Protein AF-A0A3C2E2L6-F1 (afdb_monomer_lite)

pLDDT: mean 90.12, std 12.23, range [39.19, 98.94]

Sequence (512 aa):
GGGIYLSGGDPVANITGATVTTRGEAPAIWIAPPLGETPGNIVISPVSVSADLLEGQDQDAVFDFGFVNDGVVSAFGLFEGIDSQAVRIEGQRNGSDLFTTTVEGGLLNTGTIRASSYRAIATAIVLGDGAIVALVQNDFQINANSEGPGGTARIIMIEAGAVMPTLRNSGVMLAQATGGGSAISITDRSDTLRLIENTGAISALLRGTDGSVLNGNADQPAEQAVAVAIDLSAATETVTFRQMLGEGQVDNGQVGVRGDIMLGSADDVIDISAGFIRGDLYFGTGADQLLISGSGAVSSSLHDADNDLSIVADGGSLEVLNTSTANIREARFQDGSRLIFRVDTAPENEPLIRASGTVTFETGSRVTASLANLIGEGASYVVLQANSLVIDEALTSLENTDAPYLYASTLTRDTADPNTLVLTLRRKTADELGMHANQAVAYNTAFQTWSDRASL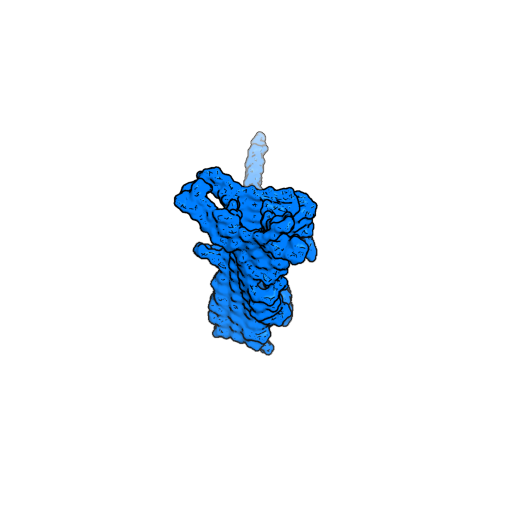GAAFAALTTAAEFYSAYNQLMPEYSASAIQFAMASNDSALGAVSGRLDAARRSPRN

Secondary structure (DSSP, 8-state):
--SEEEPPPBTTTTBPPPEEEEESSS-SEEE-PPPSSS---EEEPPPEE-GGGSTT-SS-EE-S-SEEESSEEEEEEEEET--EEEEEE--EEETTEEEPEEETT-EEESSEEEEEEESSEEEEEEE-TTEEESEEEESSEEEEEEESTT-EEEEEEE-TT-B--EEEESSEEEEEEESSSEEEEEEESSS---EEEESSEEEEEEE-TTS-B--SSS--S-TT--EEEEE-TT--S--EEEE-PPTT----S-SEEESEEE--SS--EEEESSSEEES-EE--SSS-EEEEETT-EEEE-EE-SSS--EEEEEB-EEEE--SSPEEESEEEE-TT-EEEEEE-SSPPSS-SEEEEEEEEE-TT-EEEEEESS--TTEEEEEEEEEEEEEESS-HHHHB-TTS-TTEEEEEEE-SS-TTEEEEEEEEPPTTTTT--HHHHHHHHHHHHHHHTSHHHHHHHHT--SHHHHHHHHHHHS--HHHHHHHHHHHHHHHHHHHHHHHHHHHHHSPP-

Foldseek 3Di:
DQAAEFAAADVVVRRHTGEQEDEFQDESAEAEWDDDPDTAAAEQAWDWAAQVVPPPRPGIDTDQKRAEANGEFEWEQPDAATETERYEAEWDDDDPDTHAYEIGQFHEYNHEFEFEHELAETERYEYYARYEGQEYAYQEYFEFEYEAANYETEHYHYYANHAYQEYEYLYDQEFEYEHYAEGEYEAHPHLHHAEYAFQAEQWFFYAYNVRDTDPPDDDDPDPDYFRASAHAQNHPEEHEYEFDHDPPDDAPQRGEYYGEHAHYAEAYEYAYAAHEYYYAYEHEHYQYEYHAHHAYEYAYAYHYPVQNYEYEYYLYEYEHPDPAERRHAEYEFEANYEYEYEDEEAEDPHENYEHAAEYEAYPRAAYEYAYLFDHPQWHKYFHYAYPYYYYHDDQVRNYDLQAQQQWDWDWDQDPVDNRIIMIIIGGDQCVSLVHDPVLNVCVVVVQVVQRVPSVSRSCSRRHRDSVSNCVVSVVPDPPPVVVVVVVVVVVVVVVVVVVVVVVVVVVPDDDD

Radius of gyration: 30.54 Å; chains: 1; bounding box: 76×57×126 Å

Structure (mmCIF, N/CA/C/O backbone):
data_AF-A0A3C2E2L6-F1
#
_entry.id   AF-A0A3C2E2L6-F1
#
loop_
_atom_site.group_PDB
_atom_site.id
_atom_site.type_symbol
_atom_site.label_atom_id
_atom_site.label_alt_id
_atom_site.label_comp_id
_atom_site.label_asym_id
_atom_site.label_entity_id
_atom_site.label_seq_id
_atom_site.pdbx_PDB_ins_code
_atom_site.Cartn_x
_atom_site.Cartn_y
_atom_site.Cartn_z
_atom_site.occupancy
_atom_site.B_iso_or_equiv
_atom_site.auth_seq_id
_atom_site.auth_comp_id
_atom_site.auth_asym_id
_atom_site.auth_atom_id
_atom_site.pdbx_PDB_model_num
ATOM 1 N N . GLY A 1 1 ? 22.713 -16.599 -24.573 1.00 58.12 1 GLY A N 1
ATOM 2 C CA . GLY A 1 1 ? 21.471 -16.158 -25.257 1.00 58.12 1 GLY A CA 1
ATOM 3 C C . GLY A 1 1 ? 21.607 -14.732 -25.772 1.00 58.12 1 GLY A C 1
ATOM 4 O O . GLY A 1 1 ? 22.654 -14.136 -25.566 1.00 58.12 1 GLY A O 1
ATOM 5 N N . GLY A 1 2 ? 20.578 -14.195 -26.439 1.00 82.06 2 GLY A N 1
ATOM 6 C CA . GLY A 1 2 ? 20.512 -12.785 -26.874 1.00 82.06 2 GLY A CA 1
ATOM 7 C C . GLY A 1 2 ? 20.032 -11.804 -25.791 1.00 82.06 2 GLY A C 1
ATOM 8 O O . GLY A 1 2 ? 19.738 -10.656 -26.110 1.00 82.06 2 GLY A O 1
ATOM 9 N N . GLY A 1 3 ? 19.910 -12.272 -24.544 1.00 92.50 3 GLY A N 1
ATOM 10 C CA . GLY A 1 3 ? 19.443 -11.496 -23.397 1.00 92.50 3 GLY A CA 1
ATOM 11 C C . GLY A 1 3 ? 20.487 -10.560 -22.797 1.00 92.50 3 GLY A C 1
ATOM 12 O O . GLY A 1 3 ? 21.678 -10.635 -23.102 1.00 92.50 3 GLY A O 1
ATOM 13 N N . ILE A 1 4 ? 20.025 -9.694 -21.901 1.00 95.25 4 ILE A N 1
ATOM 14 C CA . ILE A 1 4 ? 20.845 -8.747 -21.146 1.00 95.25 4 ILE A CA 1
ATOM 15 C C . ILE A 1 4 ? 21.010 -9.277 -19.724 1.00 95.25 4 ILE A C 1
ATOM 17 O O . ILE A 1 4 ? 20.030 -9.413 -18.997 1.00 95.25 4 ILE A O 1
ATOM 21 N N . TYR A 1 5 ? 22.254 -9.540 -19.325 1.00 94.62 5 TYR A N 1
ATOM 22 C CA . TYR A 1 5 ? 22.602 -9.977 -17.975 1.00 94.62 5 TYR A CA 1
ATOM 23 C C . TYR A 1 5 ? 23.595 -9.011 -17.337 1.00 94.62 5 TYR A C 1
ATOM 25 O O . TYR A 1 5 ? 24.692 -8.806 -17.862 1.00 94.62 5 TYR A O 1
ATOM 33 N N . LEU A 1 6 ? 23.219 -8.432 -16.200 1.00 94.38 6 LEU A N 1
ATOM 34 C CA . LEU A 1 6 ? 24.117 -7.657 -15.351 1.00 94.38 6 LEU A CA 1
ATOM 35 C C . LEU A 1 6 ? 24.484 -8.526 -14.153 1.00 94.38 6 LEU A C 1
ATOM 37 O O . LEU A 1 6 ? 23.671 -8.691 -13.251 1.00 94.38 6 LEU A O 1
ATOM 41 N N . SER A 1 7 ? 25.690 -9.093 -14.157 1.00 90.19 7 SER A N 1
ATOM 42 C CA . SER A 1 7 ? 26.117 -10.044 -13.130 1.00 90.19 7 SER A CA 1
ATOM 43 C C . SER A 1 7 ? 26.232 -9.404 -11.746 1.00 90.19 7 SER A C 1
ATOM 45 O O . SER A 1 7 ? 26.759 -8.297 -11.602 1.00 90.19 7 SER A O 1
ATOM 47 N N . GLY A 1 8 ? 25.810 -10.129 -10.713 1.00 85.69 8 GLY A N 1
ATOM 48 C CA . GLY A 1 8 ? 26.068 -9.765 -9.324 1.00 85.69 8 GLY A CA 1
ATOM 49 C C . GLY A 1 8 ? 27.551 -9.867 -8.963 1.00 85.69 8 GLY A C 1
ATOM 50 O O . GLY A 1 8 ? 28.355 -10.446 -9.696 1.00 85.69 8 GLY A O 1
ATOM 51 N N . GLY A 1 9 ? 27.928 -9.255 -7.842 1.00 79.06 9 GLY A N 1
ATOM 52 C CA . GLY A 1 9 ? 29.250 -9.452 -7.247 1.00 79.06 9 GLY A CA 1
ATOM 53 C C . GLY A 1 9 ? 29.232 -10.599 -6.242 1.00 79.06 9 GLY A C 1
ATOM 54 O O . GLY A 1 9 ? 28.219 -10.818 -5.584 1.00 79.06 9 GLY A O 1
ATOM 55 N N . ASP A 1 10 ? 30.366 -11.271 -6.072 1.00 71.00 10 ASP A N 1
ATOM 56 C CA . ASP A 1 10 ? 30.582 -12.244 -5.001 1.00 71.00 10 ASP A CA 1
ATOM 57 C C . ASP A 1 10 ? 31.829 -11.829 -4.200 1.00 71.00 10 ASP A C 1
ATOM 59 O O . ASP A 1 10 ? 32.956 -11.979 -4.681 1.00 71.00 10 ASP A O 1
ATOM 63 N N . PRO A 1 11 ? 31.667 -11.286 -2.980 1.00 61.84 11 PRO A N 1
ATOM 64 C CA . PRO A 1 11 ? 32.797 -10.875 -2.155 1.00 61.84 11 PRO A CA 1
ATOM 65 C C . PRO A 1 11 ? 33.620 -12.061 -1.628 1.00 61.84 11 PRO A C 1
ATOM 67 O O . PRO A 1 11 ? 34.780 -11.866 -1.275 1.00 61.84 11 PRO A O 1
ATOM 70 N N . VAL A 1 12 ? 33.058 -13.275 -1.575 1.00 67.81 12 VAL A N 1
ATOM 71 C CA . VAL A 1 12 ? 33.778 -14.496 -1.179 1.00 67.81 12 VAL A CA 1
ATOM 72 C C . VAL A 1 12 ? 34.677 -14.971 -2.321 1.00 67.81 12 VAL A C 1
ATOM 74 O O . VAL A 1 12 ? 35.820 -15.357 -2.074 1.00 67.81 12 VAL A O 1
ATOM 77 N N . ALA A 1 13 ? 34.204 -14.859 -3.563 1.00 65.25 13 ALA A N 1
ATOM 78 C CA . ALA A 1 13 ? 34.976 -15.164 -4.770 1.00 65.25 13 ALA A CA 1
ATOM 79 C C . ALA A 1 13 ? 35.790 -13.966 -5.321 1.00 65.25 13 ALA A C 1
ATOM 81 O O . ALA A 1 13 ? 36.491 -14.093 -6.318 1.00 65.25 13 ALA A O 1
ATOM 82 N N . ASN A 1 14 ? 35.749 -12.792 -4.673 1.00 69.06 14 ASN A N 1
ATOM 83 C CA . ASN A 1 14 ? 36.329 -11.529 -5.174 1.00 69.06 14 ASN A CA 1
ATOM 84 C C . ASN A 1 14 ? 35.833 -11.114 -6.577 1.00 69.06 14 ASN A C 1
ATOM 86 O O . ASN A 1 14 ? 36.538 -10.421 -7.318 1.00 69.06 14 ASN A O 1
ATOM 90 N N . ILE A 1 15 ? 34.609 -11.490 -6.942 1.00 72.88 15 ILE A N 1
ATOM 91 C CA . ILE A 1 15 ? 33.987 -11.110 -8.210 1.00 72.88 15 ILE A CA 1
ATOM 92 C C . ILE A 1 15 ? 33.328 -9.741 -8.035 1.00 72.88 15 ILE A C 1
ATOM 94 O O . ILE A 1 15 ? 32.454 -9.550 -7.189 1.00 72.88 15 ILE A O 1
ATOM 98 N N . THR A 1 16 ? 33.745 -8.764 -8.842 1.00 78.81 16 THR A N 1
ATOM 99 C CA . THR A 1 16 ? 33.102 -7.441 -8.870 1.00 78.81 16 THR A CA 1
ATOM 100 C C . THR A 1 16 ? 31.840 -7.506 -9.724 1.00 78.81 16 THR A C 1
ATOM 102 O O . THR A 1 16 ? 31.907 -7.895 -10.887 1.00 78.81 16 THR A O 1
ATOM 105 N N . GLY A 1 17 ? 30.701 -7.104 -9.159 1.00 84.88 17 GLY A N 1
ATOM 106 C CA . GLY A 1 17 ? 29.429 -7.070 -9.880 1.00 84.88 17 GLY A CA 1
ATOM 107 C C . GLY A 1 17 ? 29.386 -5.996 -10.968 1.00 84.88 17 GLY A C 1
ATOM 108 O O . GLY A 1 17 ? 30.045 -4.955 -10.875 1.00 84.88 17 GLY A O 1
ATOM 109 N N . ALA A 1 18 ? 28.574 -6.232 -11.993 1.00 92.69 18 ALA A N 1
ATOM 110 C CA . ALA A 1 18 ? 28.300 -5.267 -13.041 1.00 92.69 18 ALA A CA 1
ATOM 111 C C . ALA A 1 18 ? 27.671 -4.003 -12.438 1.00 92.69 18 ALA A C 1
ATOM 113 O O . ALA A 1 18 ? 26.727 -4.064 -11.650 1.00 92.69 18 ALA A O 1
ATOM 114 N N . THR A 1 19 ? 28.202 -2.842 -12.817 1.00 95.62 19 THR A N 1
ATOM 115 C CA . THR A 1 19 ? 27.654 -1.544 -12.420 1.00 95.62 19 THR A CA 1
ATOM 116 C C . THR A 1 19 ? 27.436 -0.686 -13.655 1.00 95.62 19 THR A C 1
ATOM 118 O O . THR A 1 19 ? 28.378 -0.417 -14.399 1.00 95.62 19 THR A O 1
ATOM 121 N N . VAL A 1 20 ? 26.207 -0.211 -13.846 1.00 97.50 20 VAL A N 1
ATOM 122 C CA . VAL A 1 20 ? 25.854 0.780 -14.866 1.00 97.50 20 VAL A CA 1
ATOM 123 C C . VAL A 1 20 ? 25.461 2.064 -14.152 1.00 97.50 20 VAL A C 1
ATOM 125 O O . VAL A 1 20 ? 24.630 2.054 -13.245 1.00 97.50 20 VAL A O 1
ATOM 128 N N . THR A 1 21 ? 26.096 3.183 -14.495 1.00 97.19 21 THR A N 1
ATOM 129 C CA . THR A 1 21 ? 25.836 4.467 -13.836 1.00 97.19 21 THR A CA 1
ATOM 130 C C . THR A 1 21 ? 25.798 5.613 -14.832 1.00 97.19 21 THR A C 1
ATOM 132 O O . THR A 1 21 ? 26.745 5.804 -15.590 1.00 97.19 21 THR A O 1
ATOM 135 N N . THR A 1 22 ? 24.743 6.423 -14.754 1.00 97.44 22 THR A N 1
ATOM 136 C CA . THR A 1 22 ? 24.633 7.711 -15.449 1.00 97.44 22 THR A CA 1
ATOM 137 C C . THR A 1 22 ? 24.551 8.867 -14.453 1.00 97.44 22 THR A C 1
ATOM 139 O O . THR A 1 22 ? 24.092 8.711 -13.316 1.00 97.44 22 THR A O 1
ATOM 142 N N . ARG A 1 23 ? 25.014 10.042 -14.881 1.00 96.25 23 ARG A N 1
ATOM 143 C CA . ARG A 1 23 ? 24.885 11.315 -14.164 1.00 96.25 23 ARG A CA 1
ATOM 144 C C . ARG A 1 23 ? 24.369 12.359 -15.151 1.00 96.25 23 ARG A C 1
ATOM 146 O O . ARG A 1 23 ? 25.143 12.839 -15.976 1.00 96.25 23 ARG A O 1
ATOM 153 N N . GLY A 1 24 ? 23.082 12.675 -15.080 1.00 92.88 24 GLY A N 1
ATOM 154 C CA . GLY A 1 24 ? 22.377 13.526 -16.040 1.00 92.88 24 GLY A CA 1
ATOM 155 C C . GLY A 1 24 ? 20.993 12.978 -16.392 1.00 92.88 24 GLY A C 1
ATOM 156 O O . GLY A 1 24 ? 20.527 12.031 -15.763 1.00 92.88 24 GLY A O 1
ATOM 157 N N . GLU A 1 25 ? 20.377 13.573 -17.414 1.00 92.88 25 GLU A N 1
ATOM 158 C CA . GLU A 1 25 ? 18.998 13.276 -17.846 1.00 92.88 25 GLU A CA 1
ATOM 159 C C . GLU A 1 25 ? 18.871 11.974 -18.647 1.00 92.88 25 GLU A C 1
ATOM 161 O O . GLU A 1 25 ? 17.802 11.369 -18.697 1.00 92.88 25 GLU A O 1
ATOM 166 N N . ALA A 1 26 ? 19.958 11.527 -19.285 1.00 94.88 26 ALA A N 1
ATOM 167 C CA . ALA A 1 26 ? 19.946 10.311 -20.090 1.00 94.88 26 ALA A CA 1
ATOM 168 C C . ALA A 1 26 ? 19.757 9.066 -19.204 1.00 94.88 26 ALA A C 1
ATOM 170 O O . ALA A 1 26 ? 20.416 8.984 -18.159 1.00 94.88 26 ALA A O 1
ATOM 171 N N . PRO A 1 27 ? 18.952 8.071 -19.631 1.00 97.50 27 PRO A N 1
ATOM 172 C CA . PRO A 1 27 ? 18.794 6.836 -18.879 1.00 97.50 27 PRO A CA 1
ATOM 173 C C . PRO A 1 27 ? 20.120 6.089 -18.687 1.00 97.50 27 PRO A C 1
ATOM 175 O O . PRO A 1 27 ? 20.981 6.119 -19.568 1.00 97.50 27 PRO A O 1
ATOM 178 N N . ALA A 1 28 ? 20.294 5.383 -17.563 1.00 98.00 28 ALA A N 1
ATOM 179 C CA . ALA A 1 28 ? 21.496 4.564 -17.355 1.00 98.00 28 ALA A CA 1
ATOM 180 C C . ALA A 1 28 ? 21.538 3.392 -18.345 1.00 98.00 28 ALA A C 1
ATOM 182 O O . ALA A 1 28 ? 22.589 3.072 -18.897 1.00 98.00 28 ALA A O 1
ATOM 183 N N . ILE A 1 29 ? 20.376 2.785 -18.584 1.00 98.25 29 ILE A N 1
ATOM 184 C CA . ILE A 1 29 ? 20.137 1.805 -19.636 1.00 98.25 29 ILE A CA 1
ATOM 185 C C . ILE A 1 29 ? 18.944 2.286 -20.451 1.00 98.25 29 ILE A C 1
ATOM 187 O O . ILE A 1 29 ? 17.863 2.505 -19.904 1.00 98.25 29 ILE A O 1
ATOM 191 N N . TRP A 1 30 ? 19.141 2.420 -21.758 1.00 97.62 30 TRP A N 1
ATOM 192 C CA . TRP A 1 30 ? 18.087 2.746 -22.708 1.00 97.62 30 TRP A CA 1
ATOM 193 C C . TRP A 1 30 ? 18.023 1.674 -23.793 1.00 97.62 30 TRP A C 1
ATOM 195 O O . TRP A 1 30 ? 19.028 1.398 -24.450 1.00 97.62 30 TRP A O 1
ATOM 205 N N . ILE A 1 31 ? 16.856 1.053 -23.952 1.00 97.31 31 ILE A N 1
ATOM 206 C CA . ILE A 1 31 ? 16.608 0.002 -24.939 1.00 97.31 31 ILE A CA 1
ATOM 207 C C . ILE A 1 31 ? 15.472 0.457 -25.845 1.00 97.31 31 ILE A C 1
ATOM 209 O O . ILE A 1 31 ? 14.338 0.626 -25.396 1.00 97.31 31 ILE A O 1
ATOM 213 N N . ALA A 1 32 ? 15.799 0.643 -27.118 1.00 96.19 32 ALA A N 1
ATOM 214 C CA . ALA A 1 32 ? 14.888 1.150 -28.126 1.00 96.19 32 ALA A CA 1
ATOM 215 C C . ALA A 1 32 ? 15.333 0.691 -29.526 1.00 96.19 32 ALA A C 1
ATOM 217 O O . ALA A 1 32 ? 16.542 0.535 -29.747 1.00 96.19 32 ALA A O 1
ATOM 218 N N . PRO A 1 33 ? 14.410 0.481 -30.486 1.00 94.94 33 PRO A N 1
ATOM 219 C CA . PRO A 1 33 ? 14.770 0.162 -31.861 1.00 94.94 33 PRO A CA 1
ATOM 220 C C . PRO A 1 33 ? 15.668 1.237 -32.478 1.00 94.94 33 PRO A C 1
ATOM 222 O O . PRO A 1 33 ? 15.491 2.423 -32.198 1.00 94.94 33 PRO A O 1
ATOM 225 N N . PRO A 1 34 ? 16.626 0.871 -33.343 1.00 86.75 34 PRO A N 1
ATOM 226 C CA . PRO A 1 34 ? 17.462 1.863 -33.998 1.00 86.75 34 PRO A CA 1
ATOM 227 C C . PRO A 1 34 ? 16.624 2.725 -34.950 1.00 86.75 34 PRO A C 1
ATOM 229 O O . PRO A 1 34 ? 15.871 2.208 -35.777 1.00 86.75 34 PRO A O 1
ATOM 232 N N . LEU A 1 35 ? 16.806 4.044 -34.887 1.00 81.31 35 LEU A N 1
ATOM 233 C CA . LEU A 1 35 ? 16.303 4.960 -35.910 1.00 81.31 35 LEU A CA 1
ATOM 234 C C . LEU A 1 35 ? 17.228 4.893 -37.138 1.00 81.31 35 LEU A C 1
ATOM 236 O O . LEU A 1 35 ? 18.443 5.042 -37.012 1.00 81.31 35 LEU A O 1
ATOM 240 N N . GLY A 1 36 ? 16.677 4.658 -38.332 1.00 74.56 36 GLY A N 1
ATOM 241 C CA . GLY A 1 36 ? 17.468 4.535 -39.561 1.00 74.56 36 GLY A CA 1
ATOM 242 C C . GLY A 1 36 ? 16.643 4.168 -40.796 1.00 74.56 36 GLY A C 1
ATOM 243 O O . GLY A 1 36 ? 15.417 4.126 -40.738 1.00 74.56 36 GLY A O 1
ATOM 244 N N . GLU A 1 37 ? 17.315 3.897 -41.922 1.00 72.75 37 GLU A N 1
ATOM 245 C CA . GLU A 1 37 ? 16.654 3.594 -43.208 1.00 72.75 37 GLU A CA 1
ATOM 246 C C . GLU A 1 37 ? 15.859 2.275 -43.195 1.00 72.75 37 GLU A C 1
ATOM 248 O O . GLU A 1 37 ? 14.915 2.119 -43.966 1.00 72.75 37 GLU A O 1
ATOM 253 N N . THR A 1 38 ? 16.194 1.344 -42.295 1.00 80.75 38 THR A N 1
ATOM 254 C CA . THR A 1 38 ? 15.472 0.077 -42.091 1.00 80.75 38 THR A CA 1
ATOM 255 C C . THR A 1 38 ? 15.316 -0.221 -40.594 1.00 80.75 38 THR A C 1
ATOM 257 O O . THR A 1 38 ? 16.037 -1.075 -40.066 1.00 80.75 38 THR A O 1
ATOM 260 N N . PRO A 1 39 ? 14.430 0.491 -39.872 1.00 84.38 39 PRO A N 1
ATOM 261 C CA . PRO A 1 39 ? 14.142 0.158 -38.485 1.00 84.38 39 PRO A CA 1
ATOM 262 C C . PRO A 1 39 ? 13.455 -1.208 -38.423 1.00 84.38 39 PRO A C 1
ATOM 264 O O . PRO A 1 39 ? 12.769 -1.626 -39.358 1.00 84.38 39 PRO A O 1
ATOM 267 N N . GLY A 1 40 ? 13.642 -1.908 -37.313 1.00 90.62 40 GLY A N 1
ATOM 268 C CA . GLY A 1 40 ? 13.009 -3.193 -37.054 1.00 90.62 40 GLY A CA 1
ATOM 269 C C . GLY A 1 40 ? 12.723 -3.344 -35.571 1.00 90.62 40 GLY A C 1
ATOM 270 O O . GLY A 1 40 ? 13.383 -2.712 -34.749 1.00 90.62 40 GLY A O 1
ATOM 271 N N . ASN A 1 41 ? 11.741 -4.177 -35.235 1.00 94.69 41 ASN A N 1
ATOM 272 C CA . ASN A 1 41 ? 11.446 -4.499 -33.842 1.00 94.69 41 ASN A CA 1
ATOM 273 C C . ASN A 1 41 ? 12.674 -5.122 -33.169 1.00 94.69 41 ASN A C 1
ATOM 275 O O . ASN A 1 41 ? 13.422 -5.877 -33.797 1.00 94.69 41 ASN A O 1
ATOM 279 N N . ILE A 1 42 ? 12.841 -4.848 -31.880 1.00 95.44 42 ILE A N 1
ATOM 280 C CA . ILE A 1 42 ? 13.815 -5.533 -31.034 1.00 95.44 42 ILE A CA 1
ATOM 281 C C . ILE A 1 42 ? 13.097 -6.646 -30.276 1.00 95.44 42 ILE A C 1
ATOM 283 O O . ILE A 1 42 ? 12.043 -6.425 -29.682 1.00 95.44 42 ILE A O 1
ATOM 287 N N . VAL A 1 43 ? 13.702 -7.833 -30.264 1.00 96.75 43 VAL A N 1
ATOM 288 C CA . VAL A 1 43 ? 13.323 -8.936 -29.377 1.00 96.75 43 VAL A CA 1
ATOM 289 C C . VAL A 1 43 ? 14.553 -9.318 -28.565 1.00 96.75 43 VAL A C 1
ATOM 291 O O . VAL A 1 43 ? 15.575 -9.711 -29.126 1.00 96.75 43 VAL A O 1
ATOM 294 N N . ILE A 1 44 ? 14.459 -9.165 -27.247 1.00 97.25 44 ILE A N 1
ATOM 295 C CA . ILE A 1 44 ? 15.484 -9.576 -26.293 1.00 97.25 44 ILE A CA 1
ATOM 296 C C . ILE A 1 44 ? 15.080 -10.945 -25.763 1.00 97.25 44 ILE A C 1
ATOM 298 O O . ILE A 1 44 ? 14.151 -11.058 -24.963 1.00 97.25 44 ILE A O 1
ATOM 302 N N . SER A 1 45 ? 15.775 -11.974 -26.242 1.00 96.94 45 SER A N 1
ATOM 303 C CA . SER A 1 45 ? 15.528 -13.360 -25.843 1.00 96.94 45 SER A CA 1
ATOM 304 C C . SER A 1 45 ? 16.069 -13.680 -24.453 1.00 96.94 45 SER A C 1
ATOM 306 O O . SER A 1 45 ? 16.954 -12.967 -23.980 1.00 96.94 45 SER A O 1
ATOM 308 N N . PRO A 1 46 ? 15.611 -14.771 -23.814 1.00 96.38 46 PRO A N 1
ATOM 309 C CA . PRO A 1 46 ? 16.033 -15.124 -22.468 1.00 96.38 46 PRO A CA 1
ATOM 310 C C . PRO A 1 46 ? 17.556 -15.217 -22.281 1.00 96.38 46 PRO A C 1
ATOM 312 O O . PRO A 1 46 ? 18.323 -15.589 -23.187 1.00 96.38 46 PRO A O 1
ATOM 315 N N . VAL A 1 47 ? 18.003 -14.844 -21.083 1.00 94.75 47 VAL A N 1
ATOM 316 C CA . VAL A 1 47 ? 19.407 -14.868 -20.684 1.00 94.75 47 VAL A CA 1
ATOM 317 C C . VAL A 1 47 ? 19.886 -16.312 -20.552 1.00 94.75 47 VAL A C 1
ATOM 319 O O . VAL A 1 47 ? 19.272 -17.159 -19.912 1.00 94.75 47 VAL A O 1
ATOM 322 N N . SER A 1 48 ? 21.050 -16.574 -21.137 1.00 91.62 48 SER A N 1
ATOM 323 C CA . SER A 1 48 ? 21.805 -17.805 -20.921 1.00 91.62 48 SER A CA 1
ATOM 324 C C . SER A 1 48 ? 23.277 -17.425 -20.853 1.00 91.62 48 SER A C 1
ATOM 326 O O . SER A 1 48 ? 23.794 -16.801 -21.791 1.00 91.62 48 SER A O 1
ATOM 328 N N . VAL A 1 49 ? 23.899 -17.753 -19.723 1.00 85.62 49 VAL A N 1
ATOM 329 C CA . VAL A 1 49 ? 25.293 -17.460 -19.386 1.00 85.62 49 VAL A CA 1
ATOM 330 C C . VAL A 1 49 ? 26.048 -18.780 -19.332 1.00 85.62 49 VAL A C 1
ATOM 332 O O . VAL A 1 49 ? 25.643 -19.686 -18.608 1.00 85.62 49 VAL A O 1
ATOM 335 N N . SER A 1 50 ? 27.132 -18.881 -20.104 1.00 84.19 50 SER A N 1
ATOM 336 C CA . SER A 1 50 ? 27.966 -20.087 -20.132 1.00 84.19 50 SER A CA 1
ATOM 337 C C . SER A 1 50 ? 28.551 -20.378 -18.750 1.00 84.19 50 SER A C 1
ATOM 339 O O . SER A 1 50 ? 29.040 -19.453 -18.096 1.00 84.19 50 SER A O 1
ATOM 341 N N . ALA A 1 51 ? 28.567 -21.651 -18.355 1.00 81.62 51 ALA A N 1
ATOM 342 C CA . ALA A 1 51 ? 29.260 -22.139 -17.163 1.00 81.62 51 ALA A CA 1
ATOM 343 C C . ALA A 1 51 ? 30.721 -21.660 -17.112 1.00 81.62 51 ALA A C 1
ATOM 345 O O . ALA A 1 51 ? 31.217 -21.276 -16.060 1.00 81.62 51 ALA A O 1
ATOM 346 N N . ASP A 1 52 ? 31.383 -21.567 -18.272 1.00 80.06 52 ASP A N 1
ATOM 347 C CA . ASP A 1 52 ? 32.773 -21.102 -18.392 1.00 80.06 52 ASP A CA 1
ATOM 348 C C . ASP A 1 52 ? 32.982 -19.654 -17.903 1.00 80.06 52 ASP A C 1
ATOM 350 O O . ASP A 1 52 ? 34.112 -19.241 -17.639 1.00 80.06 52 ASP A O 1
ATOM 354 N N . LEU A 1 53 ? 31.909 -18.859 -17.828 1.00 74.75 53 LEU A N 1
ATOM 355 C CA . LEU A 1 53 ? 31.927 -17.469 -17.361 1.00 74.75 53 LEU A CA 1
ATOM 356 C C . LEU A 1 53 ? 31.517 -17.331 -15.888 1.00 74.75 53 LEU A C 1
ATOM 358 O O . LEU A 1 53 ? 31.537 -16.219 -15.359 1.00 74.75 53 LEU A O 1
ATOM 362 N N . LEU A 1 54 ? 31.131 -18.429 -15.235 1.00 72.00 54 LEU A N 1
ATOM 363 C CA . LEU A 1 54 ? 30.624 -18.457 -13.869 1.00 72.00 54 LEU A CA 1
ATOM 364 C C . LEU A 1 54 ? 31.551 -19.306 -12.998 1.00 72.00 54 LEU A C 1
ATOM 366 O O . LEU A 1 54 ? 31.689 -20.513 -13.185 1.00 72.00 54 LEU A O 1
ATOM 370 N N . GLU A 1 55 ? 32.200 -18.681 -12.018 1.00 69.81 55 GLU A N 1
ATOM 371 C CA . GLU A 1 55 ? 33.117 -19.402 -11.138 1.00 69.81 55 GLU A CA 1
ATOM 372 C C . GLU A 1 55 ? 32.365 -20.453 -10.303 1.00 69.81 55 GLU A C 1
ATOM 374 O O . GLU A 1 55 ? 31.376 -20.156 -9.632 1.00 69.81 55 GLU A O 1
ATOM 379 N N . GLY A 1 56 ? 32.832 -21.703 -10.355 1.00 70.38 56 GLY A N 1
ATOM 380 C CA . GLY A 1 56 ? 32.270 -22.807 -9.574 1.00 70.38 56 GLY A CA 1
ATOM 381 C C . GLY A 1 56 ? 30.954 -23.388 -10.102 1.00 70.38 56 GLY A C 1
ATOM 382 O O . GLY A 1 56 ? 30.324 -24.160 -9.381 1.00 70.38 56 GLY A O 1
ATOM 383 N N . GLN A 1 57 ? 30.536 -23.044 -11.325 1.00 76.12 57 GLN A N 1
ATOM 384 C CA . GLN A 1 57 ? 29.366 -23.642 -11.971 1.00 76.12 57 GLN A CA 1
ATOM 385 C C . GLN A 1 57 ? 29.790 -24.658 -13.039 1.00 76.12 57 GLN A C 1
ATOM 387 O O . GLN A 1 57 ? 30.595 -24.351 -13.911 1.00 76.12 57 GLN A O 1
ATOM 392 N N . ASP A 1 58 ? 29.204 -25.857 -12.994 1.00 79.94 58 ASP A N 1
ATOM 393 C CA . ASP A 1 58 ? 29.411 -26.915 -14.000 1.00 79.94 58 ASP A CA 1
ATOM 394 C C . ASP A 1 58 ? 28.322 -26.908 -15.096 1.00 79.94 58 ASP A C 1
ATOM 396 O O . ASP A 1 58 ? 28.316 -27.758 -15.989 1.00 79.94 58 ASP A O 1
ATOM 400 N N . GLN A 1 59 ? 27.359 -25.984 -15.007 1.00 83.56 59 GLN A N 1
ATOM 401 C CA . GLN A 1 59 ? 26.231 -25.849 -15.929 1.00 83.56 59 GLN A CA 1
ATOM 402 C C . GLN A 1 59 ? 25.941 -24.378 -16.221 1.00 83.56 59 GLN A C 1
ATOM 404 O O . GLN A 1 59 ? 26.137 -23.515 -15.365 1.00 83.56 59 GLN A O 1
ATOM 409 N N . ASP A 1 60 ? 25.459 -24.111 -17.435 1.00 84.69 60 ASP A N 1
ATOM 410 C CA . ASP A 1 60 ? 25.034 -22.778 -17.849 1.00 84.69 60 ASP A CA 1
ATOM 411 C C . ASP A 1 60 ? 23.912 -22.268 -16.939 1.00 84.69 60 ASP A C 1
ATOM 413 O O . ASP A 1 60 ? 22.959 -22.993 -16.636 1.00 84.69 60 ASP A O 1
ATOM 417 N N . ALA A 1 61 ? 23.983 -20.993 -16.555 1.00 84.25 61 ALA A N 1
ATOM 418 C CA . ALA A 1 61 ? 22.862 -20.328 -15.910 1.00 84.25 61 ALA A CA 1
ATOM 419 C C . ALA A 1 61 ? 21.871 -19.888 -16.990 1.00 84.25 61 ALA A C 1
ATOM 421 O O . ALA A 1 61 ? 22.176 -19.027 -17.821 1.00 84.25 61 ALA A O 1
ATOM 422 N N . VAL A 1 62 ? 20.689 -20.496 -16.987 1.00 89.38 62 VAL A N 1
ATOM 423 C CA . VAL A 1 62 ? 19.589 -20.168 -17.895 1.00 89.38 62 VAL A CA 1
ATOM 424 C C . VAL A 1 62 ? 18.481 -19.525 -17.081 1.00 89.38 62 VAL A C 1
ATOM 426 O O . VAL A 1 62 ? 18.036 -20.087 -16.083 1.00 89.38 62 VAL A O 1
ATOM 429 N N . PHE A 1 63 ? 18.044 -18.354 -17.520 1.00 93.06 63 PHE A N 1
ATOM 430 C CA . PHE A 1 63 ? 16.925 -17.635 -16.933 1.00 93.06 63 PHE A CA 1
ATOM 431 C C . PHE A 1 63 ? 15.798 -17.575 -17.953 1.00 93.06 63 PHE A C 1
ATOM 433 O O . PHE A 1 63 ? 16.055 -17.442 -19.148 1.00 93.06 63 PHE A O 1
ATOM 440 N N . ASP A 1 64 ? 14.556 -17.577 -17.480 1.00 95.56 64 ASP A N 1
ATOM 441 C CA . ASP A 1 64 ? 13.379 -17.408 -18.340 1.00 95.56 64 ASP A CA 1
ATOM 442 C C . ASP A 1 64 ? 13.167 -15.947 -18.782 1.00 95.56 64 ASP A C 1
ATOM 444 O O . ASP A 1 64 ? 12.239 -15.659 -19.528 1.00 95.56 64 ASP A O 1
ATOM 448 N N . PHE A 1 65 ? 14.033 -15.025 -18.349 1.00 97.75 65 PHE A N 1
ATOM 449 C CA . PHE A 1 65 ? 13.918 -13.579 -18.544 1.00 97.75 65 PHE A CA 1
ATOM 450 C C . PHE A 1 65 ? 14.920 -13.057 -19.571 1.00 97.75 65 PHE A C 1
ATOM 452 O O . PHE A 1 65 ? 16.098 -13.418 -19.545 1.00 97.75 65 PHE A O 1
ATOM 459 N N . GLY A 1 66 ? 14.476 -12.155 -20.444 1.00 98.06 66 GLY A N 1
ATOM 460 C CA . GLY A 1 66 ? 15.312 -11.473 -21.431 1.00 98.06 66 GLY A CA 1
ATOM 461 C C . GLY A 1 66 ? 16.195 -10.386 -20.824 1.00 98.06 66 GLY A C 1
ATOM 462 O O . GLY A 1 66 ? 17.277 -10.116 -21.343 1.00 98.06 66 GLY A O 1
ATOM 463 N N . PHE A 1 67 ? 15.778 -9.797 -19.702 1.00 98.25 67 PHE A N 1
ATOM 464 C CA . PHE A 1 67 ? 16.585 -8.858 -18.929 1.00 98.25 67 PHE A CA 1
ATOM 465 C C . PHE A 1 67 ? 16.716 -9.356 -17.491 1.00 98.25 67 PHE A C 1
ATOM 467 O O . PHE A 1 67 ? 15.715 -9.495 -16.793 1.00 98.25 67 PHE A O 1
ATOM 474 N N . VAL A 1 68 ? 17.949 -9.548 -17.024 1.00 98.12 68 VAL A N 1
ATOM 475 C CA . VAL A 1 68 ? 18.259 -9.936 -15.644 1.00 98.12 68 VAL A CA 1
ATOM 476 C C . VAL A 1 68 ? 19.284 -8.962 -15.057 1.00 98.12 68 VAL A C 1
ATOM 478 O O . VAL A 1 68 ? 20.393 -8.824 -15.582 1.00 98.12 68 VAL A O 1
ATOM 481 N N . ASN A 1 69 ? 18.920 -8.285 -13.967 1.00 97.81 69 ASN A N 1
ATOM 482 C CA . ASN A 1 69 ? 19.844 -7.498 -13.155 1.00 97.81 69 ASN A CA 1
ATOM 483 C C . ASN A 1 69 ? 20.111 -8.172 -11.814 1.00 97.81 69 ASN A C 1
ATOM 485 O O . ASN A 1 69 ? 19.271 -8.102 -10.921 1.00 97.81 69 ASN A O 1
ATOM 489 N N . ASP A 1 70 ? 21.325 -8.685 -11.656 1.00 95.56 70 ASP A N 1
ATOM 490 C CA . ASP A 1 70 ? 21.894 -9.132 -10.381 1.00 95.56 70 ASP A CA 1
ATOM 491 C C . ASP A 1 70 ? 22.925 -8.110 -9.850 1.00 95.56 70 ASP A C 1
ATOM 493 O O . ASP A 1 70 ? 23.362 -8.169 -8.701 1.00 95.56 70 ASP A O 1
ATOM 497 N N . GLY A 1 71 ? 23.319 -7.147 -10.691 1.00 96.00 71 GLY A N 1
ATOM 498 C CA . GLY A 1 71 ? 24.262 -6.075 -10.387 1.00 96.00 71 GLY A CA 1
ATOM 499 C C . GLY A 1 71 ? 23.600 -4.784 -9.893 1.00 96.00 71 GLY A C 1
ATOM 500 O O . GLY A 1 71 ? 22.598 -4.782 -9.173 1.00 96.00 71 GLY A O 1
ATOM 501 N N . VAL A 1 72 ? 24.195 -3.643 -10.256 1.00 97.50 72 VAL A N 1
ATOM 502 C CA . VAL A 1 72 ? 23.729 -2.311 -9.840 1.00 97.50 72 VAL A CA 1
ATOM 503 C C . VAL A 1 72 ? 23.505 -1.399 -11.045 1.00 97.50 72 VAL A C 1
ATOM 505 O O . VAL A 1 72 ? 24.442 -1.064 -11.766 1.00 97.50 72 VAL A O 1
ATOM 508 N N . VAL A 1 73 ? 22.282 -0.893 -11.202 1.00 98.69 73 VAL A N 1
ATOM 509 C CA . VAL A 1 73 ? 21.932 0.163 -12.164 1.00 98.69 73 VAL A CA 1
ATOM 510 C C . VAL A 1 73 ? 21.614 1.442 -11.397 1.00 98.69 73 VAL A C 1
ATOM 512 O O . VAL A 1 73 ? 20.798 1.436 -10.479 1.00 98.69 73 VAL A O 1
ATOM 515 N N . SER A 1 74 ? 22.284 2.548 -11.723 1.00 98.25 74 SER A N 1
ATOM 516 C CA . SER A 1 74 ? 22.118 3.829 -11.024 1.00 98.25 74 SER A CA 1
ATOM 517 C C . SER A 1 74 ? 21.975 5.016 -11.975 1.00 98.25 74 SER A C 1
ATOM 519 O O . SER A 1 74 ? 22.783 5.183 -12.887 1.00 98.25 74 SER A O 1
ATOM 521 N N . ALA A 1 75 ? 21.020 5.901 -11.698 1.00 98.50 75 ALA A N 1
ATOM 522 C CA . ALA A 1 75 ? 20.891 7.193 -12.364 1.00 98.50 75 ALA A CA 1
ATOM 523 C C . ALA A 1 75 ? 20.837 8.348 -11.369 1.00 98.50 75 ALA A C 1
ATOM 525 O O . ALA A 1 75 ? 20.102 8.295 -10.386 1.00 98.50 75 ALA A O 1
ATOM 526 N N . PHE A 1 76 ? 21.621 9.395 -11.633 1.00 98.06 76 PHE A N 1
ATOM 527 C CA . PHE A 1 76 ? 21.758 10.541 -10.738 1.00 98.06 76 PHE A CA 1
ATOM 528 C C . PHE A 1 76 ? 21.526 11.871 -11.472 1.00 98.06 76 PHE A C 1
ATOM 530 O O . PHE A 1 76 ? 22.387 12.335 -12.223 1.00 98.06 76 PHE A O 1
ATOM 537 N N . GLY A 1 77 ? 20.400 12.521 -11.193 1.00 95.94 77 GLY A N 1
ATOM 538 C CA . GLY A 1 77 ? 20.102 13.913 -11.525 1.00 95.94 77 GLY A CA 1
ATOM 539 C C . GLY A 1 77 ? 20.685 14.837 -10.458 1.00 95.94 77 GLY A C 1
ATOM 540 O O . GLY A 1 77 ? 19.986 15.300 -9.564 1.00 95.94 77 GLY A O 1
ATOM 541 N N . LEU A 1 78 ? 22.007 15.034 -10.499 1.00 88.81 78 LEU A N 1
ATOM 542 C CA . LEU A 1 78 ? 22.771 15.686 -9.421 1.00 88.81 78 LEU A CA 1
ATOM 543 C C . LEU A 1 78 ? 22.524 17.195 -9.279 1.00 88.81 78 LEU A C 1
ATOM 545 O O . LEU A 1 78 ? 22.906 17.779 -8.266 1.00 88.81 78 LEU A O 1
ATOM 549 N N . PHE A 1 79 ? 21.962 17.833 -10.302 1.00 91.56 79 PHE A N 1
ATOM 550 C CA . PHE A 1 79 ? 21.699 19.267 -10.311 1.00 91.56 79 PHE A CA 1
ATOM 551 C C . PHE A 1 79 ? 20.200 19.537 -10.221 1.00 91.56 79 PHE A C 1
ATOM 553 O O . PHE A 1 79 ? 19.380 18.691 -10.569 1.00 91.56 79 PHE A O 1
ATOM 560 N N . GLU A 1 80 ? 19.857 20.736 -9.755 1.00 95.06 80 GLU A N 1
ATOM 561 C CA . GLU A 1 80 ? 18.469 21.180 -9.653 1.00 95.06 80 GLU A CA 1
ATOM 562 C C . GLU A 1 80 ? 17.747 21.092 -10.998 1.00 95.06 80 GLU A C 1
ATOM 564 O O . GLU A 1 80 ? 18.252 21.583 -12.008 1.00 95.06 80 GLU A O 1
ATOM 569 N N . GLY A 1 81 ? 16.559 20.485 -10.984 1.00 94.00 81 GLY A N 1
ATOM 570 C CA . GLY A 1 81 ? 15.693 20.382 -12.158 1.00 94.00 81 GLY A CA 1
ATOM 571 C C . GLY A 1 81 ? 16.117 19.316 -13.169 1.00 94.00 81 GLY A C 1
ATOM 572 O O . GLY A 1 81 ? 15.510 19.236 -14.230 1.00 94.00 81 GLY A O 1
ATOM 573 N N . ILE A 1 82 ? 17.134 18.506 -12.858 1.00 97.25 82 ILE A N 1
ATOM 574 C CA . ILE A 1 82 ? 17.601 17.428 -13.731 1.00 97.25 82 ILE A CA 1
ATOM 575 C C . ILE A 1 82 ? 16.899 16.124 -13.369 1.00 97.25 82 ILE A C 1
ATOM 577 O O . ILE A 1 82 ? 17.121 15.556 -12.294 1.00 97.25 82 ILE A O 1
ATOM 581 N N . ASP A 1 83 ? 16.085 15.635 -14.299 1.00 97.44 83 ASP A N 1
ATOM 582 C CA . ASP A 1 83 ? 15.452 14.326 -14.192 1.00 97.44 83 ASP A CA 1
ATOM 583 C C . ASP A 1 83 ? 16.495 13.201 -14.235 1.00 97.44 83 ASP A C 1
ATOM 585 O O . ASP A 1 83 ? 17.608 13.356 -14.739 1.00 97.44 83 ASP A O 1
ATOM 589 N N . SER A 1 84 ? 16.139 12.035 -13.701 1.00 98.12 84 SER A N 1
ATOM 590 C CA . SER A 1 84 ? 16.983 10.842 -13.773 1.00 98.12 84 SER A CA 1
ATOM 591 C C . SER A 1 84 ? 16.161 9.595 -14.043 1.00 98.12 84 SER A C 1
ATOM 593 O O . SER A 1 84 ? 15.080 9.416 -13.480 1.00 98.12 84 SER A O 1
ATOM 595 N N . GLN A 1 85 ? 16.686 8.724 -14.906 1.00 98.25 85 GLN A N 1
ATOM 596 C CA . GLN A 1 85 ? 16.043 7.468 -15.283 1.00 98.25 85 GLN A CA 1
ATOM 597 C C . GLN A 1 85 ? 17.052 6.321 -15.214 1.00 98.25 85 GLN A C 1
ATOM 599 O O . GLN A 1 85 ? 18.114 6.404 -15.827 1.00 98.25 85 GLN A O 1
ATOM 604 N N . ALA A 1 86 ? 16.779 5.254 -14.459 1.00 98.62 86 ALA A N 1
ATOM 605 C CA . ALA A 1 86 ? 17.738 4.146 -14.374 1.00 98.62 86 ALA A CA 1
ATOM 606 C C . ALA A 1 86 ? 17.604 3.205 -15.579 1.00 98.62 86 ALA A C 1
ATOM 608 O O . ALA A 1 86 ? 18.568 3.014 -16.317 1.00 98.62 86 ALA A O 1
ATOM 609 N N . VAL A 1 87 ? 16.405 2.684 -15.829 1.00 98.81 87 VAL A N 1
ATOM 610 C CA . VAL A 1 87 ? 16.108 1.823 -16.979 1.00 98.81 87 VAL A CA 1
ATOM 611 C C . VAL A 1 87 ? 14.951 2.424 -17.771 1.00 98.81 87 VAL A C 1
ATOM 613 O O . VAL A 1 87 ? 13.887 2.662 -17.208 1.00 98.81 87 VAL A O 1
ATOM 616 N N . ARG A 1 88 ? 15.139 2.642 -19.076 1.00 98.69 88 ARG A N 1
ATOM 617 C CA . ARG A 1 88 ? 14.068 2.992 -20.020 1.00 98.69 88 ARG A CA 1
ATOM 618 C C . ARG A 1 88 ? 14.007 1.954 -21.133 1.00 98.69 88 ARG A C 1
ATOM 620 O O . ARG A 1 88 ? 15.000 1.723 -21.822 1.00 98.69 88 ARG A O 1
ATOM 627 N N . ILE A 1 89 ? 12.838 1.355 -21.316 1.00 98.75 89 ILE A N 1
ATOM 628 C CA . ILE A 1 89 ? 12.531 0.437 -22.414 1.00 98.75 89 ILE A CA 1
ATOM 629 C C . ILE A 1 89 ? 11.380 1.055 -23.186 1.00 98.75 89 ILE A C 1
ATOM 631 O O . ILE A 1 89 ? 10.361 1.379 -22.589 1.00 98.75 89 ILE A O 1
ATOM 635 N N . GLU A 1 90 ? 11.529 1.236 -24.489 1.00 98.31 90 GLU A N 1
ATOM 636 C CA . GLU A 1 90 ? 10.475 1.810 -25.323 1.00 98.31 90 GLU A CA 1
ATOM 637 C C . GLU A 1 90 ? 10.576 1.329 -26.766 1.00 98.31 90 GLU A C 1
ATOM 639 O O . GLU A 1 90 ? 11.602 0.807 -27.207 1.00 98.31 90 GLU A O 1
ATOM 644 N N . GLY A 1 91 ? 9.490 1.493 -27.508 1.00 97.25 91 GLY A N 1
ATOM 645 C CA . GLY A 1 91 ? 9.510 1.454 -28.957 1.00 97.25 91 GLY A CA 1
ATOM 646 C C . GLY A 1 91 ? 10.062 2.750 -29.549 1.00 97.25 91 GLY A C 1
ATOM 647 O O . GLY A 1 91 ? 10.411 3.704 -28.855 1.00 97.25 91 GLY A O 1
ATOM 648 N N . GLN A 1 92 ? 10.152 2.792 -30.872 1.00 95.69 92 GLN A N 1
ATOM 649 C CA . GLN A 1 92 ? 10.516 3.997 -31.613 1.00 95.69 92 GLN A CA 1
ATOM 650 C C . GLN A 1 92 ? 9.614 4.144 -32.823 1.00 95.69 92 GLN A C 1
ATOM 652 O O . GLN A 1 92 ? 9.260 3.163 -33.477 1.00 95.69 92 GLN A O 1
ATOM 657 N N . ARG A 1 93 ? 9.257 5.386 -33.144 1.00 92.56 93 ARG A N 1
ATOM 658 C CA . ARG A 1 93 ? 8.468 5.696 -34.336 1.00 92.56 93 ARG A CA 1
ATOM 659 C C . ARG A 1 93 ? 9.383 6.092 -35.484 1.00 92.56 93 ARG A C 1
ATOM 661 O O . ARG A 1 93 ? 10.245 6.950 -35.318 1.00 92.56 93 ARG A O 1
ATOM 668 N N . ASN A 1 94 ? 9.147 5.522 -36.664 1.00 89.31 94 ASN A N 1
ATOM 669 C CA . ASN A 1 94 ? 9.681 6.047 -37.920 1.00 89.31 94 ASN A CA 1
ATOM 670 C C . ASN A 1 94 ? 8.504 6.445 -38.818 1.00 89.31 94 ASN A C 1
ATOM 672 O O . ASN A 1 94 ? 7.876 5.604 -39.458 1.00 89.31 94 ASN A O 1
ATOM 676 N N . GLY A 1 95 ? 8.150 7.731 -38.807 1.00 87.06 95 GLY A N 1
ATOM 677 C CA . GLY A 1 95 ? 6.892 8.195 -39.393 1.00 87.06 95 GLY A CA 1
ATOM 678 C C . GLY A 1 95 ? 5.684 7.718 -38.576 1.00 87.06 95 GLY A C 1
ATOM 679 O O . GLY A 1 95 ? 5.613 7.970 -37.375 1.00 87.06 95 GLY A O 1
ATOM 680 N N . SER A 1 96 ? 4.722 7.058 -39.226 1.00 89.25 96 SER A N 1
ATOM 681 C CA . SER A 1 96 ? 3.533 6.487 -38.571 1.00 89.25 96 SER A CA 1
ATOM 682 C C . SER A 1 96 ? 3.785 5.137 -37.905 1.00 89.25 96 SER A C 1
ATOM 684 O O . SER A 1 96 ? 3.020 4.745 -37.023 1.00 89.25 96 SER A O 1
ATOM 686 N N . ASP A 1 97 ? 4.833 4.431 -38.327 1.00 92.38 97 ASP A N 1
ATOM 687 C CA . ASP A 1 97 ? 5.078 3.052 -37.927 1.00 92.38 97 ASP A CA 1
ATOM 688 C C . ASP A 1 97 ? 5.777 3.020 -36.567 1.00 92.38 97 ASP A C 1
ATOM 690 O O . ASP A 1 97 ? 6.799 3.682 -36.364 1.00 92.38 97 ASP A O 1
ATOM 694 N N . LEU A 1 98 ? 5.204 2.260 -35.632 1.00 94.69 98 LEU A N 1
ATOM 695 C CA . LEU A 1 98 ? 5.783 1.997 -34.319 1.00 94.69 98 LEU A CA 1
ATOM 696 C C . LEU A 1 98 ? 6.558 0.680 -34.372 1.00 94.69 98 LEU A C 1
ATOM 698 O O . LEU A 1 98 ? 5.976 -0.379 -34.603 1.00 94.69 98 LEU A O 1
ATOM 702 N N . PHE A 1 99 ? 7.859 0.757 -34.121 1.00 97.00 99 PHE A N 1
ATOM 703 C CA . PHE A 1 99 ? 8.718 -0.400 -33.913 1.00 97.00 99 PHE A CA 1
ATOM 704 C C . PHE A 1 99 ? 8.784 -0.681 -32.421 1.00 97.00 99 PHE A C 1
ATOM 706 O O . PHE A 1 99 ? 9.025 0.233 -31.633 1.00 97.00 99 PHE A O 1
ATOM 713 N N . THR A 1 100 ? 8.557 -1.927 -32.028 1.00 97.75 100 THR A N 1
ATOM 714 C CA . THR A 1 100 ? 8.440 -2.307 -30.618 1.00 97.75 100 THR A CA 1
ATOM 715 C C . THR A 1 100 ? 9.751 -2.841 -30.055 1.00 97.75 100 THR A C 1
ATOM 717 O O . THR A 1 100 ? 10.610 -3.341 -30.789 1.00 97.75 100 THR A O 1
ATOM 720 N N . THR A 1 101 ? 9.877 -2.777 -28.730 1.00 98.25 101 THR A N 1
ATOM 721 C CA . THR A 1 101 ? 10.909 -3.494 -27.972 1.00 98.25 101 THR A CA 1
ATOM 722 C C . THR A 1 101 ? 10.234 -4.548 -27.114 1.00 98.25 101 THR A C 1
ATOM 724 O O . THR A 1 101 ? 9.501 -4.215 -26.188 1.00 98.25 101 THR A O 1
ATOM 727 N N . THR A 1 102 ? 10.489 -5.820 -27.410 1.00 98.50 102 THR A N 1
ATOM 728 C CA . THR A 1 102 ? 9.980 -6.958 -26.638 1.00 98.50 102 THR A CA 1
ATOM 729 C C . THR A 1 102 ? 11.087 -7.535 -25.771 1.00 98.50 102 THR A C 1
ATOM 731 O O . THR A 1 102 ? 12.144 -7.892 -26.287 1.00 98.50 102 THR A O 1
ATOM 734 N N . VAL A 1 103 ? 10.838 -7.666 -24.469 1.00 98.56 103 VAL A N 1
ATOM 735 C CA . VAL A 1 103 ? 11.695 -8.425 -23.550 1.00 98.56 103 VAL A CA 1
ATOM 736 C C . VAL A 1 103 ? 10.993 -9.739 -23.237 1.00 98.56 103 VAL A C 1
ATOM 738 O O . VAL A 1 103 ? 10.028 -9.764 -22.473 1.00 98.56 103 VAL A O 1
ATOM 741 N N . GLU A 1 104 ? 11.438 -10.830 -23.863 1.00 98.12 104 GLU A N 1
ATOM 742 C CA . GLU A 1 104 ? 10.830 -12.150 -23.672 1.00 98.12 104 GLU A CA 1
ATOM 743 C C . GLU A 1 104 ? 10.966 -12.578 -22.207 1.00 98.12 104 GLU A C 1
ATOM 745 O O . GLU A 1 104 ? 12.012 -12.382 -21.596 1.00 98.12 104 GLU A O 1
ATOM 750 N N . GLY A 1 105 ? 9.887 -13.082 -21.605 1.00 97.25 105 GLY A N 1
ATOM 751 C CA . GLY A 1 105 ? 9.839 -13.427 -20.177 1.00 97.25 105 GLY A CA 1
ATOM 752 C C . GLY A 1 105 ? 9.893 -12.246 -19.199 1.00 97.25 105 GLY A C 1
ATOM 753 O O . GLY A 1 105 ? 9.506 -12.400 -18.046 1.00 97.25 105 GLY A O 1
ATOM 754 N N . GLY A 1 106 ? 10.277 -11.054 -19.662 1.00 98.50 106 GLY A N 1
ATOM 755 C CA . GLY A 1 106 ? 10.252 -9.819 -18.890 1.00 98.50 106 GLY A CA 1
ATOM 756 C C . GLY A 1 106 ? 11.586 -9.432 -18.248 1.00 98.50 106 GLY A C 1
ATOM 757 O O . GLY A 1 106 ? 12.662 -9.835 -18.698 1.00 98.50 106 GLY A O 1
ATOM 758 N N . LEU A 1 107 ? 11.497 -8.606 -17.205 1.00 98.69 107 LEU A N 1
ATOM 759 C CA . LEU A 1 107 ? 12.625 -8.076 -16.441 1.00 98.69 107 LEU A CA 1
ATOM 760 C C . LEU A 1 107 ? 12.663 -8.709 -15.050 1.00 98.69 107 LEU A C 1
ATOM 762 O O . LEU A 1 107 ? 11.711 -8.564 -14.286 1.00 98.69 107 LEU A O 1
ATOM 766 N N . LEU A 1 108 ? 13.786 -9.334 -14.705 1.00 98.75 108 LEU A N 1
ATOM 767 C CA . LEU A 1 108 ? 14.097 -9.812 -13.360 1.00 98.75 108 LEU A CA 1
ATOM 768 C C . LEU A 1 108 ? 15.142 -8.903 -12.705 1.00 98.75 108 LEU A C 1
ATOM 770 O O . LEU A 1 108 ? 16.200 -8.645 -13.277 1.00 98.75 108 LEU A O 1
ATOM 774 N N . ASN A 1 109 ? 14.863 -8.443 -11.489 1.00 98.62 109 ASN A N 1
ATOM 775 C CA . ASN A 1 109 ? 15.797 -7.699 -10.654 1.00 98.62 109 ASN A CA 1
ATOM 776 C C . ASN A 1 109 ? 16.071 -8.454 -9.348 1.00 98.62 109 ASN A C 1
ATOM 778 O O . ASN A 1 109 ? 15.241 -8.427 -8.443 1.00 98.62 109 ASN A O 1
ATOM 782 N N . THR A 1 110 ? 17.248 -9.064 -9.226 1.00 97.38 110 THR A N 1
ATOM 783 C CA . THR A 1 110 ? 17.775 -9.612 -7.961 1.00 97.38 110 THR A CA 1
ATOM 784 C C . THR A 1 110 ? 18.877 -8.725 -7.358 1.00 97.38 110 THR A C 1
ATOM 786 O O . THR A 1 110 ? 19.286 -8.904 -6.214 1.00 97.38 110 THR A O 1
ATOM 789 N N . GLY A 1 111 ? 19.337 -7.731 -8.122 1.00 97.12 111 GLY A N 1
ATOM 790 C CA . GLY A 1 111 ? 20.264 -6.690 -7.708 1.00 97.12 111 GLY A CA 1
ATOM 791 C C . GLY A 1 111 ? 19.559 -5.381 -7.355 1.00 97.12 111 GLY A C 1
ATOM 792 O O . GLY A 1 111 ? 18.414 -5.342 -6.900 1.00 97.12 111 GLY A O 1
ATOM 793 N N . THR A 1 112 ? 20.261 -4.265 -7.547 1.00 98.12 112 THR A N 1
ATOM 794 C CA . THR A 1 112 ? 19.735 -2.926 -7.245 1.00 98.12 112 THR A CA 1
ATOM 795 C C . THR A 1 112 ? 19.499 -2.109 -8.507 1.00 98.12 112 THR A C 1
ATOM 797 O O . THR A 1 112 ? 20.428 -1.888 -9.284 1.00 98.12 112 THR A O 1
ATOM 800 N N . ILE A 1 113 ? 18.300 -1.548 -8.650 1.00 98.81 113 ILE A N 1
ATOM 801 C CA . ILE A 1 113 ? 18.009 -0.470 -9.604 1.00 98.81 113 ILE A CA 1
ATOM 802 C C . ILE A 1 113 ? 17.693 0.790 -8.800 1.00 98.81 113 ILE A C 1
ATOM 804 O O . ILE A 1 113 ? 16.866 0.759 -7.890 1.00 98.81 113 ILE A O 1
ATOM 808 N N . ARG A 1 114 ? 18.353 1.915 -9.094 1.00 98.56 114 ARG A N 1
ATOM 809 C CA . ARG A 1 114 ? 18.081 3.169 -8.381 1.00 98.56 114 ARG A CA 1
ATOM 810 C C . ARG A 1 114 ? 18.153 4.426 -9.233 1.00 98.56 114 ARG A C 1
ATOM 812 O O . ARG A 1 114 ? 19.033 4.559 -10.081 1.00 98.56 114 ARG A O 1
ATOM 819 N N . ALA A 1 115 ? 17.279 5.376 -8.927 1.00 98.69 115 ALA A N 1
ATOM 820 C CA . ALA A 1 115 ? 17.297 6.726 -9.477 1.00 98.69 115 ALA A CA 1
ATOM 821 C C . ALA A 1 115 ? 17.275 7.767 -8.351 1.00 98.69 115 ALA A C 1
ATOM 823 O O . ALA A 1 115 ? 16.633 7.561 -7.319 1.00 98.69 115 ALA A O 1
ATOM 824 N N . SER A 1 116 ? 17.962 8.891 -8.539 1.00 98.19 116 SER A N 1
ATOM 825 C CA . SER A 1 116 ? 17.867 10.017 -7.613 1.00 98.19 116 SER A CA 1
ATOM 826 C C . SER A 1 116 ? 17.957 11.367 -8.305 1.00 98.19 116 SER A C 1
ATOM 828 O O . SER A 1 116 ? 18.827 11.540 -9.157 1.00 98.19 116 SER A O 1
ATOM 830 N N . SER A 1 117 ? 17.154 12.334 -7.874 1.00 97.94 117 SER A N 1
ATOM 831 C CA . SER A 1 117 ? 17.111 13.698 -8.409 1.00 97.94 117 SER A CA 1
ATOM 832 C C . SER A 1 117 ? 17.083 14.753 -7.297 1.00 97.94 117 SER A C 1
ATOM 834 O O . SER A 1 117 ? 16.787 14.453 -6.137 1.00 97.94 117 SER A O 1
ATOM 836 N N . TYR A 1 118 ? 17.347 16.010 -7.662 1.00 95.94 118 TYR A N 1
ATOM 837 C CA . TYR A 1 118 ? 17.125 17.176 -6.805 1.00 95.94 118 TYR A CA 1
ATOM 838 C C . TYR A 1 118 ? 16.124 18.135 -7.467 1.00 95.94 118 TYR A C 1
ATOM 840 O O . TYR A 1 118 ? 16.399 18.706 -8.524 1.00 95.94 118 TYR A O 1
ATOM 848 N N . ARG A 1 119 ? 14.951 18.307 -6.844 1.00 94.38 119 ARG A N 1
ATOM 849 C CA . ARG A 1 119 ? 13.821 19.140 -7.301 1.00 94.38 119 ARG A CA 1
ATOM 850 C C . ARG A 1 119 ? 13.405 18.833 -8.746 1.00 94.38 119 ARG A C 1
ATOM 852 O O . ARG A 1 119 ? 13.151 19.740 -9.533 1.00 94.38 119 ARG A O 1
ATOM 859 N N . ALA A 1 120 ? 13.386 17.547 -9.086 1.00 96.44 120 ALA A N 1
ATOM 860 C CA . ALA A 1 120 ? 13.071 17.022 -10.413 1.00 96.44 120 ALA A CA 1
ATOM 861 C C . ALA A 1 120 ? 12.504 15.598 -10.292 1.00 96.44 120 ALA A C 1
ATOM 863 O O . ALA A 1 120 ? 12.279 15.113 -9.180 1.00 96.44 120 ALA A O 1
ATOM 864 N N . ILE A 1 121 ? 12.301 14.895 -11.401 1.00 97.25 121 ILE A N 1
ATOM 865 C CA . ILE A 1 121 ? 11.736 13.545 -11.408 1.00 97.25 121 ILE A CA 1
ATOM 866 C C . ILE A 1 121 ? 12.853 12.492 -11.387 1.00 97.25 121 ILE A C 1
ATOM 868 O O . ILE A 1 121 ? 13.688 12.424 -12.285 1.00 97.25 121 ILE A O 1
ATOM 872 N N . ALA A 1 122 ? 12.851 11.614 -10.387 1.00 98.44 122 ALA A N 1
ATOM 873 C CA . ALA A 1 122 ? 13.676 10.408 -10.362 1.00 98.44 122 ALA A CA 1
ATOM 874 C C . ALA A 1 122 ? 12.803 9.192 -10.655 1.00 98.44 122 ALA A C 1
ATOM 876 O O . ALA A 1 122 ? 11.932 8.880 -9.850 1.00 98.44 122 ALA A O 1
ATOM 877 N N . THR A 1 123 ? 13.032 8.496 -11.771 1.00 98.69 123 THR A N 1
ATOM 878 C CA . THR A 1 123 ? 12.286 7.277 -12.123 1.00 98.69 123 THR A CA 1
ATOM 879 C C . THR A 1 123 ? 13.208 6.068 -12.249 1.00 98.69 123 THR A C 1
ATOM 881 O O . THR A 1 123 ? 14.169 6.094 -13.013 1.00 98.69 123 THR A O 1
ATOM 884 N N . ALA A 1 124 ? 12.949 4.988 -11.512 1.00 98.81 124 ALA A N 1
ATOM 885 C CA . ALA A 1 124 ? 13.807 3.805 -11.576 1.00 98.81 124 ALA A CA 1
ATOM 886 C C . ALA A 1 124 ? 13.599 3.014 -12.882 1.00 98.81 124 ALA A C 1
ATOM 888 O O . ALA A 1 124 ? 14.564 2.754 -13.597 1.00 98.81 124 ALA A O 1
ATOM 889 N N . ILE A 1 125 ? 12.358 2.683 -13.236 1.00 98.88 125 ILE A N 1
ATOM 890 C CA . ILE A 1 125 ? 12.014 1.950 -14.459 1.00 98.88 125 ILE A CA 1
ATOM 891 C C . ILE A 1 125 ? 10.939 2.716 -15.226 1.00 98.88 125 ILE A C 1
ATOM 893 O O . ILE A 1 125 ? 9.904 3.078 -14.668 1.00 98.88 125 ILE A O 1
ATOM 897 N N . VAL A 1 126 ? 11.172 2.927 -16.519 1.00 98.88 126 VAL A N 1
ATOM 898 C CA . VAL A 1 126 ? 10.192 3.474 -17.455 1.00 98.88 126 VAL A CA 1
ATOM 899 C C . VAL A 1 126 ? 9.946 2.480 -18.582 1.00 98.88 126 VAL A C 1
ATOM 901 O O . VAL A 1 126 ? 10.886 2.064 -19.263 1.00 98.88 126 VAL A O 1
ATOM 904 N N . LEU A 1 127 ? 8.679 2.136 -18.791 1.00 98.88 127 LEU A N 1
ATOM 905 C CA . LEU A 1 127 ? 8.192 1.412 -19.958 1.00 98.88 127 LEU A CA 1
ATOM 906 C C . LEU A 1 127 ? 7.430 2.408 -20.840 1.00 98.88 127 LEU A C 1
ATOM 908 O O . LEU A 1 127 ? 6.355 2.867 -20.464 1.00 98.88 127 LEU A O 1
ATOM 912 N N . GLY A 1 128 ? 8.030 2.791 -21.964 1.00 98.62 128 GLY A N 1
ATOM 913 C CA . GLY A 1 128 ? 7.481 3.749 -22.925 1.00 98.62 128 GLY A CA 1
ATOM 914 C C . GLY A 1 128 ? 6.573 3.112 -23.982 1.00 98.62 128 GLY A C 1
ATOM 915 O O . GLY A 1 128 ? 6.482 1.887 -24.078 1.00 98.62 128 GLY A O 1
ATOM 916 N N . ASP A 1 129 ? 5.950 3.945 -24.823 1.00 98.12 129 ASP A N 1
ATOM 917 C CA . ASP A 1 129 ? 5.127 3.519 -25.974 1.00 98.12 129 ASP A CA 1
ATOM 918 C C . ASP A 1 129 ? 5.841 2.434 -26.801 1.00 98.12 129 ASP A C 1
ATOM 920 O O . ASP A 1 129 ? 6.988 2.612 -27.213 1.00 98.12 129 ASP A O 1
ATOM 924 N N . GLY A 1 130 ? 5.193 1.291 -27.034 1.00 98.00 130 GLY A N 1
ATOM 925 C CA . GLY A 1 130 ? 5.765 0.166 -27.780 1.00 98.00 130 GLY A CA 1
ATOM 926 C C . GLY A 1 130 ? 6.737 -0.731 -27.003 1.00 98.00 130 GLY A C 1
ATOM 927 O O . GLY A 1 130 ? 7.326 -1.634 -27.607 1.00 98.00 130 GLY A O 1
ATOM 928 N N . ALA A 1 131 ? 6.917 -0.527 -25.693 1.00 98.75 131 ALA A N 1
ATOM 929 C CA . ALA A 1 131 ? 7.567 -1.506 -24.821 1.00 98.75 131 ALA A CA 1
ATOM 930 C C . ALA A 1 131 ? 6.632 -2.691 -24.540 1.00 98.75 131 ALA A C 1
ATOM 932 O O . ALA A 1 131 ? 5.482 -2.501 -24.156 1.00 98.75 131 ALA A O 1
ATOM 933 N N . ILE A 1 132 ? 7.137 -3.916 -24.679 1.00 98.75 132 ILE A N 1
ATOM 934 C CA . ILE A 1 132 ? 6.417 -5.152 -24.358 1.00 98.75 132 ILE A CA 1
ATOM 935 C C . ILE A 1 132 ? 7.253 -5.928 -23.340 1.00 98.75 132 ILE A C 1
ATOM 937 O O . ILE A 1 132 ? 8.243 -6.575 -23.689 1.00 98.75 132 ILE A O 1
ATOM 941 N N . VAL A 1 133 ? 6.860 -5.843 -22.069 1.00 98.75 133 VAL A N 1
ATOM 942 C CA . VAL A 1 133 ? 7.546 -6.464 -20.929 1.00 98.75 133 VAL A CA 1
ATOM 943 C C . VAL A 1 133 ? 6.498 -7.212 -20.113 1.00 98.75 133 VAL A C 1
ATOM 945 O O . VAL A 1 133 ? 5.864 -6.651 -19.228 1.00 98.75 133 VAL A O 1
ATOM 948 N N . ALA A 1 134 ? 6.287 -8.490 -20.438 1.00 98.25 134 ALA A N 1
ATOM 949 C CA . ALA A 1 134 ? 5.164 -9.272 -19.908 1.00 98.25 134 ALA A CA 1
ATOM 950 C C . ALA A 1 134 ? 5.154 -9.396 -18.369 1.00 98.25 134 ALA A C 1
ATOM 952 O O . ALA A 1 134 ? 4.096 -9.580 -17.771 1.00 98.25 134 ALA A O 1
ATOM 953 N N . LEU A 1 135 ? 6.329 -9.295 -17.747 1.00 98.75 135 LEU A N 1
ATOM 954 C CA . LEU A 1 135 ? 6.530 -9.401 -16.310 1.00 98.75 135 LEU A CA 1
ATOM 955 C C . LEU A 1 135 ? 7.655 -8.460 -15.874 1.00 98.75 135 LEU A C 1
ATOM 957 O O . LEU A 1 135 ? 8.731 -8.453 -16.471 1.00 98.75 135 LEU A O 1
ATOM 961 N N . VAL A 1 136 ? 7.434 -7.710 -14.801 1.00 98.88 136 VAL A N 1
ATOM 962 C CA . VAL A 1 136 ? 8.532 -7.162 -13.996 1.00 98.88 136 VAL A CA 1
ATOM 963 C C . VAL A 1 136 ? 8.540 -7.911 -12.671 1.00 98.88 136 VAL A C 1
ATOM 965 O O . VAL A 1 136 ? 7.545 -7.900 -11.948 1.00 98.88 136 VAL A O 1
ATOM 968 N N . GLN A 1 137 ? 9.652 -8.574 -12.365 1.00 98.81 137 GLN A N 1
ATOM 969 C CA . GLN A 1 137 ? 9.877 -9.288 -11.115 1.00 98.81 137 GLN A CA 1
ATOM 970 C C . GLN A 1 137 ? 11.011 -8.624 -10.334 1.00 98.81 137 GLN A C 1
ATOM 972 O O . GLN A 1 137 ? 12.131 -8.502 -10.829 1.00 98.81 137 GLN A O 1
ATOM 977 N N . ASN A 1 138 ? 10.722 -8.192 -9.110 1.00 98.75 138 ASN A N 1
ATOM 978 C CA . ASN A 1 138 ? 11.702 -7.628 -8.192 1.00 98.75 138 ASN A CA 1
ATOM 979 C C . ASN A 1 138 ? 11.880 -8.519 -6.966 1.00 98.75 138 ASN A C 1
ATOM 981 O O . ASN A 1 138 ? 10.977 -8.614 -6.134 1.00 98.75 138 ASN A O 1
ATOM 985 N N . ASP A 1 139 ? 13.081 -9.057 -6.807 1.00 98.12 139 ASP A N 1
ATOM 986 C CA . ASP A 1 139 ? 13.453 -9.934 -5.699 1.00 98.12 139 ASP A CA 1
ATOM 987 C C . ASP A 1 139 ? 14.447 -9.288 -4.723 1.00 98.12 139 ASP A C 1
ATOM 989 O O . ASP A 1 139 ? 14.766 -9.868 -3.688 1.00 98.12 139 ASP A O 1
ATOM 993 N N . PHE A 1 140 ? 14.905 -8.059 -4.999 1.00 97.62 140 PHE A N 1
ATOM 994 C CA . PHE A 1 140 ? 15.786 -7.330 -4.084 1.00 97.62 140 PHE A CA 1
ATOM 995 C C . PHE A 1 140 ? 15.404 -5.865 -3.898 1.00 97.62 140 PHE A C 1
ATOM 997 O O . PHE A 1 140 ? 14.599 -5.570 -3.019 1.00 97.62 140 PHE A O 1
ATOM 1004 N N . GLN A 1 141 ? 15.988 -4.922 -4.641 1.00 97.62 141 GLN A N 1
ATOM 1005 C CA . GLN A 1 141 ? 15.775 -3.497 -4.379 1.00 97.62 141 GLN A CA 1
ATOM 1006 C C . GLN A 1 141 ? 15.582 -2.677 -5.648 1.00 97.62 141 GLN A C 1
ATOM 1008 O O . GLN A 1 141 ? 16.447 -2.643 -6.527 1.00 97.62 141 GLN A O 1
ATOM 1013 N N . ILE A 1 142 ? 14.494 -1.908 -5.668 1.00 98.81 142 ILE A N 1
ATOM 1014 C CA . ILE A 1 142 ? 14.286 -0.807 -6.603 1.00 98.81 142 ILE A CA 1
ATOM 1015 C C . ILE A 1 142 ? 13.992 0.457 -5.793 1.00 98.81 142 ILE A C 1
ATOM 1017 O O . ILE A 1 142 ? 13.042 0.499 -5.014 1.00 98.81 142 ILE A O 1
ATOM 1021 N N . ASN A 1 143 ? 14.817 1.490 -5.959 1.00 98.50 143 ASN A N 1
ATOM 1022 C CA . ASN A 1 143 ? 14.733 2.721 -5.174 1.00 98.50 143 ASN A CA 1
ATOM 1023 C C . ASN A 1 143 ? 14.618 3.955 -6.074 1.00 98.50 143 ASN A C 1
ATOM 1025 O O . ASN A 1 143 ? 15.351 4.095 -7.051 1.00 98.50 143 ASN A O 1
ATOM 1029 N N . ALA A 1 144 ? 13.774 4.905 -5.695 1.00 98.62 144 ALA A N 1
ATOM 1030 C CA . ALA A 1 144 ? 13.753 6.232 -6.292 1.00 98.62 144 ALA A CA 1
ATOM 1031 C C . ALA A 1 144 ? 13.731 7.282 -5.185 1.00 98.62 144 ALA A C 1
ATOM 1033 O O . ALA A 1 144 ? 12.917 7.196 -4.268 1.00 98.62 144 ALA A O 1
ATOM 1034 N N . ASN A 1 145 ? 14.620 8.268 -5.268 1.00 97.25 145 ASN A N 1
ATOM 1035 C CA . ASN A 1 145 ? 14.701 9.353 -4.295 1.00 97.25 145 ASN A CA 1
ATOM 1036 C C . ASN A 1 145 ? 14.642 10.709 -4.995 1.00 97.25 145 ASN A C 1
ATOM 1038 O O . ASN A 1 145 ? 15.408 10.963 -5.918 1.00 97.25 145 ASN A O 1
ATOM 1042 N N . SER A 1 146 ? 13.778 11.599 -4.534 1.00 96.12 146 SER A N 1
ATOM 1043 C CA . SER A 1 146 ? 13.762 12.984 -4.984 1.00 96.12 146 SER A CA 1
ATOM 1044 C C . SER A 1 146 ? 13.896 13.902 -3.782 1.00 96.12 146 SER A C 1
ATOM 1046 O O . SER A 1 146 ? 13.110 13.830 -2.840 1.00 96.12 146 SER A O 1
ATOM 1048 N N . GLU A 1 147 ? 14.873 14.798 -3.827 1.00 93.50 147 GLU A N 1
ATOM 1049 C CA . GLU A 1 147 ? 15.135 15.742 -2.743 1.00 93.50 147 GLU A CA 1
ATOM 1050 C C . GLU A 1 147 ? 14.661 17.151 -3.096 1.00 93.50 147 GLU A C 1
ATOM 1052 O O . GLU A 1 147 ? 14.876 17.634 -4.204 1.00 93.50 147 GLU A O 1
ATOM 1057 N N . GLY A 1 148 ? 14.062 17.840 -2.130 1.00 89.12 148 GLY A N 1
ATOM 1058 C CA . GLY A 1 148 ? 13.614 19.221 -2.251 1.00 89.12 148 GLY A CA 1
ATOM 1059 C C . GLY A 1 148 ? 12.216 19.396 -2.866 1.00 89.12 148 GLY A C 1
ATOM 1060 O O . GLY A 1 148 ? 11.644 18.481 -3.462 1.00 89.12 148 GLY A O 1
ATOM 1061 N N . PRO A 1 149 ? 11.646 20.607 -2.740 1.00 87.69 149 PRO A N 1
ATOM 1062 C CA . PRO A 1 149 ? 10.258 20.877 -3.094 1.00 87.69 149 PRO A CA 1
ATOM 1063 C C . PRO A 1 149 ? 9.999 20.741 -4.598 1.00 87.69 149 PRO A C 1
ATOM 1065 O O . PRO A 1 149 ? 10.814 21.163 -5.422 1.00 87.69 149 PRO A O 1
ATOM 1068 N N . GLY A 1 150 ? 8.825 20.199 -4.935 1.00 86.44 150 GLY A N 1
ATOM 1069 C CA . GLY A 1 150 ? 8.352 20.014 -6.313 1.00 86.44 150 GLY A CA 1
ATOM 1070 C C . GLY A 1 150 ? 8.952 18.810 -7.045 1.00 86.44 150 GLY A C 1
ATOM 1071 O O . GLY A 1 150 ? 8.546 18.527 -8.167 1.00 86.44 150 GLY A O 1
ATOM 1072 N N . GLY A 1 151 ? 9.893 18.093 -6.429 1.00 92.56 151 GLY A N 1
ATOM 1073 C CA . GLY A 1 151 ? 10.439 16.868 -6.996 1.00 92.56 151 GLY A CA 1
ATOM 1074 C C . GLY A 1 151 ? 9.463 15.686 -6.928 1.00 92.56 151 GLY A C 1
ATOM 1075 O O . GLY A 1 151 ? 8.474 15.717 -6.193 1.00 92.56 151 GLY A O 1
ATOM 1076 N N . THR A 1 152 ? 9.717 14.639 -7.712 1.00 95.75 152 THR A N 1
ATOM 1077 C CA . THR A 1 152 ? 8.912 13.408 -7.695 1.00 95.75 152 THR A CA 1
ATOM 1078 C C . THR A 1 152 ? 9.798 12.174 -7.779 1.00 95.75 152 THR A C 1
ATOM 1080 O O . THR A 1 152 ? 10.567 12.025 -8.723 1.00 95.75 152 THR A O 1
ATOM 1083 N N . ALA A 1 153 ? 9.660 11.255 -6.828 1.00 98.06 153 ALA A N 1
ATOM 1084 C CA . ALA A 1 153 ? 10.276 9.935 -6.904 1.00 98.06 153 ALA A CA 1
ATOM 1085 C C . ALA A 1 153 ? 9.280 8.911 -7.455 1.00 98.06 153 ALA A C 1
ATOM 1087 O O . ALA A 1 153 ? 8.163 8.820 -6.946 1.00 98.06 153 ALA A O 1
ATOM 1088 N N . ARG A 1 154 ? 9.692 8.128 -8.460 1.00 98.31 154 ARG A N 1
ATOM 1089 C CA . ARG A 1 154 ? 8.895 7.064 -9.073 1.00 98.31 154 ARG A CA 1
ATOM 1090 C C . ARG A 1 154 ? 9.652 5.747 -9.226 1.00 98.31 154 ARG A C 1
ATOM 1092 O O . ARG A 1 154 ? 10.770 5.742 -9.731 1.00 98.31 154 ARG A O 1
ATOM 1099 N N . ILE A 1 155 ? 9.065 4.617 -8.824 1.00 98.81 155 ILE A N 1
ATOM 1100 C CA . ILE A 1 155 ? 9.704 3.303 -9.039 1.00 98.81 155 ILE A CA 1
ATOM 1101 C C . ILE A 1 155 ? 9.436 2.825 -10.463 1.00 98.81 155 ILE A C 1
ATOM 1103 O O . ILE A 1 155 ? 10.382 2.686 -11.232 1.00 98.81 155 ILE A O 1
ATOM 1107 N N . ILE A 1 156 ? 8.173 2.623 -10.833 1.00 98.81 156 ILE A N 1
ATOM 1108 C CA . ILE A 1 156 ? 7.777 2.135 -12.156 1.00 98.81 156 ILE A CA 1
ATOM 1109 C C . ILE A 1 156 ? 6.808 3.127 -12.795 1.00 98.81 156 ILE A C 1
ATOM 1111 O O . ILE A 1 156 ? 5.796 3.497 -12.202 1.00 98.81 156 ILE A O 1
ATOM 1115 N N . MET A 1 157 ? 7.127 3.543 -14.018 1.00 98.75 157 MET A N 1
ATOM 1116 C CA . MET A 1 157 ? 6.245 4.297 -14.904 1.00 98.75 157 MET A CA 1
ATOM 1117 C C . MET A 1 157 ? 5.898 3.440 -16.117 1.00 98.75 157 MET A C 1
ATOM 1119 O O . MET A 1 157 ? 6.791 3.107 -16.895 1.00 98.75 157 MET A O 1
ATOM 1123 N N . ILE A 1 158 ? 4.618 3.134 -16.304 1.00 98.81 158 ILE A N 1
ATOM 1124 C CA . ILE A 1 158 ? 4.107 2.475 -17.507 1.00 98.81 158 ILE A CA 1
ATOM 1125 C C . ILE A 1 158 ? 3.377 3.545 -18.326 1.00 98.81 158 ILE A C 1
ATOM 1127 O O . ILE A 1 158 ? 2.304 4.020 -17.954 1.00 98.81 158 ILE A O 1
ATOM 1131 N N . GLU A 1 159 ? 4.018 4.029 -19.386 1.00 98.69 159 GLU A N 1
ATOM 1132 C CA . GLU A 1 159 ? 3.473 5.065 -20.265 1.00 98.69 159 GLU A CA 1
ATOM 1133 C C . GLU A 1 159 ? 2.421 4.472 -21.217 1.00 98.69 159 GLU A C 1
ATOM 1135 O O . GLU A 1 159 ? 2.399 3.272 -21.490 1.00 98.69 159 GLU A O 1
ATOM 1140 N N . ALA A 1 160 ? 1.543 5.323 -21.752 1.00 98.06 160 ALA A N 1
ATOM 1141 C CA . ALA A 1 160 ? 0.542 4.899 -22.726 1.00 98.06 160 ALA A CA 1
ATOM 1142 C C . ALA A 1 160 ? 1.190 4.172 -23.921 1.00 98.06 160 ALA A C 1
ATOM 1144 O O . ALA A 1 160 ? 2.195 4.632 -24.462 1.00 98.06 160 ALA A O 1
ATOM 1145 N N . GLY A 1 161 ? 0.601 3.045 -24.333 1.00 97.56 161 GLY A N 1
ATOM 1146 C CA . GLY A 1 161 ? 1.116 2.208 -25.423 1.00 97.56 161 GLY A CA 1
ATOM 1147 C C . GLY A 1 161 ? 2.182 1.181 -25.015 1.00 97.56 161 GLY A C 1
ATOM 1148 O O . GLY A 1 161 ? 2.586 0.375 -25.855 1.00 97.56 161 GLY A O 1
ATOM 1149 N N . ALA A 1 162 ? 2.630 1.171 -23.756 1.00 98.69 162 ALA A N 1
ATOM 1150 C CA . ALA A 1 162 ? 3.408 0.066 -23.197 1.00 98.69 162 ALA A CA 1
ATOM 1151 C C . ALA A 1 162 ? 2.505 -1.125 -22.820 1.00 98.69 162 ALA A C 1
ATOM 1153 O O . ALA A 1 162 ? 1.302 -0.966 -22.634 1.00 98.69 162 ALA A O 1
ATOM 1154 N N . VAL A 1 163 ? 3.088 -2.320 -22.689 1.00 98.69 163 VAL A N 1
ATOM 1155 C CA . VAL A 1 163 ? 2.400 -3.543 -22.249 1.00 98.69 163 VAL A CA 1
ATOM 1156 C C . VAL A 1 163 ? 3.174 -4.186 -21.103 1.00 98.69 163 VAL A C 1
ATOM 1158 O O . VAL A 1 163 ? 4.272 -4.709 -21.315 1.00 98.69 163 VAL A O 1
ATOM 1161 N N . MET A 1 164 ? 2.579 -4.186 -19.907 1.00 98.50 164 MET A N 1
ATOM 1162 C CA . MET A 1 164 ? 3.097 -4.873 -18.722 1.00 98.50 164 MET A CA 1
ATOM 1163 C C . MET A 1 164 ? 1.952 -5.398 -17.836 1.00 98.50 164 MET A C 1
ATOM 1165 O O . MET A 1 164 ? 1.553 -4.734 -16.885 1.00 98.50 164 MET A O 1
ATOM 1169 N N . PRO A 1 165 ? 1.430 -6.609 -18.099 1.00 98.69 165 PRO A N 1
ATOM 1170 C CA . PRO A 1 165 ? 0.265 -7.140 -17.398 1.00 98.69 165 PRO A CA 1
ATOM 1171 C C . P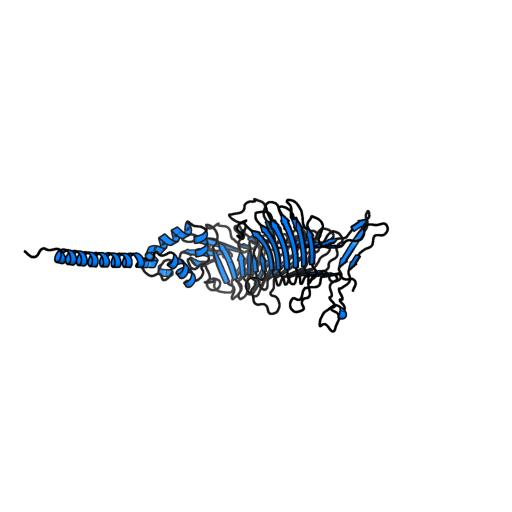RO A 1 165 ? 0.523 -7.647 -15.982 1.00 98.69 165 PRO A C 1
ATOM 1173 O O . PRO A 1 165 ? -0.436 -7.825 -15.227 1.00 98.69 165 PRO A O 1
ATOM 1176 N N . THR A 1 166 ? 1.776 -7.912 -15.604 1.00 98.88 166 THR A N 1
ATOM 1177 C CA . THR A 1 166 ? 2.083 -8.527 -14.308 1.00 98.88 166 THR A CA 1
ATOM 1178 C C . THR A 1 166 ? 3.298 -7.906 -13.634 1.00 98.88 166 THR A C 1
ATOM 1180 O O . THR A 1 166 ? 4.375 -7.805 -14.223 1.00 98.88 166 THR A O 1
ATOM 1183 N N . LEU A 1 167 ? 3.128 -7.555 -12.361 1.00 98.88 167 LEU A N 1
ATOM 1184 C CA . LEU A 1 167 ? 4.189 -7.176 -11.439 1.00 98.88 167 LEU A CA 1
ATOM 1185 C C . LEU A 1 167 ? 4.297 -8.210 -10.322 1.00 98.88 167 LEU A C 1
ATOM 1187 O O . LEU A 1 167 ? 3.304 -8.530 -9.671 1.00 98.88 167 LEU A O 1
ATOM 1191 N N . ARG A 1 168 ? 5.514 -8.680 -10.052 1.00 98.88 168 ARG A N 1
ATOM 1192 C CA . ARG A 1 168 ? 5.832 -9.489 -8.873 1.00 98.88 168 ARG A CA 1
ATOM 1193 C C . ARG A 1 168 ? 6.889 -8.795 -8.040 1.00 98.88 168 ARG A C 1
ATOM 1195 O O . ARG A 1 168 ? 7.942 -8.428 -8.555 1.00 98.88 168 ARG A O 1
ATOM 1202 N N . ASN A 1 169 ? 6.623 -8.625 -6.756 1.00 98.62 169 ASN A N 1
ATOM 1203 C CA . ASN A 1 169 ? 7.570 -8.033 -5.827 1.00 98.62 169 ASN A CA 1
ATOM 1204 C C . ASN A 1 169 ? 7.747 -8.932 -4.606 1.00 98.62 169 ASN A C 1
ATOM 1206 O O . ASN A 1 169 ? 6.842 -9.049 -3.785 1.00 98.62 169 ASN A O 1
ATOM 1210 N N . SER A 1 170 ? 8.930 -9.521 -4.460 1.00 97.50 170 SER A N 1
ATOM 1211 C CA . SER A 1 170 ? 9.360 -10.181 -3.227 1.00 97.50 170 SER A CA 1
ATOM 1212 C C . SER A 1 170 ? 10.397 -9.366 -2.446 1.00 97.50 170 SER A C 1
ATOM 1214 O O . SER A 1 170 ? 10.563 -9.572 -1.244 1.00 97.50 170 SER A O 1
ATOM 1216 N N . GLY A 1 171 ? 11.021 -8.381 -3.101 1.00 96.75 171 GLY A N 1
ATOM 1217 C CA . GLY A 1 171 ? 11.946 -7.424 -2.502 1.00 96.75 171 GLY A CA 1
ATOM 1218 C C . GLY A 1 171 ? 11.296 -6.122 -2.012 1.00 96.75 171 GLY A C 1
ATOM 1219 O O . GLY A 1 171 ? 10.143 -6.064 -1.582 1.00 96.75 171 GLY A O 1
ATOM 1220 N N . VAL A 1 172 ? 12.063 -5.036 -2.070 1.00 97.81 172 VAL A N 1
ATOM 1221 C CA . VAL A 1 172 ? 11.667 -3.683 -1.668 1.00 97.81 172 VAL A CA 1
ATOM 1222 C C . VAL A 1 172 ? 11.561 -2.780 -2.895 1.00 97.81 172 VAL A C 1
ATOM 1224 O O . VAL A 1 172 ? 12.518 -2.642 -3.660 1.00 97.81 172 VAL A O 1
ATOM 1227 N N . MET A 1 173 ? 10.419 -2.112 -3.031 1.00 98.75 173 MET A N 1
ATOM 1228 C CA . MET A 1 173 ? 10.210 -0.952 -3.892 1.00 98.75 173 MET A CA 1
ATOM 1229 C C . MET A 1 173 ? 9.982 0.274 -3.013 1.00 98.75 173 MET A C 1
ATOM 1231 O O . MET A 1 173 ? 9.000 0.334 -2.273 1.00 98.75 173 MET A O 1
ATOM 1235 N N . LEU A 1 174 ? 10.889 1.248 -3.077 1.00 98.25 174 LEU A N 1
ATOM 1236 C CA . LEU A 1 174 ? 10.836 2.444 -2.235 1.00 98.25 174 LEU A CA 1
ATOM 1237 C C . LEU A 1 174 ? 10.945 3.726 -3.066 1.00 98.25 174 LEU A C 1
ATOM 1239 O O . LEU A 1 174 ? 12.038 4.114 -3.483 1.00 98.25 174 LEU A O 1
ATOM 1243 N N . ALA A 1 175 ? 9.814 4.407 -3.256 1.00 98.44 175 ALA A N 1
ATOM 1244 C CA . ALA A 1 175 ? 9.774 5.799 -3.693 1.00 98.44 175 ALA A CA 1
ATOM 1245 C C . ALA A 1 175 ? 9.837 6.717 -2.468 1.00 98.44 175 ALA A C 1
ATOM 1247 O O . ALA A 1 175 ? 9.051 6.582 -1.529 1.00 98.44 175 ALA A O 1
ATOM 1248 N N . GLN A 1 176 ? 10.761 7.672 -2.473 1.00 96.31 176 GLN A N 1
ATOM 1249 C CA . GLN A 1 176 ? 10.948 8.599 -1.365 1.00 96.31 176 GLN A CA 1
ATOM 1250 C C . GLN A 1 176 ? 11.092 10.036 -1.851 1.00 96.31 176 GLN A C 1
ATOM 1252 O O . GLN A 1 176 ? 11.931 10.328 -2.700 1.00 96.31 176 GLN A O 1
ATOM 1257 N N . ALA A 1 177 ? 10.303 10.936 -1.270 1.00 94.62 177 ALA A N 1
ATOM 1258 C CA . ALA A 1 177 ? 10.478 12.374 -1.426 1.00 94.62 177 ALA A CA 1
ATOM 1259 C C . ALA A 1 177 ? 10.915 12.981 -0.090 1.00 94.62 177 ALA A C 1
ATOM 1261 O O . ALA A 1 177 ? 10.247 12.784 0.927 1.00 94.62 177 ALA A O 1
ATOM 1262 N N . THR A 1 178 ? 12.039 13.697 -0.080 1.00 91.75 178 THR A N 1
ATOM 1263 C CA . THR A 1 178 ? 12.627 14.269 1.142 1.00 91.75 178 THR A CA 1
ATOM 1264 C C . THR A 1 178 ? 12.681 15.788 1.053 1.00 91.75 178 THR A C 1
ATOM 1266 O O . THR A 1 178 ? 13.229 16.338 0.102 1.00 91.75 178 THR A O 1
ATOM 1269 N N . GLY A 1 179 ? 12.166 16.486 2.068 1.00 86.00 179 GLY A N 1
ATOM 1270 C CA . GLY A 1 179 ? 12.165 17.953 2.107 1.00 86.00 179 GLY A CA 1
ATOM 1271 C C . GLY A 1 179 ? 11.162 18.605 1.144 1.00 86.00 179 GLY A C 1
ATOM 1272 O O . GLY A 1 179 ? 11.401 19.721 0.680 1.00 86.00 179 GLY A O 1
ATOM 1273 N N . GLY A 1 180 ? 10.062 17.904 0.845 1.00 80.94 180 GLY A N 1
ATOM 1274 C CA . GLY A 1 180 ? 8.995 18.309 -0.080 1.00 80.94 180 GLY A CA 1
ATOM 1275 C C . GLY A 1 180 ? 8.926 17.434 -1.340 1.00 80.94 180 GLY A C 1
ATOM 1276 O O . GLY A 1 180 ? 9.822 16.633 -1.592 1.00 80.94 180 GLY A O 1
ATOM 1277 N N . GLY A 1 181 ? 7.858 17.588 -2.134 1.00 87.94 181 GLY A N 1
ATOM 1278 C CA . GLY A 1 181 ? 7.622 16.802 -3.358 1.00 87.94 181 GLY A CA 1
ATOM 1279 C C . GLY A 1 181 ? 6.720 15.580 -3.152 1.00 87.94 181 GLY A C 1
ATOM 1280 O O . GLY A 1 181 ? 6.089 15.449 -2.108 1.00 87.94 181 GLY A O 1
ATOM 1281 N N . SER A 1 182 ? 6.658 14.699 -4.151 1.00 93.19 182 SER A N 1
ATOM 1282 C CA . SER A 1 182 ? 5.759 13.533 -4.171 1.00 93.19 182 SER A CA 1
ATOM 1283 C C . SER A 1 182 ? 6.515 12.218 -4.348 1.00 93.19 182 SER A C 1
ATOM 1285 O O . SER A 1 182 ? 7.539 12.151 -5.027 1.00 93.19 182 SER A O 1
ATOM 1287 N N . ALA A 1 183 ? 5.996 11.147 -3.761 1.00 96.62 183 ALA A N 1
ATOM 1288 C CA . ALA A 1 183 ? 6.515 9.794 -3.912 1.00 96.62 183 ALA A CA 1
ATOM 1289 C C . ALA A 1 183 ? 5.420 8.911 -4.508 1.00 96.62 183 ALA A C 1
ATOM 1291 O O . ALA A 1 183 ? 4.321 8.846 -3.963 1.00 96.62 183 ALA A O 1
ATOM 1292 N N . ILE A 1 184 ? 5.707 8.248 -5.628 1.00 97.81 184 ILE A N 1
ATOM 1293 C CA . ILE A 1 184 ? 4.750 7.370 -6.305 1.00 97.81 184 ILE A CA 1
ATOM 1294 C C . ILE A 1 184 ? 5.446 6.056 -6.652 1.00 97.81 184 ILE A C 1
ATOM 1296 O O . ILE A 1 184 ? 6.354 6.078 -7.469 1.00 97.81 184 ILE A O 1
ATOM 1300 N N . SER A 1 185 ? 5.097 4.905 -6.072 1.00 98.44 185 SER A N 1
ATOM 1301 C CA . SER A 1 185 ? 5.851 3.683 -6.418 1.00 98.44 185 SER A CA 1
ATOM 1302 C C . SER A 1 185 ? 5.501 3.203 -7.825 1.00 98.44 185 SER A C 1
ATOM 1304 O O . SER A 1 185 ? 6.370 3.197 -8.695 1.00 98.44 185 SER A O 1
ATOM 1306 N N . ILE A 1 186 ? 4.244 2.865 -8.087 1.00 98.81 186 ILE A N 1
ATOM 1307 C CA . ILE A 1 186 ? 3.806 2.339 -9.384 1.00 98.81 186 ILE A CA 1
ATOM 1308 C C . ILE A 1 186 ? 2.802 3.307 -10.006 1.00 98.81 186 ILE A C 1
ATOM 1310 O O . ILE A 1 186 ? 1.883 3.758 -9.330 1.00 98.81 186 ILE A O 1
ATOM 1314 N N . THR A 1 187 ? 2.977 3.627 -11.286 1.00 98.69 187 THR A N 1
ATOM 1315 C CA . THR A 1 187 ? 2.000 4.376 -12.087 1.00 98.69 187 THR A CA 1
ATOM 1316 C C . THR A 1 187 ? 1.745 3.635 -13.392 1.00 98.69 187 THR A C 1
ATOM 1318 O O . THR A 1 187 ? 2.692 3.440 -14.161 1.00 98.69 187 THR A O 1
ATOM 1321 N N . ASP A 1 188 ? 0.487 3.293 -13.672 1.00 98.69 188 ASP A N 1
ATOM 1322 C CA . ASP A 1 188 ? 0.064 2.777 -14.977 1.00 98.69 188 ASP A CA 1
ATOM 1323 C C . ASP A 1 188 ? -0.818 3.784 -15.727 1.00 98.69 188 ASP A C 1
ATOM 1325 O O . ASP A 1 188 ? -1.907 4.137 -15.286 1.00 98.69 188 ASP A O 1
ATOM 1329 N N . ARG A 1 189 ? -0.345 4.245 -16.890 1.00 98.38 189 ARG A N 1
ATOM 1330 C CA . ARG A 1 189 ? -1.121 5.045 -17.857 1.00 98.38 189 ARG A CA 1
ATOM 1331 C C . ARG A 1 189 ? -1.424 4.284 -19.145 1.00 98.38 189 ARG A C 1
ATOM 1333 O O . ARG A 1 189 ? -1.984 4.862 -20.074 1.00 98.38 189 ARG A O 1
ATOM 1340 N N . SER A 1 190 ? -0.986 3.034 -19.233 1.00 98.19 190 SER A N 1
ATOM 1341 C CA . SER A 1 190 ? -1.201 2.165 -20.384 1.00 98.19 190 SER A CA 1
ATOM 1342 C C . SER A 1 190 ? -2.521 1.415 -20.330 1.00 98.19 190 SER A C 1
ATOM 1344 O O . SER A 1 190 ? -2.971 0.976 -21.385 1.00 98.19 190 SER A O 1
ATOM 1346 N N . ASP A 1 191 ? -3.117 1.289 -19.136 1.00 97.94 191 ASP A N 1
ATOM 1347 C CA . ASP A 1 191 ? -4.235 0.379 -18.880 1.00 97.94 191 ASP A CA 1
ATOM 1348 C C . ASP A 1 191 ? -3.864 -1.044 -19.327 1.00 97.94 191 ASP A C 1
ATOM 1350 O O . ASP A 1 191 ? -4.539 -1.677 -20.140 1.00 97.94 191 ASP A O 1
ATOM 1354 N N . THR A 1 192 ? -2.712 -1.538 -18.861 1.00 98.56 192 THR A N 1
ATOM 1355 C CA . THR A 1 192 ? -2.269 -2.903 -19.184 1.00 98.56 192 THR A CA 1
ATOM 1356 C C . THR A 1 192 ? -1.910 -3.731 -17.973 1.00 98.56 192 THR A C 1
ATOM 1358 O O . THR A 1 192 ? -1.987 -4.952 -18.089 1.00 98.56 192 THR A O 1
ATOM 1361 N N . LEU A 1 193 ? -1.578 -3.127 -16.830 1.00 98.75 193 LEU A N 1
ATOM 1362 C CA . LEU A 1 193 ? -1.270 -3.851 -15.604 1.00 98.75 193 LEU A CA 1
ATOM 1363 C C . LEU A 1 193 ? -2.545 -4.441 -14.996 1.00 98.75 193 LEU A C 1
ATOM 1365 O O . LEU A 1 193 ? -3.483 -3.715 -14.692 1.00 98.75 193 LEU A O 1
ATOM 1369 N N . ARG A 1 194 ? -2.579 -5.768 -14.814 1.00 98.56 194 ARG A N 1
ATOM 1370 C CA . ARG A 1 194 ? -3.758 -6.499 -14.306 1.00 98.56 194 ARG A CA 1
ATOM 1371 C C . ARG A 1 194 ? -3.505 -7.228 -13.002 1.00 98.56 194 ARG A C 1
ATOM 1373 O O . ARG A 1 194 ? -4.430 -7.432 -12.227 1.00 98.56 194 ARG A O 1
ATOM 1380 N N . LEU A 1 195 ? -2.269 -7.653 -12.765 1.00 98.88 195 LEU A N 1
ATOM 1381 C CA . LEU A 1 195 ? -1.915 -8.427 -11.585 1.00 98.88 195 LEU A CA 1
ATOM 1382 C C . LEU A 1 195 ? -0.681 -7.840 -10.915 1.00 98.88 195 LEU A C 1
ATOM 1384 O O . LEU A 1 195 ? 0.379 -7.731 -11.532 1.00 98.88 195 LEU A O 1
ATOM 1388 N N . ILE A 1 196 ? -0.815 -7.529 -9.632 1.00 98.94 196 ILE A N 1
ATOM 1389 C CA . ILE A 1 196 ? 0.305 -7.179 -8.764 1.00 98.94 196 ILE A CA 1
ATOM 1390 C C . ILE A 1 196 ? 0.336 -8.198 -7.627 1.00 98.94 196 ILE A C 1
ATOM 1392 O O . ILE A 1 196 ? -0.589 -8.254 -6.823 1.00 98.94 196 ILE A O 1
ATOM 1396 N N . GLU A 1 197 ? 1.398 -8.995 -7.545 1.00 98.81 197 GLU A N 1
ATOM 1397 C CA . GLU A 1 197 ? 1.639 -9.918 -6.432 1.00 98.81 197 GLU A CA 1
ATOM 1398 C C . GLU A 1 197 ? 2.796 -9.388 -5.584 1.00 98.81 197 GLU A C 1
ATOM 1400 O O . GLU A 1 197 ? 3.928 -9.272 -6.060 1.00 98.81 197 GLU A O 1
ATOM 1405 N N . ASN A 1 198 ? 2.518 -9.064 -4.324 1.00 98.50 198 ASN A N 1
ATOM 1406 C CA . ASN A 1 198 ? 3.505 -8.563 -3.382 1.00 98.50 198 ASN A CA 1
ATOM 1407 C C . ASN A 1 198 ? 3.679 -9.517 -2.195 1.00 98.50 198 ASN A C 1
ATOM 1409 O O . ASN A 1 198 ? 2.752 -9.737 -1.416 1.00 98.50 198 ASN A O 1
ATOM 1413 N N . THR A 1 199 ? 4.898 -10.025 -2.028 1.00 97.94 199 THR A N 1
ATOM 1414 C CA . THR A 1 199 ? 5.375 -10.715 -0.820 1.00 97.94 199 THR A CA 1
ATOM 1415 C C . THR A 1 199 ? 6.418 -9.908 -0.047 1.00 97.94 199 THR A C 1
ATOM 1417 O O . THR A 1 199 ? 6.877 -10.351 1.005 1.00 97.94 199 THR A O 1
ATOM 1420 N N . GLY A 1 200 ? 6.820 -8.750 -0.579 1.00 96.69 200 GLY A N 1
ATOM 1421 C CA . GLY A 1 200 ? 7.803 -7.843 0.003 1.00 96.69 200 GLY A CA 1
ATOM 1422 C C . GLY A 1 200 ? 7.191 -6.502 0.412 1.00 96.69 200 GLY A C 1
ATOM 1423 O O . GLY A 1 200 ? 6.090 -6.436 0.962 1.00 96.69 200 GLY A O 1
ATOM 1424 N N . ALA A 1 201 ? 7.904 -5.406 0.154 1.00 97.12 201 ALA A N 1
ATOM 1425 C CA . ALA A 1 201 ? 7.456 -4.058 0.500 1.00 97.12 201 ALA A CA 1
ATOM 1426 C C . ALA A 1 201 ? 7.289 -3.167 -0.736 1.00 97.12 201 ALA A C 1
ATOM 1428 O O . ALA A 1 201 ? 8.219 -3.037 -1.531 1.00 97.12 201 ALA A O 1
ATOM 1429 N N . ILE A 1 202 ? 6.145 -2.486 -0.834 1.00 98.69 202 ILE A N 1
ATOM 1430 C CA . ILE A 1 202 ? 5.906 -1.384 -1.778 1.00 98.69 202 ILE A CA 1
ATOM 1431 C C . ILE A 1 202 ? 5.656 -0.132 -0.939 1.00 98.69 202 ILE A C 1
ATOM 1433 O O . ILE A 1 202 ? 4.786 -0.117 -0.072 1.00 98.69 202 ILE A O 1
ATOM 1437 N N . SER A 1 203 ? 6.469 0.908 -1.089 1.00 97.25 203 SER A N 1
ATOM 1438 C CA . SER A 1 203 ? 6.414 2.064 -0.191 1.00 97.25 203 SER A CA 1
ATOM 1439 C C . SER A 1 203 ? 6.650 3.376 -0.922 1.00 97.25 203 SER A C 1
ATOM 1441 O O . SER A 1 203 ? 7.731 3.615 -1.452 1.00 97.25 203 SER A O 1
ATOM 1443 N N . ALA A 1 204 ? 5.659 4.261 -0.859 1.00 97.00 204 ALA A N 1
ATOM 1444 C CA . ALA A 1 204 ? 5.796 5.680 -1.135 1.00 97.00 204 ALA A CA 1
ATOM 1445 C C . ALA A 1 204 ? 5.887 6.440 0.193 1.00 97.00 204 ALA A C 1
ATOM 1447 O O . ALA A 1 204 ? 4.959 6.408 0.998 1.00 97.00 204 ALA A O 1
ATOM 1448 N N . LEU A 1 205 ? 7.021 7.094 0.452 1.00 93.44 205 LEU A N 1
ATOM 1449 C CA . LEU A 1 205 ? 7.278 7.786 1.717 1.00 93.44 205 LEU A CA 1
ATOM 1450 C C . LEU A 1 205 ? 7.616 9.259 1.491 1.00 93.44 205 LEU A C 1
ATOM 1452 O O . LEU A 1 205 ? 8.521 9.589 0.723 1.00 93.44 205 LEU A O 1
ATOM 1456 N N . LEU A 1 206 ? 6.957 10.132 2.251 1.00 91.50 206 LEU A N 1
ATOM 1457 C CA . LEU A 1 206 ? 7.357 11.528 2.406 1.00 91.50 206 LEU A CA 1
ATOM 1458 C C . LEU A 1 206 ? 8.204 11.667 3.669 1.00 91.50 206 LEU A C 1
ATOM 1460 O O . LEU A 1 206 ? 7.841 11.151 4.732 1.00 91.50 206 LEU A O 1
ATOM 1464 N N . ARG A 1 207 ? 9.330 12.370 3.561 1.00 89.56 207 ARG A N 1
ATOM 1465 C CA . ARG A 1 207 ? 10.218 12.646 4.690 1.00 89.56 207 ARG A CA 1
ATOM 1466 C C . ARG A 1 207 ? 10.470 14.130 4.888 1.00 89.56 207 ARG A C 1
ATOM 1468 O O . ARG A 1 207 ? 10.714 14.870 3.934 1.00 89.56 207 ARG A O 1
ATOM 1475 N N . GLY A 1 208 ? 10.479 14.542 6.152 1.00 83.81 208 GLY A N 1
ATOM 1476 C CA . GLY A 1 208 ? 11.005 15.835 6.563 1.00 83.81 208 GLY A CA 1
ATOM 1477 C C . GLY A 1 208 ? 12.516 15.899 6.337 1.00 83.81 208 GLY A C 1
ATOM 1478 O O . GLY A 1 208 ? 13.195 14.876 6.225 1.00 83.81 208 GLY A O 1
ATOM 1479 N N . THR A 1 209 ? 13.074 17.109 6.293 1.00 81.62 209 THR A N 1
ATOM 1480 C CA . THR A 1 209 ? 14.534 17.304 6.185 1.00 81.62 209 THR A CA 1
ATOM 1481 C C . THR A 1 209 ? 15.300 16.775 7.402 1.00 81.62 209 THR A C 1
ATOM 1483 O O . THR A 1 209 ? 16.504 16.560 7.327 1.00 81.62 209 THR A O 1
ATOM 1486 N N . ASP A 1 210 ? 14.610 16.573 8.524 1.00 78.50 210 ASP A N 1
ATOM 1487 C CA . ASP A 1 210 ? 15.119 15.945 9.746 1.00 78.50 210 ASP A CA 1
ATOM 1488 C C . ASP A 1 210 ? 15.056 14.403 9.710 1.00 78.50 210 ASP A C 1
ATOM 1490 O O . ASP A 1 210 ? 15.439 13.741 10.673 1.00 78.50 210 ASP A O 1
ATOM 1494 N N . GLY A 1 211 ? 14.580 13.824 8.603 1.00 75.12 211 GLY A N 1
ATOM 1495 C CA . GLY A 1 211 ? 14.425 12.386 8.413 1.00 75.12 211 GLY A CA 1
ATOM 1496 C C . GLY A 1 211 ? 13.137 11.802 8.998 1.00 75.12 211 GLY A C 1
ATOM 1497 O O . GLY A 1 211 ? 12.913 10.595 8.842 1.00 75.12 211 GLY A O 1
ATOM 1498 N N . SER A 1 212 ? 12.280 12.615 9.627 1.00 76.88 212 SER A N 1
ATOM 1499 C CA . SER A 1 212 ? 10.967 12.180 10.113 1.00 76.88 212 SER A CA 1
ATOM 1500 C C . SER A 1 212 ? 10.092 11.686 8.957 1.00 76.88 212 SER A C 1
ATOM 1502 O O . SER A 1 212 ? 10.173 12.194 7.839 1.00 76.88 212 SER A O 1
ATOM 1504 N N . VAL A 1 213 ? 9.280 10.653 9.197 1.00 76.81 213 VAL A N 1
ATOM 1505 C CA . VAL A 1 213 ? 8.249 10.228 8.237 1.00 76.81 213 VAL A CA 1
ATOM 1506 C C . VAL A 1 213 ? 7.052 11.151 8.417 1.00 76.81 213 VAL A C 1
ATOM 1508 O O . VAL A 1 213 ? 6.543 11.276 9.530 1.00 76.81 213 VAL A O 1
ATOM 1511 N N . LEU A 1 214 ? 6.616 11.795 7.337 1.00 73.31 214 LEU A N 1
ATOM 1512 C CA . LEU A 1 214 ? 5.491 12.719 7.373 1.00 73.31 214 LEU A CA 1
ATOM 1513 C C . LEU A 1 214 ? 4.208 11.965 7.010 1.00 73.31 214 LEU A C 1
ATOM 1515 O O . LEU A 1 214 ? 4.030 11.537 5.872 1.00 73.31 214 LEU A O 1
ATOM 1519 N N . ASN A 1 215 ? 3.303 11.810 7.975 1.00 58.12 215 ASN A N 1
ATOM 1520 C CA . ASN A 1 215 ? 2.071 11.025 7.829 1.00 58.12 215 ASN A CA 1
ATOM 1521 C C . ASN A 1 215 ? 0.893 11.859 7.297 1.00 58.12 215 ASN A C 1
ATOM 1523 O O . ASN A 1 215 ? -0.186 11.826 7.882 1.00 58.12 215 ASN A O 1
ATOM 1527 N N . GLY A 1 216 ? 1.109 12.658 6.246 1.00 52.00 216 GLY A N 1
ATOM 1528 C CA . GLY A 1 216 ? 0.062 13.447 5.567 1.00 52.00 216 GLY A CA 1
ATOM 1529 C C . GLY A 1 216 ? -0.590 14.580 6.379 1.00 52.00 216 GLY A C 1
ATOM 1530 O O . GLY A 1 216 ? -1.020 15.561 5.788 1.00 52.00 216 GLY A O 1
ATOM 1531 N N . ASN A 1 217 ? -0.580 14.522 7.713 1.00 39.59 217 ASN A N 1
ATOM 1532 C CA . ASN A 1 217 ? -1.233 15.479 8.599 1.00 39.59 217 ASN A CA 1
ATOM 1533 C C . ASN A 1 217 ? -0.240 16.125 9.584 1.00 39.59 217 ASN A C 1
ATOM 1535 O O . ASN A 1 217 ? 0.541 15.449 10.251 1.00 39.59 217 ASN A O 1
ATOM 1539 N N . ALA A 1 218 ? -0.352 17.455 9.670 1.00 39.19 218 ALA A N 1
ATOM 1540 C CA . ALA A 1 218 ? 0.176 18.403 10.662 1.00 39.19 218 ALA A CA 1
ATOM 1541 C C . ALA A 1 218 ? 1.576 19.045 10.506 1.00 39.19 218 ALA A C 1
ATOM 1543 O O . ALA A 1 218 ? 1.748 20.100 11.102 1.00 39.19 218 ALA A O 1
ATOM 1544 N N . ASP A 1 219 ? 2.511 18.567 9.671 1.00 40.53 219 ASP A N 1
ATOM 1545 C CA . ASP A 1 219 ? 3.847 19.215 9.533 1.00 40.53 219 ASP A CA 1
ATOM 1546 C C . ASP A 1 219 ? 4.405 19.256 8.085 1.00 40.53 219 ASP A C 1
ATOM 1548 O O . ASP A 1 219 ? 5.608 19.145 7.851 1.00 40.53 219 ASP A O 1
ATOM 1552 N N . GLN A 1 220 ? 3.548 19.409 7.068 1.00 48.22 220 GLN A N 1
ATOM 1553 C CA . GLN A 1 220 ? 3.976 19.425 5.658 1.00 48.22 220 GLN A CA 1
ATOM 1554 C C . GLN A 1 220 ? 4.251 20.848 5.129 1.00 48.22 220 GLN A C 1
ATOM 1556 O O . GLN A 1 220 ? 3.315 21.633 4.962 1.00 48.22 220 GLN A O 1
ATOM 1561 N N . PRO A 1 221 ? 5.496 21.185 4.741 1.00 43.53 221 PRO A N 1
ATOM 1562 C CA . PRO A 1 221 ? 5.766 22.264 3.801 1.00 43.53 221 PRO A CA 1
ATOM 1563 C C . PRO A 1 221 ? 5.511 21.786 2.358 1.00 43.53 221 PRO A C 1
ATOM 1565 O O . PRO A 1 221 ? 6.461 21.525 1.629 1.00 43.53 221 PRO A O 1
ATOM 1568 N N . ALA A 1 222 ? 4.242 21.644 1.954 1.00 48.78 222 ALA A N 1
ATOM 1569 C CA . ALA A 1 222 ? 3.742 21.795 0.573 1.00 48.78 222 ALA A CA 1
ATOM 1570 C C . ALA A 1 222 ? 2.283 21.316 0.477 1.00 48.78 222 ALA A C 1
ATOM 1572 O O . ALA A 1 222 ? 2.000 20.142 0.684 1.00 48.78 222 ALA A O 1
ATOM 1573 N N . GLU A 1 223 ? 1.373 22.190 0.049 1.00 51.09 223 GLU A N 1
ATOM 1574 C CA . GLU A 1 223 ? -0.052 21.901 -0.203 1.00 51.09 223 GLU A CA 1
ATOM 1575 C C . GLU A 1 223 ? -0.319 20.902 -1.368 1.00 51.09 223 GLU A C 1
ATOM 1577 O O . GLU A 1 223 ? -1.430 20.857 -1.882 1.00 51.09 223 GLU A O 1
ATOM 1582 N N . GLN A 1 224 ? 0.669 20.121 -1.839 1.00 58.00 224 GLN A N 1
ATOM 1583 C CA . GLN A 1 224 ? 0.544 19.230 -3.017 1.00 58.00 224 GLN A CA 1
ATOM 1584 C C . GLN A 1 224 ? 1.393 17.939 -2.957 1.00 58.00 224 GLN A C 1
ATOM 1586 O O . GLN A 1 224 ? 1.538 17.250 -3.967 1.00 58.00 224 GLN A O 1
ATOM 1591 N N . ALA A 1 225 ? 2.008 17.616 -1.816 1.00 73.62 225 ALA A N 1
ATOM 1592 C CA . ALA A 1 225 ? 2.806 16.397 -1.688 1.00 73.62 225 ALA A CA 1
ATOM 1593 C C . ALA A 1 225 ? 1.897 15.162 -1.572 1.00 73.62 225 ALA A C 1
ATOM 1595 O O . ALA A 1 225 ? 1.054 15.114 -0.679 1.00 73.62 225 ALA A O 1
ATOM 1596 N N . VAL A 1 226 ? 2.086 14.162 -2.439 1.00 86.81 226 VAL A N 1
ATOM 1597 C CA . VAL A 1 226 ? 1.330 12.895 -2.393 1.00 86.81 226 VAL A CA 1
ATOM 1598 C C . VAL A 1 226 ? 2.256 11.700 -2.182 1.00 86.81 226 VAL A C 1
ATOM 1600 O O . VAL A 1 226 ? 3.369 11.666 -2.715 1.00 86.81 226 VAL A O 1
ATOM 1603 N N . ALA A 1 227 ? 1.794 10.723 -1.402 1.00 93.69 227 ALA A N 1
ATOM 1604 C CA . ALA A 1 227 ? 2.446 9.433 -1.201 1.00 93.69 227 ALA A CA 1
ATOM 1605 C C . ALA A 1 227 ? 1.547 8.326 -1.745 1.00 93.69 227 ALA A C 1
ATOM 1607 O O . ALA A 1 227 ? 0.713 7.801 -1.018 1.00 93.69 227 ALA A O 1
ATOM 1608 N N . VAL A 1 228 ? 1.732 7.958 -3.010 1.00 97.25 228 VAL A N 1
ATOM 1609 C CA . VAL A 1 228 ? 0.900 6.950 -3.677 1.00 97.25 228 VAL A CA 1
ATOM 1610 C C . VAL A 1 228 ? 1.724 5.687 -3.892 1.00 97.25 228 VAL A C 1
ATOM 1612 O O . VAL A 1 228 ? 2.711 5.679 -4.623 1.00 97.25 228 VAL A O 1
ATOM 1615 N N . ALA A 1 229 ? 1.372 4.589 -3.240 1.00 98.31 229 ALA A N 1
ATOM 1616 C CA . ALA A 1 229 ? 2.039 3.322 -3.498 1.00 98.31 229 ALA A CA 1
ATOM 1617 C C . ALA A 1 229 ? 1.720 2.824 -4.913 1.00 98.31 229 ALA A C 1
ATOM 1619 O O . ALA A 1 229 ? 2.625 2.451 -5.660 1.00 98.31 229 ALA A O 1
ATOM 1620 N N . ILE A 1 230 ? 0.443 2.836 -5.285 1.00 98.81 230 ILE A N 1
ATOM 1621 C CA . ILE A 1 230 ? -0.048 2.219 -6.514 1.00 98.81 230 ILE A CA 1
ATOM 1622 C C . ILE A 1 230 ? -1.076 3.160 -7.144 1.00 98.81 230 ILE A C 1
ATOM 1624 O O . ILE A 1 230 ? -2.128 3.387 -6.564 1.00 98.81 230 ILE A O 1
ATOM 1628 N N . ASP A 1 231 ? -0.765 3.712 -8.315 1.00 98.69 231 ASP A N 1
ATOM 1629 C CA . ASP A 1 231 ? -1.675 4.541 -9.110 1.00 98.69 231 ASP A CA 1
ATOM 1630 C C . ASP A 1 231 ? -2.061 3.805 -10.396 1.00 98.69 231 ASP A C 1
ATOM 1632 O O . ASP A 1 231 ? -1.275 3.739 -11.348 1.00 98.69 231 ASP A O 1
ATOM 1636 N N . LEU A 1 232 ? -3.268 3.246 -10.394 1.00 98.56 232 LEU A N 1
ATOM 1637 C CA . LEU A 1 232 ? -3.925 2.564 -11.510 1.00 98.56 232 LEU A CA 1
ATOM 1638 C C . LEU A 1 232 ? -5.254 3.246 -11.849 1.00 98.56 232 LEU A C 1
ATOM 1640 O O . LEU A 1 232 ? -6.128 2.640 -12.456 1.00 98.56 232 LEU A O 1
ATOM 1644 N N . SER A 1 233 ? -5.398 4.525 -11.497 1.00 97.81 233 SER A N 1
ATOM 1645 C CA . SER A 1 233 ? -6.623 5.306 -11.717 1.00 97.81 233 SER A CA 1
ATOM 1646 C C . SER A 1 233 ? -7.041 5.427 -13.191 1.00 97.81 233 SER A C 1
ATOM 1648 O O . SER A 1 233 ? -8.172 5.802 -13.494 1.00 97.81 233 SER A O 1
ATOM 1650 N N . ALA A 1 234 ? -6.137 5.113 -14.123 1.00 97.31 234 ALA A N 1
ATOM 1651 C CA . ALA A 1 234 ? -6.409 5.058 -15.556 1.00 97.31 234 ALA A CA 1
ATOM 1652 C C . ALA A 1 234 ? -6.920 3.688 -16.044 1.00 97.31 234 ALA A C 1
ATOM 1654 O O . ALA A 1 234 ? -7.221 3.561 -17.232 1.00 97.31 234 ALA A O 1
ATOM 1655 N N . ALA A 1 235 ? -6.984 2.670 -15.180 1.00 98.12 235 ALA A N 1
ATOM 1656 C CA . ALA A 1 235 ? -7.397 1.328 -15.566 1.00 98.12 235 ALA A CA 1
ATOM 1657 C C . ALA A 1 235 ? -8.898 1.269 -15.893 1.00 98.12 235 ALA A C 1
ATOM 1659 O O . ALA A 1 235 ? -9.741 1.833 -15.189 1.00 98.12 235 ALA A O 1
ATOM 1660 N N . THR A 1 236 ? -9.234 0.568 -16.974 1.00 98.12 236 THR A N 1
ATOM 1661 C CA . THR A 1 236 ? -10.627 0.359 -17.409 1.00 98.12 236 THR A CA 1
ATOM 1662 C C . THR A 1 236 ? -11.036 -1.110 -17.442 1.00 98.12 236 THR A C 1
ATOM 1664 O O . THR A 1 236 ? -12.190 -1.421 -17.723 1.00 98.12 236 THR A O 1
ATOM 1667 N N . GLU A 1 237 ? -10.119 -2.015 -17.096 1.00 98.06 237 GLU A N 1
ATOM 1668 C CA . GLU A 1 237 ? -10.395 -3.441 -16.914 1.00 98.06 237 GLU A CA 1
ATOM 1669 C C . GLU A 1 237 ? -9.867 -3.898 -15.553 1.00 98.06 237 GLU A C 1
ATOM 1671 O O . GLU A 1 237 ? -8.926 -3.305 -15.020 1.00 98.06 237 GLU A O 1
ATOM 1676 N N . THR A 1 238 ? -10.428 -4.995 -15.046 1.00 98.44 238 THR A N 1
ATOM 1677 C CA . THR A 1 238 ? -10.170 -5.502 -13.696 1.00 98.44 238 THR A CA 1
ATOM 1678 C C . THR A 1 238 ? -8.685 -5.668 -13.382 1.00 98.44 238 THR A C 1
ATOM 1680 O O . THR A 1 238 ? -7.932 -6.351 -14.090 1.00 98.44 238 THR A O 1
ATOM 1683 N N . VAL A 1 239 ? -8.301 -5.115 -12.241 1.00 98.75 239 VAL A N 1
ATOM 1684 C CA . VAL A 1 239 ? -7.025 -5.287 -11.569 1.00 98.75 239 VAL A CA 1
ATOM 1685 C C . VAL A 1 239 ? -7.212 -6.164 -10.337 1.00 98.75 239 VAL A C 1
ATOM 1687 O O . VAL A 1 239 ? -8.153 -6.030 -9.561 1.00 98.75 239 VAL A O 1
ATOM 1690 N N . THR A 1 240 ? -6.261 -7.066 -10.114 1.00 98.88 240 THR A N 1
ATOM 1691 C CA . THR A 1 240 ? -6.119 -7.793 -8.855 1.00 98.88 240 THR A CA 1
ATOM 1692 C C . THR A 1 240 ? -4.786 -7.443 -8.202 1.00 98.88 240 THR A C 1
ATOM 1694 O O . THR A 1 240 ? -3.714 -7.722 -8.747 1.00 98.88 240 THR A O 1
ATOM 1697 N N . PHE A 1 241 ? -4.845 -6.879 -7.000 1.00 98.88 241 PHE A N 1
ATOM 1698 C CA . PHE A 1 241 ? -3.694 -6.704 -6.125 1.00 98.88 241 PHE A CA 1
ATOM 1699 C C . PHE A 1 241 ? -3.706 -7.770 -5.027 1.00 98.88 241 PHE A C 1
ATOM 1701 O O . PHE A 1 241 ? -4.685 -7.905 -4.299 1.00 98.88 241 PHE A O 1
ATOM 1708 N N . ARG A 1 242 ? -2.605 -8.518 -4.899 1.00 98.81 242 ARG A N 1
ATOM 1709 C CA . ARG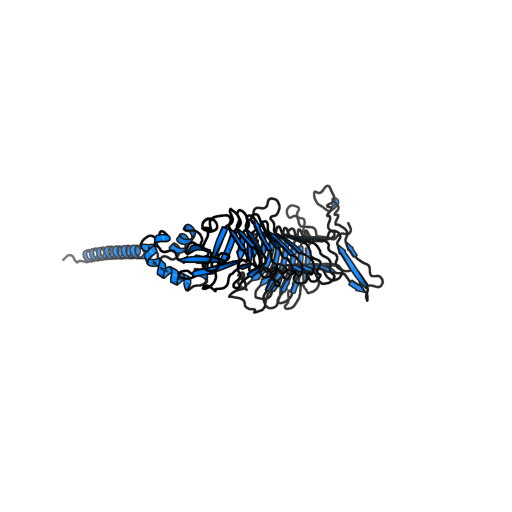 A 1 242 ? -2.406 -9.535 -3.864 1.00 98.81 242 ARG A CA 1
ATOM 1710 C C . ARG A 1 242 ? -1.264 -9.168 -2.938 1.00 98.81 242 ARG A C 1
ATOM 1712 O O . ARG A 1 242 ? -0.128 -9.007 -3.382 1.00 98.81 242 ARG A O 1
ATOM 1719 N N . GLN A 1 243 ? -1.555 -9.136 -1.647 1.00 98.31 243 GLN A N 1
ATOM 1720 C CA . GLN A 1 243 ? -0.594 -8.951 -0.571 1.00 98.31 243 GLN A CA 1
ATOM 1721 C C . GLN A 1 243 ? -0.531 -10.230 0.272 1.00 98.31 243 GLN A C 1
ATOM 1723 O O . GLN A 1 243 ? -1.506 -10.637 0.902 1.00 98.31 243 GLN A O 1
ATOM 1728 N N . MET A 1 244 ? 0.626 -10.882 0.279 1.00 96.81 244 MET A N 1
ATOM 1729 C CA . MET A 1 244 ? 0.844 -12.153 0.972 1.00 96.81 244 MET A CA 1
ATOM 1730 C C . MET A 1 244 ? 2.226 -12.189 1.631 1.00 96.81 244 MET A C 1
ATOM 1732 O O . MET A 1 244 ? 3.027 -11.273 1.467 1.00 96.81 244 MET A O 1
ATOM 1736 N N . LEU A 1 245 ? 2.516 -13.230 2.407 1.00 94.69 245 LEU A N 1
ATOM 1737 C CA . LEU A 1 245 ? 3.878 -13.508 2.862 1.00 94.69 245 LEU A CA 1
ATOM 1738 C C . LEU A 1 245 ? 4.604 -14.365 1.834 1.00 94.69 245 LEU A C 1
ATOM 1740 O O . LEU A 1 245 ? 4.008 -15.230 1.195 1.00 94.69 245 LEU A O 1
ATOM 1744 N N . GLY A 1 246 ? 5.912 -14.148 1.715 1.00 90.75 246 GLY A N 1
ATOM 1745 C CA . GLY A 1 246 ? 6.774 -15.069 0.985 1.00 90.75 246 GLY A CA 1
ATOM 1746 C C . GLY A 1 246 ? 6.797 -16.442 1.656 1.00 90.75 246 GLY A C 1
ATOM 1747 O O . GLY A 1 246 ? 6.571 -16.570 2.863 1.00 90.75 246 GLY A O 1
ATOM 1748 N N . GLU A 1 247 ? 7.101 -17.480 0.884 1.00 88.00 247 GLU A N 1
ATOM 1749 C CA . GLU A 1 247 ? 7.184 -18.839 1.412 1.00 88.00 247 GLU A CA 1
ATOM 1750 C C . GLU A 1 247 ? 8.196 -18.923 2.571 1.00 88.00 247 GLU A C 1
ATOM 1752 O O . GLU A 1 247 ? 9.324 -18.432 2.485 1.00 88.00 247 GLU A O 1
ATOM 1757 N N . GLY A 1 248 ? 7.770 -19.513 3.692 1.00 84.88 248 GLY A N 1
ATOM 1758 C CA . GLY A 1 248 ? 8.600 -19.669 4.890 1.00 84.88 248 GLY A CA 1
ATOM 1759 C C . GLY A 1 248 ? 8.905 -18.374 5.654 1.00 84.88 248 GLY A C 1
ATOM 1760 O O . GLY A 1 248 ? 9.649 -18.423 6.634 1.00 84.88 248 GLY A O 1
ATOM 1761 N N . GLN A 1 249 ? 8.347 -17.230 5.243 1.00 86.06 249 GLN A N 1
ATOM 1762 C CA . GLN A 1 249 ? 8.485 -15.972 5.974 1.00 86.06 249 GLN A CA 1
ATOM 1763 C C . GLN A 1 249 ? 7.516 -15.914 7.158 1.00 86.06 249 GLN A C 1
ATOM 1765 O O . GLN A 1 249 ? 6.399 -16.428 7.108 1.00 86.06 249 GLN A O 1
ATOM 1770 N N . VAL A 1 250 ? 7.950 -15.252 8.228 1.00 82.56 250 VAL A N 1
ATOM 1771 C CA . VAL A 1 250 ? 7.098 -14.894 9.367 1.00 82.56 250 VAL A CA 1
ATOM 1772 C C . VAL A 1 250 ? 6.767 -13.416 9.250 1.00 82.56 250 VAL A C 1
ATOM 1774 O O . VAL A 1 250 ? 7.651 -12.615 8.940 1.00 82.56 250 VAL A O 1
ATOM 1777 N N . ASP A 1 251 ? 5.518 -13.048 9.528 1.00 81.88 251 ASP A N 1
ATOM 1778 C CA . ASP A 1 251 ? 5.131 -11.643 9.580 1.00 81.88 251 ASP A CA 1
ATOM 1779 C C . ASP A 1 251 ? 5.906 -10.916 10.686 1.00 81.88 251 ASP A C 1
ATOM 1781 O O . ASP A 1 251 ? 5.736 -11.176 11.879 1.00 81.88 251 ASP A O 1
ATOM 1785 N N . ASN A 1 252 ? 6.793 -10.015 10.279 1.00 82.44 252 ASN A N 1
ATOM 1786 C CA . ASN A 1 252 ? 7.585 -9.166 11.161 1.00 82.44 252 ASN A CA 1
ATOM 1787 C C . ASN A 1 252 ? 7.185 -7.682 11.040 1.00 82.44 252 ASN A C 1
ATOM 1789 O O . ASN A 1 252 ? 7.921 -6.807 11.504 1.00 82.44 252 ASN A O 1
ATOM 1793 N N . GLY A 1 253 ? 6.057 -7.383 10.382 1.00 82.56 253 GLY A N 1
ATOM 1794 C CA . GLY A 1 253 ? 5.571 -6.022 10.152 1.00 82.56 253 GLY A CA 1
ATOM 1795 C C . GLY A 1 253 ? 6.365 -5.211 9.118 1.00 82.56 253 GLY A C 1
ATOM 1796 O O . GLY A 1 253 ? 6.229 -3.983 9.065 1.00 82.56 253 GLY A O 1
ATOM 1797 N N . GLN A 1 254 ? 7.217 -5.854 8.311 1.00 83.31 254 GLN A N 1
ATOM 1798 C CA . GLN A 1 254 ? 7.984 -5.193 7.244 1.00 83.31 254 GLN A CA 1
ATOM 1799 C C . GLN A 1 254 ? 7.390 -5.410 5.849 1.00 83.31 254 GLN A C 1
ATOM 1801 O O . GLN A 1 254 ? 7.560 -4.545 4.990 1.00 83.31 254 GLN A O 1
ATOM 1806 N N . VAL A 1 255 ? 6.679 -6.520 5.651 1.00 92.31 255 VAL A N 1
ATOM 1807 C CA . VAL A 1 255 ? 5.984 -6.868 4.407 1.00 92.31 255 VAL A CA 1
ATOM 1808 C C . VAL A 1 255 ? 4.656 -6.119 4.343 1.00 92.31 255 VAL A C 1
ATOM 1810 O O . VAL A 1 255 ? 3.871 -6.155 5.291 1.00 92.31 255 VAL A O 1
ATOM 1813 N N . GLY A 1 256 ? 4.412 -5.414 3.242 1.00 96.38 256 GLY A N 1
ATOM 1814 C CA . GLY A 1 256 ? 3.200 -4.622 3.084 1.00 96.38 256 GLY A CA 1
ATOM 1815 C C . GLY A 1 256 ? 3.338 -3.411 2.173 1.00 96.38 256 GLY A C 1
ATOM 1816 O O . GLY A 1 256 ? 4.374 -3.174 1.543 1.00 96.38 256 GLY A O 1
ATOM 1817 N N . VAL A 1 257 ? 2.275 -2.614 2.154 1.00 98.19 257 VAL A N 1
ATOM 1818 C CA . VAL A 1 257 ? 2.137 -1.411 1.338 1.00 98.19 257 VAL A CA 1
ATOM 1819 C C . VAL A 1 257 ? 2.041 -0.167 2.213 1.00 98.19 257 VAL A C 1
ATOM 1821 O O . VAL A 1 257 ? 1.268 -0.132 3.172 1.00 98.19 257 VAL A O 1
ATOM 1824 N N . ARG A 1 258 ? 2.836 0.858 1.883 1.00 96.62 258 ARG A N 1
ATOM 1825 C CA . ARG A 1 258 ? 2.744 2.205 2.470 1.00 96.62 258 ARG A CA 1
ATOM 1826 C C . ARG A 1 258 ? 2.519 3.253 1.388 1.00 96.62 258 ARG A C 1
ATOM 1828 O O . ARG A 1 258 ? 3.321 3.331 0.459 1.00 96.62 258 ARG A O 1
ATOM 1835 N N . GLY A 1 259 ? 1.507 4.086 1.579 1.00 96.00 259 GLY A N 1
ATOM 1836 C CA . GLY A 1 259 ? 1.031 5.061 0.604 1.00 96.00 259 GLY A CA 1
ATOM 1837 C C . GLY A 1 259 ? -0.283 4.607 -0.023 1.00 96.00 259 GLY A C 1
ATOM 1838 O O . GLY A 1 259 ? -0.670 3.445 0.105 1.00 96.00 259 GLY A O 1
ATOM 1839 N N . ASP A 1 260 ? -0.949 5.537 -0.689 1.00 97.31 260 ASP A N 1
ATOM 1840 C CA . ASP A 1 260 ? -2.300 5.341 -1.206 1.00 97.31 260 ASP A CA 1
ATOM 1841 C C . ASP A 1 260 ? -2.321 4.321 -2.350 1.00 97.31 260 ASP A C 1
ATOM 1843 O O . ASP A 1 260 ? -1.341 4.164 -3.091 1.00 97.31 260 ASP A O 1
ATOM 1847 N N . ILE A 1 261 ? -3.446 3.632 -2.500 1.00 98.69 261 ILE A N 1
ATOM 1848 C CA . ILE A 1 261 ? -3.725 2.750 -3.634 1.00 98.69 261 ILE A CA 1
ATOM 1849 C C . ILE A 1 261 ? -4.934 3.325 -4.362 1.00 98.69 261 ILE A C 1
ATOM 1851 O O . ILE A 1 261 ? -5.983 3.525 -3.755 1.00 98.69 261 ILE A O 1
ATOM 1855 N N . MET A 1 262 ? -4.775 3.595 -5.654 1.00 98.56 262 MET A N 1
ATOM 1856 C CA . MET A 1 262 ? -5.810 4.144 -6.521 1.00 98.56 262 MET A CA 1
ATOM 1857 C C . MET A 1 262 ? -6.097 3.160 -7.648 1.00 98.56 262 MET A C 1
ATOM 1859 O O . MET A 1 262 ? -5.195 2.823 -8.415 1.00 98.56 262 MET A O 1
ATOM 1863 N N . LEU A 1 263 ? -7.336 2.700 -7.716 1.00 98.69 263 LEU A N 1
ATOM 1864 C CA . LEU A 1 263 ? -7.850 1.727 -8.669 1.00 98.69 263 LEU A CA 1
ATOM 1865 C C . LEU A 1 263 ? -8.730 2.399 -9.731 1.00 98.69 263 LEU A C 1
ATOM 1867 O O . LEU A 1 263 ? -8.891 3.626 -9.732 1.00 98.69 263 LEU A O 1
ATOM 1871 N N . GLY A 1 264 ? -9.161 1.599 -10.703 1.00 98.00 264 GLY A N 1
ATOM 1872 C CA . GLY A 1 264 ? -9.719 2.057 -11.963 1.00 98.00 264 GLY A CA 1
ATOM 1873 C C . GLY A 1 264 ? -11.237 2.173 -11.954 1.00 98.00 264 GLY A C 1
ATOM 1874 O O . GLY A 1 264 ? -11.858 2.561 -10.978 1.00 98.00 264 GLY A O 1
ATOM 1875 N N . SER A 1 265 ? -11.838 1.907 -13.109 1.00 98.06 265 SER A N 1
ATOM 1876 C CA . SER A 1 265 ? -13.296 1.971 -13.303 1.00 98.06 265 SER A CA 1
ATOM 1877 C C . SER A 1 265 ? -13.957 0.605 -13.512 1.00 98.06 265 SER A C 1
ATOM 1879 O O . SER A 1 265 ? -15.114 0.542 -13.933 1.00 98.06 265 SER A O 1
ATOM 1881 N N . ALA A 1 266 ? -13.208 -0.471 -13.277 1.00 98.19 266 ALA A N 1
ATOM 1882 C CA . ALA A 1 266 ? -13.659 -1.845 -13.426 1.00 98.19 266 ALA A CA 1
ATOM 1883 C C . ALA A 1 266 ? -13.859 -2.501 -12.057 1.00 98.19 266 ALA A C 1
ATOM 1885 O O . ALA A 1 266 ? -13.499 -1.936 -11.039 1.00 98.19 266 ALA A O 1
ATOM 1886 N N . ASP A 1 267 ? -14.397 -3.720 -12.049 1.00 98.56 267 ASP A N 1
ATOM 1887 C CA . ASP A 1 267 ? -14.581 -4.492 -10.820 1.00 98.56 267 ASP A CA 1
ATOM 1888 C C . ASP A 1 267 ? -13.210 -4.977 -10.311 1.00 98.56 267 ASP A C 1
ATOM 1890 O O . ASP A 1 267 ? -12.714 -6.016 -10.765 1.00 98.56 267 ASP A O 1
ATOM 1894 N N . ASP A 1 268 ? -12.576 -4.222 -9.416 1.00 98.81 268 ASP A N 1
ATOM 1895 C CA . ASP A 1 268 ? -11.214 -4.457 -8.949 1.00 98.81 268 ASP A CA 1
ATOM 1896 C C . ASP A 1 268 ? -11.177 -5.243 -7.625 1.00 98.81 268 ASP A C 1
ATOM 1898 O O . ASP A 1 268 ? -12.124 -5.291 -6.835 1.00 98.81 268 ASP A O 1
ATOM 1902 N N . VAL A 1 269 ? -10.052 -5.921 -7.370 1.00 98.88 269 VAL A N 1
ATOM 1903 C CA . VAL A 1 269 ? -9.876 -6.784 -6.192 1.00 98.88 269 VAL A CA 1
ATOM 1904 C C . VAL A 1 269 ? -8.585 -6.451 -5.455 1.00 98.88 269 VAL A C 1
ATOM 1906 O O . VAL A 1 269 ? -7.488 -6.588 -6.000 1.00 98.88 269 VAL A O 1
ATOM 1909 N N . ILE A 1 270 ? -8.709 -6.115 -4.172 1.00 98.88 270 ILE A N 1
ATOM 1910 C CA . ILE A 1 270 ? -7.606 -6.100 -3.207 1.00 98.88 270 ILE A CA 1
ATOM 1911 C C . ILE A 1 270 ? -7.737 -7.334 -2.316 1.00 98.88 270 ILE A C 1
ATOM 1913 O O . ILE A 1 270 ? -8.678 -7.443 -1.535 1.00 98.88 270 ILE A O 1
ATOM 1917 N N . ASP A 1 271 ? -6.776 -8.249 -2.412 1.00 98.81 271 ASP A N 1
ATOM 1918 C CA . ASP A 1 271 ? -6.696 -9.473 -1.614 1.00 98.81 271 ASP A CA 1
ATOM 1919 C C . ASP A 1 271 ? -5.444 -9.450 -0.732 1.00 98.81 271 ASP A C 1
ATOM 1921 O O . ASP A 1 271 ? -4.312 -9.515 -1.216 1.00 98.81 271 ASP A O 1
ATOM 1925 N N . ILE A 1 272 ? -5.638 -9.334 0.579 1.00 98.38 272 ILE A N 1
ATOM 1926 C CA . ILE A 1 272 ? -4.566 -9.349 1.569 1.00 98.38 272 ILE A CA 1
ATOM 1927 C C . ILE A 1 272 ? -4.715 -10.545 2.505 1.00 98.38 272 ILE A C 1
ATOM 1929 O O . ILE A 1 272 ? -5.627 -10.603 3.321 1.00 98.38 272 ILE A O 1
ATOM 1933 N N . SER A 1 273 ? -3.764 -11.475 2.443 1.00 97.00 273 SER A N 1
ATOM 1934 C CA . SER A 1 273 ? -3.722 -12.670 3.302 1.00 97.00 273 SER A CA 1
ATOM 1935 C C . SER A 1 273 ? -2.685 -12.591 4.427 1.00 97.00 273 SER A C 1
ATOM 1937 O O . SER A 1 273 ? -2.770 -13.336 5.407 1.00 97.00 273 SER A O 1
ATOM 1939 N N . ALA A 1 274 ? -1.701 -11.694 4.304 1.00 96.00 274 ALA A N 1
ATOM 1940 C CA . ALA A 1 274 ? -0.699 -11.417 5.335 1.00 96.00 274 ALA A CA 1
ATOM 1941 C C . ALA A 1 274 ? 0.076 -10.118 5.053 1.00 96.00 274 ALA A C 1
ATOM 1943 O O . ALA A 1 274 ? 0.123 -9.665 3.911 1.00 96.00 274 ALA A O 1
ATOM 1944 N N . GLY A 1 275 ? 0.733 -9.543 6.066 1.00 96.25 275 GLY A N 1
ATOM 1945 C CA . GLY A 1 275 ? 1.360 -8.223 5.980 1.00 96.25 275 GLY A CA 1
ATOM 1946 C C . GLY A 1 275 ? 0.353 -7.094 6.209 1.00 96.25 275 GLY A C 1
ATOM 1947 O O . GLY A 1 275 ? -0.726 -7.309 6.767 1.00 96.25 275 GLY A O 1
ATOM 1948 N N . PHE A 1 276 ? 0.692 -5.873 5.787 1.00 96.62 276 PHE A N 1
ATOM 1949 C CA . PHE A 1 276 ? -0.178 -4.710 5.996 1.00 96.62 276 PHE A CA 1
ATOM 1950 C C . PHE A 1 276 ? -0.429 -3.874 4.736 1.00 96.62 276 PHE A C 1
ATOM 1952 O O . PHE A 1 276 ? 0.401 -3.827 3.833 1.00 96.62 276 PHE A O 1
ATOM 1959 N N . ILE A 1 277 ? -1.532 -3.125 4.727 1.00 98.19 277 ILE A N 1
ATOM 1960 C CA . ILE A 1 277 ? -1.782 -1.993 3.822 1.00 98.19 277 ILE A CA 1
ATOM 1961 C C . ILE A 1 277 ? -2.050 -0.754 4.678 1.00 98.19 277 ILE A C 1
ATOM 1963 O O . ILE A 1 277 ? -2.877 -0.794 5.591 1.00 98.19 277 ILE A O 1
ATOM 1967 N N . ARG A 1 278 ? -1.314 0.330 4.411 1.00 95.50 278 ARG A N 1
ATOM 1968 C CA . ARG A 1 278 ? -1.432 1.623 5.099 1.00 95.50 278 ARG A CA 1
ATOM 1969 C C . ARG A 1 278 ? -1.349 2.773 4.102 1.00 95.50 278 ARG A C 1
ATOM 1971 O O . ARG A 1 278 ? -0.357 2.878 3.386 1.00 95.50 278 ARG A O 1
ATOM 1978 N N . GLY A 1 279 ? -2.322 3.667 4.148 1.00 93.00 279 GLY A N 1
ATOM 1979 C CA . GLY A 1 279 ? -2.578 4.677 3.116 1.00 93.00 279 GLY A CA 1
ATOM 1980 C C . GLY A 1 279 ? -4.029 4.560 2.676 1.00 93.00 279 GLY A C 1
ATOM 1981 O O . GLY A 1 279 ? -4.656 3.548 2.988 1.00 93.00 279 GLY A O 1
ATOM 1982 N N . ASP A 1 280 ? -4.570 5.571 2.015 1.00 95.12 280 ASP A N 1
ATOM 1983 C CA . ASP A 1 280 ? -5.976 5.575 1.612 1.00 95.12 280 ASP A CA 1
ATOM 1984 C C . ASP A 1 280 ? -6.209 4.620 0.430 1.00 95.12 280 ASP A C 1
ATOM 1986 O O . ASP A 1 280 ? -5.351 4.451 -0.444 1.00 95.12 280 ASP A O 1
ATOM 1990 N N . LEU A 1 281 ? -7.366 3.961 0.425 1.00 98.50 281 LEU A N 1
ATOM 1991 C CA . LEU A 1 281 ? -7.802 3.067 -0.644 1.00 98.50 281 LEU A CA 1
ATOM 1992 C C . LEU A 1 281 ? -8.887 3.761 -1.464 1.00 98.50 281 LEU A C 1
ATOM 1994 O O . LEU A 1 281 ? -9.975 4.026 -0.955 1.00 98.50 281 LEU A O 1
ATOM 1998 N N . TYR A 1 282 ? -8.594 4.013 -2.736 1.00 98.44 282 TYR A N 1
ATOM 1999 C CA . TYR A 1 282 ? -9.536 4.529 -3.721 1.00 98.44 282 TYR A CA 1
ATOM 2000 C C . TYR A 1 282 ? -9.864 3.412 -4.704 1.00 98.44 282 TYR A C 1
ATOM 2002 O O . TYR A 1 282 ? -9.020 3.052 -5.519 1.00 98.44 282 TYR A O 1
ATOM 2010 N N . PHE A 1 283 ? -11.069 2.865 -4.609 1.00 98.56 283 PHE A N 1
ATOM 2011 C CA . PHE A 1 283 ? -11.544 1.765 -5.447 1.00 98.56 283 PHE A CA 1
ATOM 2012 C C . PHE A 1 283 ? -12.010 2.232 -6.832 1.00 98.56 283 PHE A C 1
ATOM 2014 O O . PHE A 1 283 ? -11.856 1.512 -7.805 1.00 98.56 283 PHE A O 1
ATOM 2021 N N . GLY A 1 284 ? -12.412 3.500 -6.947 1.00 98.00 284 GLY A N 1
ATOM 2022 C CA . GLY A 1 284 ? -12.830 4.073 -8.219 1.00 98.00 284 GLY A CA 1
ATOM 2023 C C . GLY A 1 284 ? -14.302 3.784 -8.481 1.00 98.00 284 GLY A C 1
ATOM 2024 O O . GLY A 1 284 ? -15.127 4.294 -7.731 1.00 98.00 284 GLY A O 1
ATOM 2025 N N . THR A 1 285 ? -14.638 3.090 -9.562 1.00 98.12 285 THR A N 1
ATOM 2026 C CA . THR A 1 285 ? -16.021 2.660 -9.847 1.00 98.12 285 THR A CA 1
ATOM 2027 C C . THR A 1 285 ? -16.026 1.197 -10.240 1.00 98.12 285 THR A C 1
ATOM 2029 O O . THR A 1 285 ? -15.054 0.749 -10.834 1.00 98.12 285 THR A O 1
ATOM 2032 N N . GLY A 1 286 ? -17.163 0.525 -10.110 1.00 98.31 286 GLY A N 1
ATOM 2033 C CA . GLY A 1 286 ? -17.277 -0.902 -10.390 1.00 98.31 286 GLY A CA 1
ATOM 2034 C C . GLY A 1 286 ? -17.574 -1.689 -9.121 1.00 98.31 286 GLY A C 1
ATOM 2035 O O . GLY A 1 286 ? -17.566 -1.170 -8.010 1.00 98.31 286 GLY A O 1
ATOM 2036 N N . ALA A 1 287 ? -17.887 -2.970 -9.281 1.00 98.50 287 ALA A N 1
ATOM 2037 C CA . ALA A 1 287 ? -18.233 -3.845 -8.169 1.00 98.50 287 ALA A CA 1
ATOM 2038 C C . ALA A 1 287 ? -16.969 -4.339 -7.444 1.00 98.50 287 ALA A C 1
ATOM 2040 O O . ALA A 1 287 ? -16.587 -5.511 -7.542 1.00 98.50 287 ALA A O 1
ATOM 2041 N N . ASP A 1 288 ? -16.337 -3.438 -6.700 1.00 98.81 288 ASP A N 1
ATOM 2042 C CA . ASP A 1 288 ? -15.035 -3.655 -6.080 1.00 98.81 288 ASP A CA 1
ATOM 2043 C C . ASP A 1 288 ? -15.061 -4.584 -4.862 1.00 98.81 288 ASP A C 1
ATOM 2045 O O . ASP A 1 288 ? -16.067 -4.732 -4.152 1.00 98.81 288 ASP A O 1
ATOM 2049 N N . GLN A 1 289 ? -13.919 -5.222 -4.586 1.00 98.81 289 GLN A N 1
ATOM 2050 C CA . GLN A 1 289 ? -13.762 -6.153 -3.468 1.00 98.81 289 GLN A CA 1
ATOM 2051 C C . GLN A 1 289 ? -12.508 -5.887 -2.634 1.00 98.81 289 GLN A C 1
ATOM 2053 O O . GLN A 1 289 ? -11.387 -5.845 -3.141 1.00 98.81 289 GLN A O 1
ATOM 2058 N N . LEU A 1 290 ? -12.701 -5.830 -1.314 1.00 98.88 290 LEU A N 1
ATOM 2059 C CA . LEU A 1 290 ? -11.639 -5.892 -0.315 1.00 98.88 290 LEU A CA 1
ATOM 2060 C C . LEU A 1 290 ? -11.730 -7.213 0.454 1.00 98.88 290 LEU A C 1
ATOM 2062 O O . LEU A 1 290 ? -12.644 -7.418 1.256 1.00 98.88 290 LEU A O 1
ATOM 2066 N N . LEU A 1 291 ? -10.765 -8.098 0.222 1.00 98.88 291 LEU A N 1
ATOM 2067 C CA . LEU A 1 291 ? -10.653 -9.407 0.857 1.00 98.88 291 LEU A CA 1
ATOM 2068 C C . LEU A 1 291 ? -9.486 -9.388 1.844 1.00 98.88 291 LEU A C 1
ATOM 2070 O O . LEU A 1 291 ? -8.349 -9.120 1.466 1.00 98.88 291 LEU A O 1
ATOM 2074 N N . ILE A 1 292 ? -9.764 -9.667 3.114 1.00 98.75 292 ILE A N 1
ATOM 2075 C CA . ILE A 1 292 ? -8.771 -9.636 4.189 1.00 98.75 292 ILE A CA 1
ATOM 2076 C C . ILE A 1 292 ? -8.780 -10.994 4.878 1.00 98.75 292 ILE A C 1
ATOM 2078 O O . ILE A 1 292 ? -9.747 -11.350 5.539 1.00 98.75 292 ILE A O 1
ATOM 2082 N N . SER A 1 293 ? -7.709 -11.764 4.750 1.00 97.56 293 SER A N 1
ATOM 2083 C CA . SER A 1 293 ? -7.611 -13.096 5.338 1.00 97.56 293 SER A CA 1
ATOM 2084 C C . SER A 1 293 ? -6.368 -13.269 6.210 1.00 97.56 293 SER A C 1
ATOM 2086 O O . SER A 1 293 ? -5.463 -12.434 6.199 1.00 97.56 293 SER A O 1
ATOM 2088 N N . GLY A 1 294 ? -6.326 -14.350 6.992 1.00 94.69 294 GLY A N 1
ATOM 2089 C CA . GLY A 1 294 ? -5.130 -14.772 7.719 1.00 94.69 294 GLY A CA 1
ATOM 2090 C C . GLY A 1 294 ? -4.616 -13.706 8.687 1.00 94.69 294 GLY A C 1
ATOM 2091 O O . GLY A 1 294 ? -5.324 -13.309 9.609 1.00 94.69 294 GLY A O 1
ATOM 2092 N N . SER A 1 295 ? -3.372 -13.254 8.492 1.00 93.88 295 SER A N 1
ATOM 2093 C CA . SER A 1 295 ? -2.763 -12.179 9.293 1.00 93.88 295 SER A CA 1
ATOM 2094 C C . SER A 1 295 ? -2.788 -10.816 8.597 1.00 93.88 295 SER A C 1
ATOM 2096 O O . SER A 1 295 ? -2.097 -9.896 9.031 1.00 93.88 295 SER A O 1
ATOM 2098 N N . GLY A 1 296 ? -3.555 -10.681 7.512 1.00 96.94 296 GLY A N 1
ATOM 2099 C CA . GLY A 1 296 ? -3.697 -9.439 6.767 1.00 96.94 296 GLY A CA 1
ATOM 2100 C C . GLY A 1 296 ? -4.240 -8.302 7.630 1.00 96.94 296 GLY A C 1
ATOM 2101 O O . GLY A 1 296 ? -5.245 -8.458 8.326 1.00 96.94 296 GLY A O 1
ATOM 2102 N N . ALA A 1 297 ? -3.580 -7.146 7.573 1.00 96.88 297 ALA A N 1
ATOM 2103 C CA . ALA A 1 297 ? -3.971 -5.956 8.319 1.00 96.88 297 ALA A CA 1
ATOM 2104 C C . ALA A 1 297 ? -4.115 -4.731 7.405 1.00 96.88 297 ALA A C 1
ATOM 2106 O O . ALA A 1 297 ? -3.133 -4.203 6.886 1.00 96.88 297 ALA A O 1
ATOM 2107 N N . VAL A 1 298 ? -5.336 -4.228 7.254 1.00 98.44 298 VAL A N 1
ATOM 2108 C CA . VAL A 1 298 ? -5.623 -2.987 6.524 1.00 98.44 298 VAL A CA 1
ATOM 2109 C C . VAL A 1 298 ? -5.884 -1.877 7.531 1.00 98.44 298 VAL A C 1
ATOM 2111 O O . VAL A 1 298 ? -6.687 -2.057 8.437 1.00 98.44 298 VAL A O 1
ATOM 2114 N N . SER A 1 299 ? -5.212 -0.739 7.386 1.00 96.19 299 SER A N 1
ATOM 2115 C CA . SER A 1 299 ? -5.479 0.480 8.159 1.00 96.19 299 SER A CA 1
ATOM 2116 C C . SER A 1 299 ? -5.544 1.642 7.179 1.00 96.19 299 SER A C 1
ATOM 2118 O O . SER A 1 299 ? -4.514 2.076 6.656 1.00 96.19 299 SER A O 1
ATOM 2120 N N . SER A 1 300 ? -6.765 2.052 6.833 1.00 95.75 300 SER A N 1
ATOM 2121 C CA . SER A 1 300 ? -7.011 2.888 5.659 1.00 95.75 300 SER A CA 1
ATOM 2122 C C . SER A 1 300 ? -8.323 3.675 5.731 1.00 95.75 300 SER A C 1
ATOM 2124 O O . SER A 1 300 ? -9.284 3.229 6.366 1.00 95.75 300 SER A O 1
ATOM 2126 N N . SER A 1 301 ? -8.373 4.832 5.064 1.00 94.94 301 SER A N 1
ATOM 2127 C CA . SER A 1 301 ? -9.642 5.446 4.667 1.00 94.94 301 SER A CA 1
ATOM 2128 C C . SER A 1 301 ? -10.129 4.788 3.379 1.00 94.94 301 SER A C 1
ATOM 2130 O O . SER A 1 301 ? -9.368 4.625 2.428 1.00 94.94 301 SER A O 1
ATOM 2132 N N . LEU A 1 302 ? -11.399 4.404 3.350 1.00 97.25 302 LEU A N 1
ATOM 2133 C CA . LEU A 1 302 ? -12.021 3.727 2.220 1.00 97.25 302 LEU A CA 1
ATOM 2134 C C . LEU A 1 302 ? -12.790 4.735 1.367 1.00 97.25 302 LEU A C 1
ATOM 2136 O O . LEU A 1 302 ? -13.650 5.456 1.883 1.00 97.25 302 LEU A O 1
ATOM 2140 N N . HIS A 1 303 ? -12.495 4.761 0.072 1.00 97.38 303 HIS A N 1
ATOM 2141 C CA . HIS A 1 303 ? -13.141 5.614 -0.914 1.00 97.38 303 HIS A CA 1
ATOM 2142 C C . HIS A 1 303 ? -13.588 4.780 -2.104 1.00 97.38 303 HIS A C 1
ATOM 2144 O O . HIS A 1 303 ? -12.787 4.090 -2.727 1.00 97.38 303 HIS A O 1
ATOM 2150 N N . ASP A 1 304 ? -14.859 4.900 -2.442 1.00 97.69 304 ASP A N 1
ATOM 2151 C CA . ASP A 1 304 ? -15.463 4.239 -3.585 1.00 97.69 304 ASP A CA 1
ATOM 2152 C C . ASP A 1 304 ? -16.479 5.208 -4.204 1.00 97.69 304 ASP A C 1
ATOM 2154 O O . ASP A 1 304 ? -17.294 5.799 -3.488 1.00 97.69 304 ASP A O 1
ATOM 2158 N N . ALA A 1 305 ? -16.346 5.496 -5.498 1.00 97.19 305 ALA A N 1
ATOM 2159 C CA . ALA A 1 305 ? -17.020 6.632 -6.121 1.00 97.19 305 ALA A CA 1
ATOM 2160 C C . ALA A 1 305 ? -18.485 6.338 -6.467 1.00 97.19 305 ALA A C 1
ATOM 2162 O O . ALA A 1 305 ? -19.287 7.277 -6.526 1.00 97.19 305 ALA A O 1
ATOM 2163 N N . ASP A 1 306 ? -18.851 5.070 -6.674 1.00 97.69 306 ASP A N 1
ATOM 2164 C CA . ASP A 1 306 ? -20.232 4.635 -6.922 1.00 97.69 306 ASP A CA 1
ATOM 2165 C C . ASP A 1 306 ? -20.863 3.855 -5.751 1.00 97.69 306 ASP A C 1
ATOM 2167 O O . ASP A 1 306 ? -22.089 3.689 -5.720 1.00 97.69 306 ASP A O 1
ATOM 2171 N N . ASN A 1 307 ? -20.080 3.581 -4.702 1.00 97.75 307 ASN A N 1
ATOM 2172 C CA . ASN A 1 307 ? -20.481 2.943 -3.444 1.00 97.75 307 ASN A CA 1
ATOM 2173 C C . ASN A 1 307 ? -20.855 1.450 -3.596 1.00 97.75 307 ASN A C 1
ATOM 2175 O O . ASN A 1 307 ? -21.677 0.942 -2.819 1.00 97.75 307 ASN A O 1
ATOM 2179 N N . ASP A 1 308 ? -20.287 0.763 -4.591 1.00 98.25 308 ASP A N 1
ATOM 2180 C CA . ASP A 1 308 ? -20.468 -0.662 -4.875 1.00 98.25 308 ASP A CA 1
ATOM 2181 C C . ASP A 1 308 ? -19.392 -1.601 -4.261 1.00 98.25 308 ASP A C 1
ATOM 2183 O O . ASP A 1 308 ? -19.322 -2.794 -4.582 1.00 98.25 308 ASP A O 1
ATOM 2187 N N . LEU A 1 309 ? -18.615 -1.115 -3.284 1.00 98.75 309 LEU A N 1
ATOM 2188 C CA . LEU A 1 309 ? -17.597 -1.885 -2.554 1.00 98.75 309 LEU A CA 1
ATOM 2189 C C . LEU A 1 309 ? -18.170 -3.015 -1.671 1.00 98.75 309 LEU A C 1
ATOM 2191 O O . LEU A 1 309 ? -19.024 -2.799 -0.804 1.00 98.75 309 LEU A O 1
ATOM 2195 N N . SER A 1 310 ? -17.614 -4.221 -1.810 1.00 98.88 310 SER A N 1
ATOM 2196 C CA . SER A 1 310 ? -17.835 -5.373 -0.924 1.00 98.88 310 SER A CA 1
ATOM 2197 C C . SER A 1 310 ? -16.608 -5.679 -0.067 1.00 98.88 310 SER A C 1
ATOM 2199 O O . SER A 1 310 ? -15.501 -5.828 -0.579 1.00 98.88 310 SER A O 1
ATOM 2201 N N . ILE A 1 311 ? -16.809 -5.876 1.237 1.00 98.88 311 ILE A N 1
ATOM 2202 C CA . ILE A 1 311 ? -15.733 -6.199 2.185 1.00 98.88 311 ILE A CA 1
ATOM 2203 C C . ILE A 1 311 ? -15.931 -7.603 2.762 1.00 98.88 311 ILE A C 1
ATOM 2205 O O . ILE A 1 311 ? -16.985 -7.915 3.316 1.00 98.88 311 ILE A O 1
ATOM 2209 N N . VAL A 1 312 ? -14.903 -8.448 2.708 1.00 98.81 312 VAL A N 1
ATOM 2210 C CA . VAL A 1 312 ? -14.904 -9.761 3.368 1.00 98.81 312 VAL A CA 1
ATOM 2211 C C . VAL A 1 312 ? -13.645 -9.912 4.205 1.00 98.81 312 VAL A C 1
ATOM 2213 O O . VAL A 1 312 ? -12.540 -9.772 3.690 1.00 98.81 312 VAL A O 1
ATOM 2216 N N . ALA A 1 313 ? -13.809 -10.234 5.488 1.00 98.56 313 ALA A N 1
ATOM 2217 C CA . ALA A 1 313 ? -12.701 -10.514 6.390 1.00 98.56 313 ALA A CA 1
ATOM 2218 C C . ALA A 1 313 ? -12.813 -11.917 7.009 1.00 98.56 313 ALA A C 1
ATOM 2220 O O . ALA A 1 313 ? -13.860 -12.25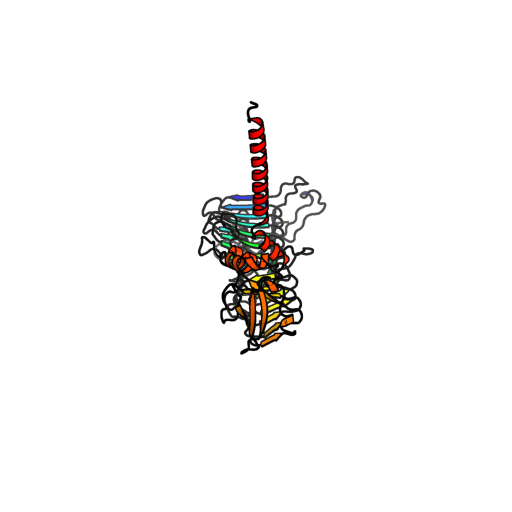7 7.554 1.00 98.56 313 ALA A O 1
ATOM 2221 N N . ASP A 1 314 ? -11.733 -12.698 6.966 1.00 97.31 314 ASP A N 1
ATOM 2222 C CA . ASP A 1 314 ? -11.596 -14.052 7.528 1.00 97.31 314 ASP A CA 1
ATOM 2223 C C . ASP A 1 314 ? -10.279 -14.164 8.322 1.00 97.31 314 ASP A C 1
ATOM 2225 O O . ASP A 1 314 ? -9.195 -14.323 7.763 1.00 97.31 314 ASP A O 1
ATOM 2229 N N . GLY A 1 315 ? -10.334 -13.962 9.640 1.00 94.50 315 GLY A N 1
ATOM 2230 C CA . GLY A 1 315 ? -9.159 -13.850 10.519 1.00 94.50 315 GLY A CA 1
ATOM 2231 C C . GLY A 1 315 ? -8.469 -12.477 10.529 1.00 94.50 315 GLY A C 1
ATOM 2232 O O . GLY A 1 315 ? -8.050 -11.999 11.582 1.00 94.50 315 GLY A O 1
ATOM 2233 N N . GLY A 1 316 ? -8.377 -11.812 9.377 1.00 95.44 316 GLY A N 1
ATOM 2234 C CA . GLY A 1 316 ? -7.657 -10.543 9.230 1.00 95.44 316 GLY A CA 1
ATOM 2235 C C . GLY A 1 316 ? -8.315 -9.331 9.913 1.00 95.44 316 GLY A C 1
ATOM 2236 O O . GLY A 1 316 ? -9.441 -9.395 10.415 1.00 95.44 316 GLY A O 1
ATOM 2237 N N . SER A 1 317 ? -7.617 -8.190 9.924 1.00 96.94 317 SER A N 1
ATOM 2238 C CA . SER A 1 317 ? -8.105 -6.952 10.551 1.00 96.94 317 SER A CA 1
ATOM 2239 C C . SER A 1 317 ? -8.261 -5.784 9.581 1.00 96.94 317 SER A C 1
ATOM 2241 O O . SER A 1 317 ? -7.358 -5.517 8.790 1.00 96.94 317 SER A O 1
ATOM 2243 N N . LEU A 1 318 ? -9.357 -5.041 9.728 1.00 98.25 318 LEU A N 1
ATOM 2244 C CA . LEU A 1 318 ? -9.637 -3.779 9.052 1.00 98.25 318 LEU A CA 1
ATOM 2245 C C . LEU A 1 318 ? -9.771 -2.665 10.090 1.00 98.25 318 LEU A C 1
ATOM 2247 O O . LEU A 1 318 ? -10.688 -2.686 10.905 1.00 98.25 318 LEU A O 1
ATOM 2251 N N . GLU A 1 319 ? -8.882 -1.684 10.045 1.00 97.12 319 GLU A N 1
ATOM 2252 C CA . GLU A 1 319 ? -9.018 -0.408 10.731 1.00 97.12 319 GLU A CA 1
ATOM 2253 C C . GLU A 1 319 ? -9.476 0.659 9.740 1.00 97.12 319 GLU A C 1
ATOM 2255 O O . GLU A 1 319 ? -8.775 0.976 8.779 1.00 97.12 319 GLU A O 1
ATOM 2260 N N . VAL A 1 320 ? -10.661 1.208 9.991 1.00 95.69 320 VAL A N 1
ATOM 2261 C CA . VAL A 1 320 ? -11.253 2.265 9.174 1.00 95.69 320 VAL A CA 1
ATOM 2262 C C . VAL A 1 320 ? -10.834 3.614 9.738 1.00 95.69 320 VAL A C 1
ATOM 2264 O O . VAL A 1 320 ? -11.128 3.927 10.894 1.00 95.69 320 VAL A O 1
ATOM 2267 N N . LEU A 1 321 ? -10.130 4.390 8.914 1.00 93.00 321 LEU A N 1
ATOM 2268 C CA . LEU A 1 321 ? -9.567 5.696 9.268 1.00 93.00 321 LEU A CA 1
ATOM 2269 C C . LEU A 1 321 ? -10.416 6.876 8.779 1.00 93.00 321 LEU A C 1
ATOM 2271 O O . LEU A 1 321 ? -10.061 8.022 9.052 1.00 93.00 321 LEU A O 1
ATOM 2275 N N . ASN A 1 322 ? -11.517 6.610 8.066 1.00 91.50 322 ASN A N 1
ATOM 2276 C CA . ASN A 1 322 ? -12.377 7.652 7.521 1.00 91.50 322 ASN A CA 1
ATOM 2277 C C . ASN A 1 322 ? -12.850 8.628 8.609 1.00 91.50 322 ASN A C 1
ATOM 2279 O O . ASN A 1 322 ? -13.351 8.232 9.659 1.00 91.50 322 ASN A O 1
ATOM 2283 N N . THR A 1 323 ? -12.758 9.920 8.305 1.00 86.69 323 THR A N 1
ATOM 2284 C CA . THR A 1 323 ? -13.304 11.017 9.122 1.00 86.69 323 THR A CA 1
ATOM 2285 C C . THR A 1 323 ? -14.696 11.461 8.668 1.00 86.69 323 THR A C 1
ATOM 2287 O O . THR A 1 323 ? -15.287 12.352 9.262 1.00 86.69 323 THR A O 1
ATOM 2290 N N . SER A 1 324 ? -15.216 10.846 7.607 1.00 88.56 324 SER A N 1
ATOM 2291 C CA . SER A 1 324 ? -16.570 11.018 7.075 1.00 88.56 324 SER A CA 1
ATOM 2292 C C . SER A 1 324 ? -17.148 9.645 6.729 1.00 88.56 324 SER A C 1
ATOM 2294 O O . SER A 1 324 ? -16.425 8.651 6.748 1.00 88.56 324 SER A O 1
ATOM 2296 N N . THR A 1 325 ? -18.441 9.556 6.425 1.00 92.94 325 THR A N 1
ATOM 2297 C CA . THR A 1 325 ? -19.070 8.267 6.109 1.00 92.94 325 THR A CA 1
ATOM 2298 C C . THR A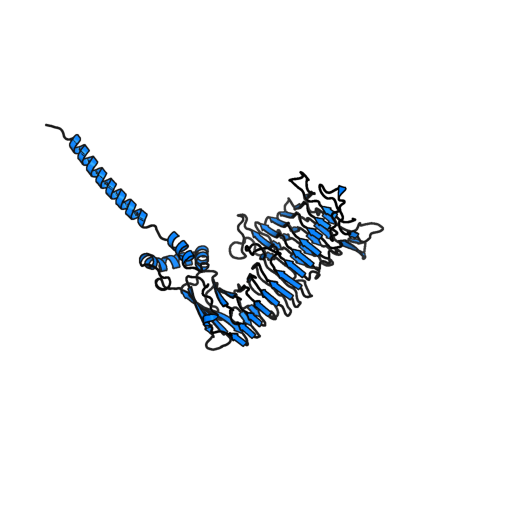 1 325 ? -18.433 7.593 4.891 1.00 92.94 325 THR A C 1
ATOM 2300 O O . THR A 1 325 ? -18.491 8.121 3.781 1.00 92.94 325 THR A O 1
ATOM 2303 N N . ALA A 1 326 ? -17.907 6.384 5.090 1.00 95.62 326 ALA A N 1
ATOM 2304 C CA . ALA A 1 326 ? -17.580 5.449 4.023 1.00 95.62 326 ALA A CA 1
ATOM 2305 C C . ALA A 1 326 ? -18.852 4.706 3.600 1.00 95.62 326 ALA A C 1
ATOM 2307 O O . ALA A 1 326 ? -19.449 3.974 4.395 1.00 95.62 326 ALA A O 1
ATOM 2308 N N . ASN A 1 327 ? -19.285 4.898 2.358 1.00 97.38 327 ASN A N 1
ATOM 2309 C CA . ASN A 1 327 ? -20.408 4.150 1.807 1.00 97.38 327 ASN A CA 1
ATOM 2310 C C . ASN A 1 327 ? -19.894 2.879 1.131 1.00 97.38 327 ASN A C 1
ATOM 2312 O O . ASN A 1 327 ? -18.923 2.930 0.383 1.00 97.38 327 ASN A O 1
ATOM 2316 N N . ILE A 1 328 ? -20.559 1.759 1.391 1.00 98.56 328 ILE A N 1
ATOM 2317 C CA . ILE A 1 328 ? -20.234 0.453 0.812 1.00 98.56 328 ILE A CA 1
ATOM 2318 C C . ILE A 1 328 ? -21.518 -0.270 0.398 1.00 98.56 328 ILE A C 1
ATOM 2320 O O . ILE A 1 328 ? -22.617 0.060 0.867 1.00 98.56 328 ILE A O 1
ATOM 2324 N N . ARG A 1 329 ? -21.393 -1.322 -0.408 1.00 98.69 329 ARG A N 1
ATOM 2325 C CA . ARG A 1 329 ? -22.506 -2.230 -0.682 1.00 98.69 329 ARG A CA 1
ATOM 2326 C C . ARG A 1 329 ? -22.743 -3.183 0.477 1.00 98.69 329 ARG A C 1
ATOM 2328 O O . ARG A 1 329 ? -23.844 -3.222 1.021 1.00 98.69 329 ARG A O 1
ATOM 2335 N N . GLU A 1 330 ? -21.743 -3.956 0.876 1.00 98.75 330 GLU A N 1
ATOM 2336 C CA . GLU A 1 330 ? -21.913 -5.001 1.891 1.00 98.75 330 GLU A CA 1
ATOM 2337 C C . GLU A 1 330 ? -20.617 -5.333 2.627 1.00 98.75 330 GLU A C 1
ATOM 2339 O O . GLU A 1 330 ? -19.520 -5.028 2.157 1.00 98.75 330 GLU A O 1
ATOM 2344 N N . ALA A 1 331 ? -20.747 -5.974 3.792 1.00 98.75 331 ALA A N 1
ATOM 2345 C CA . ALA A 1 331 ? -19.594 -6.474 4.528 1.00 98.75 331 ALA A CA 1
ATOM 2346 C C . ALA A 1 331 ? -19.879 -7.797 5.251 1.00 98.75 331 ALA A C 1
ATOM 2348 O O . ALA A 1 331 ? -20.967 -8.016 5.789 1.00 98.75 331 ALA A O 1
ATOM 2349 N N . ARG A 1 332 ? -18.876 -8.672 5.317 1.00 98.75 332 ARG A N 1
ATOM 2350 C CA . ARG A 1 332 ? -18.944 -9.947 6.037 1.00 98.75 332 ARG A CA 1
ATOM 2351 C C . ARG A 1 332 ? -17.659 -10.190 6.822 1.00 98.75 332 ARG A C 1
ATOM 2353 O O . ARG A 1 332 ? -16.589 -10.320 6.239 1.00 98.75 332 ARG A O 1
ATOM 2360 N N . PHE A 1 333 ? -17.790 -10.295 8.137 1.00 98.56 333 PHE A N 1
ATOM 2361 C CA . PHE A 1 333 ? -16.700 -10.531 9.080 1.00 98.56 333 PHE A CA 1
ATOM 2362 C C . PHE A 1 333 ? -16.848 -11.939 9.665 1.00 98.56 333 PHE A C 1
ATOM 2364 O O . PHE A 1 333 ? -17.822 -12.215 10.364 1.00 98.56 333 PHE A O 1
ATOM 2371 N N . GLN A 1 334 ? -15.918 -12.832 9.333 1.00 98.00 334 GLN A N 1
ATOM 2372 C CA . GLN A 1 334 ? -15.911 -14.247 9.716 1.00 98.00 334 GLN A CA 1
ATOM 2373 C C . GLN A 1 334 ? -15.087 -14.486 10.995 1.00 98.00 334 GLN A C 1
ATOM 2375 O O . GLN A 1 334 ? -14.681 -13.533 11.671 1.00 98.00 334 GLN A O 1
ATOM 2380 N N . ASP A 1 335 ? -14.850 -15.750 11.345 1.00 95.75 335 ASP A N 1
ATOM 2381 C CA . ASP A 1 335 ? -14.076 -16.131 12.531 1.00 95.75 335 ASP A CA 1
ATOM 2382 C C . ASP A 1 335 ? -12.694 -15.456 12.562 1.00 95.75 335 ASP A C 1
ATOM 2384 O O . ASP A 1 335 ? -12.052 -15.232 11.538 1.00 95.75 335 ASP A O 1
ATOM 2388 N N . GLY A 1 336 ? -12.261 -15.053 13.754 1.00 94.31 336 GLY A N 1
ATOM 2389 C CA . GLY A 1 336 ? -10.995 -14.359 13.996 1.00 94.31 336 GLY A CA 1
ATOM 2390 C C . GLY A 1 336 ? -10.886 -12.930 13.446 1.00 94.31 336 GLY A C 1
ATOM 2391 O O . GLY A 1 336 ? -9.964 -12.219 13.843 1.00 94.31 336 GLY A O 1
ATOM 2392 N N . SER A 1 337 ? -11.803 -12.481 12.583 1.00 97.31 337 SER A N 1
ATOM 2393 C CA . SER A 1 337 ? -11.706 -11.162 11.953 1.00 97.31 337 SER A CA 1
ATOM 2394 C C . SER A 1 337 ? -11.913 -10.011 12.942 1.00 97.31 337 SER A C 1
ATOM 2396 O O . SER A 1 337 ? -12.669 -10.113 13.914 1.00 97.31 337 SER A O 1
ATOM 2398 N N . ARG A 1 338 ? -11.246 -8.879 12.687 1.00 96.62 338 ARG A N 1
ATOM 2399 C CA . ARG A 1 338 ? -11.321 -7.674 13.529 1.00 96.62 338 ARG A CA 1
ATOM 2400 C C . ARG A 1 338 ? -11.675 -6.431 12.730 1.00 96.62 338 ARG A C 1
ATOM 2402 O O . ARG A 1 338 ? -10.904 -6.016 11.875 1.00 96.62 338 ARG A O 1
ATOM 2409 N N . LEU A 1 339 ? -12.771 -5.775 13.091 1.00 97.31 339 LEU A N 1
ATOM 2410 C CA . LEU A 1 339 ? -13.114 -4.436 12.623 1.00 97.31 339 LEU A CA 1
ATOM 2411 C C . LEU A 1 339 ? -12.767 -3.404 13.702 1.00 97.31 339 LEU A C 1
ATOM 2413 O O . LEU A 1 339 ? -13.213 -3.501 14.845 1.00 97.31 339 LEU A O 1
ATOM 2417 N N . ILE A 1 340 ? -11.953 -2.420 13.348 1.00 96.12 340 ILE A N 1
ATOM 2418 C CA . ILE A 1 340 ? -11.470 -1.374 14.244 1.00 96.12 340 ILE A CA 1
ATOM 2419 C C . ILE A 1 340 ? -11.960 -0.039 13.691 1.00 96.12 340 ILE A C 1
ATOM 2421 O O . ILE A 1 340 ? -11.671 0.316 12.551 1.00 96.12 340 ILE A O 1
ATOM 2425 N N . PHE A 1 341 ? -12.692 0.715 14.499 1.00 93.69 341 PHE A N 1
ATOM 2426 C CA . PHE A 1 341 ? -13.097 2.071 14.146 1.00 93.69 341 PHE A CA 1
ATOM 2427 C C . PHE A 1 341 ? -12.130 3.059 14.775 1.00 93.69 341 PHE A C 1
ATOM 2429 O O . PHE A 1 341 ? -12.048 3.137 16.007 1.00 93.69 341 PHE A O 1
ATOM 2436 N N . ARG A 1 342 ? -11.405 3.816 13.949 1.00 91.19 342 ARG A N 1
ATOM 2437 C CA . ARG A 1 342 ? -10.597 4.913 14.464 1.00 91.19 342 ARG A CA 1
ATOM 2438 C C . ARG A 1 342 ? -11.490 6.095 14.790 1.00 91.19 342 ARG A C 1
ATOM 2440 O O . ARG A 1 342 ? -12.229 6.596 13.952 1.00 91.19 342 ARG A O 1
ATOM 2447 N N . VAL A 1 343 ? -11.380 6.553 16.025 1.00 86.94 343 VAL A N 1
ATOM 2448 C CA . VAL A 1 343 ? -12.116 7.695 16.549 1.00 86.94 343 VAL A CA 1
ATOM 2449 C C . VAL A 1 343 ? -11.134 8.841 16.790 1.00 86.94 343 VAL A C 1
ATOM 2451 O O . VAL A 1 343 ? -10.130 8.672 17.486 1.00 86.94 343 VAL A O 1
ATOM 2454 N N . ASP A 1 344 ? -11.414 10.006 16.205 1.00 72.00 344 ASP A N 1
ATOM 2455 C CA . ASP A 1 344 ? -10.521 11.177 16.253 1.00 72.00 344 ASP A CA 1
ATOM 2456 C C . ASP A 1 344 ? -11.138 12.385 16.983 1.00 72.00 344 ASP A C 1
ATOM 2458 O O . ASP A 1 344 ? -10.456 13.101 17.712 1.00 72.00 344 ASP A O 1
ATOM 2462 N N . THR A 1 345 ? -12.451 12.598 16.876 1.00 59.28 345 THR A N 1
ATOM 2463 C CA . THR A 1 345 ? -13.107 13.825 17.360 1.00 59.28 345 THR A CA 1
ATOM 2464 C C . THR A 1 345 ? -14.400 13.552 18.143 1.00 59.28 345 THR A C 1
ATOM 2466 O O . THR A 1 345 ? -14.781 12.406 18.397 1.00 59.28 345 THR A O 1
ATOM 2469 N N . ALA A 1 346 ? -15.046 14.622 18.628 1.00 55.31 346 ALA A N 1
ATOM 2470 C CA . ALA A 1 346 ? -16.367 14.562 19.259 1.00 55.31 346 ALA A CA 1
ATOM 2471 C C . ALA A 1 346 ? -17.406 13.987 18.271 1.00 55.31 346 ALA A C 1
ATOM 2473 O O . ALA A 1 346 ? -17.249 14.173 17.067 1.00 55.31 346 ALA A O 1
ATOM 2474 N N . PRO A 1 347 ? -18.447 13.288 18.750 1.00 62.22 347 PRO A N 1
ATOM 2475 C CA . PRO A 1 347 ? -19.276 12.446 17.900 1.00 62.22 347 PRO A CA 1
ATOM 2476 C C . PRO A 1 347 ? -20.005 13.251 16.827 1.00 62.22 347 PRO A C 1
ATOM 2478 O O . PRO A 1 347 ? -20.688 14.235 17.122 1.00 62.22 347 PRO A O 1
ATOM 2481 N N . GLU A 1 348 ? -19.888 12.788 15.588 1.00 59.00 348 GLU A N 1
ATOM 2482 C CA . GLU A 1 348 ? -20.792 13.163 14.512 1.00 59.00 348 GLU A CA 1
ATOM 2483 C C . GLU A 1 348 ? -21.998 12.214 14.550 1.00 59.00 348 GLU A C 1
ATOM 2485 O O . GLU A 1 348 ? -21.867 11.031 14.866 1.00 59.00 348 GLU A O 1
ATOM 2490 N N . ASN A 1 349 ? -23.198 12.724 14.264 1.00 71.88 349 ASN A N 1
ATOM 2491 C CA . ASN A 1 349 ? -24.415 11.898 14.221 1.00 71.88 349 ASN A CA 1
ATOM 2492 C C . ASN A 1 349 ? -24.490 11.018 12.955 1.00 71.88 349 ASN A C 1
ATOM 2494 O O . ASN A 1 349 ? -25.520 10.392 12.711 1.00 71.88 349 ASN A O 1
ATOM 2498 N N . GLU A 1 350 ? -23.434 10.997 12.142 1.00 86.38 350 GLU A N 1
ATOM 2499 C CA . GLU A 1 350 ? -23.336 10.204 10.922 1.00 86.38 350 GLU A CA 1
ATOM 2500 C C . GLU A 1 350 ? -22.569 8.898 11.185 1.00 86.38 350 GLU A C 1
ATOM 2502 O O . GLU A 1 350 ? -21.627 8.884 11.980 1.00 86.38 350 GLU A O 1
ATOM 2507 N N . PRO A 1 351 ? -22.953 7.789 10.531 1.00 91.62 351 PRO A N 1
ATOM 2508 C CA . PRO A 1 351 ? -22.241 6.530 10.641 1.00 91.62 351 PRO A CA 1
ATOM 2509 C C . PRO A 1 351 ? -20.856 6.617 9.988 1.00 91.62 351 PRO A C 1
ATOM 2511 O O . PRO A 1 351 ? -20.728 7.150 8.884 1.00 91.62 351 PRO A O 1
ATOM 2514 N N . LEU A 1 352 ? -19.837 6.017 10.610 1.00 92.56 352 LEU A N 1
ATOM 2515 C CA . LEU A 1 352 ? -18.519 5.860 9.972 1.00 92.56 352 LEU A CA 1
ATOM 2516 C C . LEU A 1 352 ? -18.593 4.962 8.728 1.00 92.56 352 LEU A C 1
ATOM 2518 O O . LEU A 1 352 ? -17.995 5.287 7.709 1.00 92.56 352 LEU A O 1
ATOM 2522 N N . ILE A 1 353 ? -19.359 3.868 8.788 1.00 96.50 353 ILE A N 1
ATOM 2523 C CA . ILE A 1 353 ? -19.662 3.007 7.636 1.00 96.50 353 ILE A CA 1
ATOM 2524 C C . ILE A 1 353 ? -21.166 2.983 7.382 1.00 96.50 353 ILE A C 1
ATOM 2526 O O . ILE A 1 353 ? -21.952 2.667 8.277 1.00 96.50 353 ILE A O 1
ATOM 2530 N N . ARG A 1 354 ? -21.568 3.226 6.137 1.00 97.56 354 ARG A N 1
ATOM 2531 C CA . ARG A 1 354 ? -22.947 3.084 5.669 1.00 97.56 354 ARG A CA 1
ATOM 2532 C C . ARG A 1 354 ? -23.016 2.024 4.575 1.00 97.56 354 ARG A C 1
ATOM 2534 O O . ARG A 1 354 ? -22.515 2.232 3.479 1.00 97.56 354 ARG A O 1
ATOM 2541 N N . ALA A 1 355 ? -23.667 0.903 4.862 1.00 98.50 355 ALA A N 1
ATOM 2542 C CA . ALA A 1 355 ? -23.871 -0.176 3.905 1.00 98.50 355 ALA A CA 1
ATOM 2543 C C . ALA A 1 355 ? -25.273 -0.114 3.281 1.00 98.50 355 ALA A C 1
ATOM 2545 O O . ALA A 1 355 ? -26.279 -0.088 3.998 1.00 98.50 355 ALA A O 1
ATOM 2546 N N . SER A 1 356 ? -25.356 -0.135 1.950 1.00 98.38 356 SER A N 1
ATOM 2547 C CA . SER A 1 356 ? -26.638 -0.210 1.229 1.00 98.38 356 SER A CA 1
ATOM 2548 C C . SER A 1 356 ? -27.278 -1.608 1.292 1.00 98.38 356 SER A C 1
ATOM 2550 O O . SER A 1 356 ? -28.493 -1.749 1.140 1.00 98.38 356 SER A O 1
ATOM 2552 N N . GLY A 1 357 ? -26.471 -2.635 1.560 1.00 98.44 357 GLY A N 1
ATOM 2553 C CA . GLY A 1 357 ? -26.842 -4.040 1.671 1.00 98.44 357 GLY A CA 1
ATOM 2554 C C . GLY A 1 357 ? -26.708 -4.597 3.089 1.00 98.44 357 GLY A C 1
ATOM 2555 O O . GLY A 1 357 ? -27.035 -3.941 4.084 1.00 98.44 357 GLY A O 1
ATOM 2556 N N . THR A 1 358 ? -26.296 -5.864 3.175 1.00 98.75 358 THR A N 1
ATOM 2557 C CA . THR A 1 358 ? -26.197 -6.584 4.451 1.00 98.75 358 THR A CA 1
ATOM 2558 C C . THR A 1 358 ? -24.799 -6.451 5.037 1.00 98.75 358 THR A C 1
ATOM 2560 O O . THR A 1 358 ? -23.807 -6.629 4.336 1.00 98.75 358 THR A O 1
ATOM 2563 N N . VAL A 1 359 ? -24.723 -6.210 6.344 1.00 98.75 359 VAL A N 1
ATOM 2564 C CA . VAL A 1 359 ? -23.500 -6.423 7.120 1.00 98.75 359 VAL A CA 1
ATOM 2565 C C . VAL A 1 359 ? -23.699 -7.621 8.037 1.00 98.75 359 VAL A C 1
ATOM 2567 O O . VAL A 1 359 ? -24.678 -7.674 8.784 1.00 98.75 359 VAL A O 1
ATOM 2570 N N . THR A 1 360 ? -22.776 -8.579 7.972 1.00 98.62 360 THR A N 1
ATOM 2571 C CA . THR A 1 360 ? -22.806 -9.810 8.773 1.00 98.62 360 THR A CA 1
ATOM 2572 C C . THR A 1 360 ? -21.560 -9.921 9.641 1.00 98.62 360 THR A C 1
ATOM 2574 O O . THR A 1 360 ? -20.443 -9.873 9.130 1.00 98.62 360 THR A O 1
ATOM 2577 N N . PHE A 1 361 ? -21.763 -10.118 10.940 1.00 98.44 361 PHE A N 1
ATOM 2578 C CA . PHE A 1 361 ? -20.736 -10.504 11.902 1.00 98.44 361 PHE A CA 1
ATOM 2579 C C . PHE A 1 361 ? -20.984 -11.950 12.330 1.00 98.44 361 PHE A C 1
ATOM 2581 O O . PHE A 1 361 ? -21.929 -12.229 13.074 1.00 98.44 361 PHE A O 1
ATOM 2588 N N . GLU A 1 362 ? -20.157 -12.867 11.837 1.00 97.81 362 GLU A N 1
ATOM 2589 C CA . GLU A 1 362 ? -20.237 -14.283 12.190 1.00 97.81 362 GLU A CA 1
ATOM 2590 C C . GLU A 1 362 ? -19.592 -14.557 13.552 1.00 97.81 362 GLU A C 1
ATOM 2592 O O . GLU A 1 362 ? -18.939 -13.701 14.163 1.00 97.81 362 GLU A O 1
ATOM 2597 N N . THR A 1 363 ? -19.771 -15.788 14.028 1.00 96.31 363 THR A N 1
ATOM 2598 C CA . THR A 1 363 ? -19.157 -16.270 15.270 1.00 96.31 363 THR A CA 1
ATOM 2599 C C . THR A 1 363 ? -17.639 -16.106 15.225 1.00 96.31 363 THR A C 1
ATOM 2601 O O . THR A 1 363 ? -17.000 -16.512 14.261 1.00 96.31 363 THR A O 1
ATOM 2604 N N . GLY A 1 364 ? -17.072 -15.512 16.280 1.00 94.62 364 GLY A N 1
ATOM 2605 C CA . GLY A 1 364 ? -15.628 -15.283 16.399 1.00 94.62 364 GLY A CA 1
ATOM 2606 C C . GLY A 1 364 ? -15.117 -13.954 15.832 1.00 94.62 364 GLY A C 1
ATOM 2607 O O . GLY A 1 364 ? -13.999 -13.558 16.165 1.00 94.62 364 GLY A O 1
ATOM 2608 N N . SER A 1 365 ? -15.936 -13.214 15.077 1.00 97.00 365 SER A N 1
ATOM 2609 C CA . SER A 1 365 ? -15.606 -11.846 14.654 1.00 97.00 365 SER A CA 1
ATOM 2610 C C . SER A 1 365 ? -15.607 -10.864 15.835 1.00 97.00 365 SER A C 1
ATOM 2612 O O . SER A 1 365 ? -16.276 -11.076 16.855 1.00 97.00 365 SER A O 1
ATOM 2614 N N . ARG A 1 366 ? -14.823 -9.786 15.731 1.00 95.88 366 ARG A N 1
ATOM 2615 C CA . ARG A 1 366 ? -14.656 -8.787 16.795 1.00 95.88 366 ARG A CA 1
ATOM 2616 C C . ARG A 1 366 ? -14.705 -7.355 16.271 1.00 95.88 366 ARG A C 1
ATOM 2618 O O . ARG A 1 366 ? -14.159 -7.048 15.217 1.00 95.88 366 ARG A O 1
ATOM 2625 N N . VAL A 1 367 ? -15.286 -6.460 17.061 1.00 95.81 367 VAL A N 1
ATOM 2626 C CA . VAL A 1 367 ? -15.343 -5.012 16.837 1.00 95.81 367 VAL A CA 1
ATOM 2627 C C . VAL A 1 367 ? -14.641 -4.297 17.984 1.00 95.81 367 VAL A C 1
ATOM 2629 O O . VAL A 1 367 ? -14.821 -4.648 19.150 1.00 95.81 367 VAL A O 1
ATOM 2632 N N . THR A 1 368 ? -13.844 -3.281 17.672 1.00 92.56 368 THR A N 1
ATOM 2633 C CA . THR A 1 368 ? -13.187 -2.450 18.684 1.00 92.56 368 THR A CA 1
ATOM 2634 C C . THR A 1 368 ? -12.975 -1.018 18.208 1.00 92.56 368 THR A C 1
ATOM 2636 O O . THR A 1 368 ? -13.288 -0.668 17.070 1.00 92.56 368 THR A O 1
ATOM 2639 N N . ALA A 1 369 ? -12.444 -0.191 19.101 1.00 92.12 369 ALA A N 1
ATOM 2640 C CA . ALA A 1 369 ? -12.067 1.183 18.819 1.00 92.12 369 ALA A CA 1
ATOM 2641 C C . ALA A 1 369 ? -10.546 1.312 18.759 1.00 92.12 369 ALA A C 1
ATOM 2643 O O . ALA A 1 369 ? -9.838 0.669 19.531 1.00 92.12 369 ALA A O 1
ATOM 2644 N N . SER A 1 370 ? -10.057 2.229 17.937 1.00 92.94 370 SER A N 1
ATOM 2645 C CA . SER A 1 370 ? -8.762 2.872 18.147 1.00 92.94 370 SER A CA 1
ATOM 2646 C C . SER A 1 370 ? -8.980 4.373 18.317 1.00 92.94 370 SER A C 1
ATOM 2648 O O . SER A 1 370 ? -10.021 4.915 17.945 1.00 92.94 370 SER A O 1
ATOM 2650 N N . LEU A 1 371 ? -8.016 5.056 18.928 1.00 90.62 371 LEU A N 1
ATOM 2651 C CA . LEU A 1 371 ? -8.105 6.488 19.182 1.00 90.62 371 LEU A CA 1
ATOM 2652 C C . LEU A 1 371 ? -6.943 7.214 18.517 1.00 90.62 371 LEU A C 1
ATOM 2654 O O . LEU A 1 371 ? -5.783 6.834 18.685 1.00 90.62 371 LEU A O 1
ATOM 2658 N N . ALA A 1 372 ? -7.250 8.288 17.794 1.00 86.81 372 ALA A N 1
ATOM 2659 C CA . ALA A 1 372 ? -6.225 9.209 17.319 1.00 86.81 372 ALA A CA 1
ATOM 2660 C C . ALA A 1 372 ? -5.666 10.070 18.457 1.00 86.81 372 ALA A C 1
ATOM 2662 O O . ALA A 1 372 ? -4.468 10.358 18.494 1.00 86.81 372 ALA A O 1
ATOM 2663 N N . ASN A 1 373 ? -6.530 10.443 19.403 1.00 89.94 373 ASN A N 1
ATOM 2664 C CA . ASN A 1 373 ? -6.177 11.165 20.616 1.00 89.94 373 ASN A CA 1
ATOM 2665 C C . ASN A 1 373 ? -7.135 10.831 21.770 1.00 89.94 373 ASN A C 1
ATOM 2667 O O . ASN A 1 373 ? -8.110 10.101 21.603 1.00 89.94 373 ASN A O 1
ATOM 2671 N N . LEU A 1 374 ? -6.867 11.373 22.958 1.00 90.56 374 LEU A N 1
ATOM 2672 C CA . LEU A 1 374 ? -7.787 11.288 24.090 1.00 90.56 374 LEU A CA 1
ATOM 2673 C C . LEU A 1 374 ? -9.083 12.056 23.783 1.00 90.56 374 LEU A C 1
ATOM 2675 O O . LEU A 1 374 ? -9.049 13.215 23.380 1.00 90.56 374 LEU A O 1
ATOM 2679 N N . ILE A 1 375 ? -10.230 11.437 24.061 1.00 90.56 375 ILE A N 1
ATOM 2680 C CA . ILE A 1 375 ? -11.579 11.977 23.794 1.00 90.56 375 ILE A CA 1
ATOM 2681 C C . ILE A 1 375 ? -12.258 12.515 25.063 1.00 90.56 375 ILE A C 1
ATOM 2683 O O . ILE A 1 375 ? -13.471 12.420 25.250 1.00 90.56 375 ILE A O 1
ATOM 2687 N N . GLY A 1 376 ? -11.466 13.039 26.001 1.00 90.56 376 GLY A N 1
ATOM 2688 C CA . GLY A 1 376 ? -11.983 13.538 27.276 1.00 90.56 376 GLY A CA 1
ATOM 2689 C C . GLY A 1 376 ? -12.654 12.436 28.105 1.00 90.56 376 GLY A C 1
ATOM 2690 O O . GLY A 1 376 ? -12.092 11.353 28.279 1.00 90.56 376 GLY A O 1
ATOM 2691 N N . GLU A 1 377 ? -13.855 12.711 28.621 1.00 90.94 377 GLU A N 1
ATOM 2692 C CA . GLU A 1 377 ? -14.644 11.753 29.415 1.00 90.94 377 GLU A CA 1
ATOM 2693 C C . GLU A 1 377 ? -15.249 10.611 28.576 1.00 90.94 377 GLU A C 1
ATOM 2695 O O . GLU A 1 377 ? -15.684 9.608 29.145 1.00 90.94 377 GLU A O 1
ATOM 2700 N N . GLY A 1 378 ? -15.236 10.720 27.244 1.00 89.69 378 GLY A N 1
ATOM 2701 C CA . GLY A 1 378 ? -15.824 9.744 26.330 1.00 89.69 378 GLY A CA 1
ATOM 2702 C C . GLY A 1 378 ? -17.019 10.276 25.534 1.00 89.69 378 GLY A C 1
ATOM 2703 O O . GLY A 1 378 ? -17.457 11.410 25.728 1.00 89.69 378 GLY A O 1
ATOM 2704 N N . ALA A 1 379 ? -17.529 9.448 24.623 1.00 90.88 379 ALA A N 1
ATOM 2705 C CA . ALA A 1 379 ? -18.626 9.763 23.713 1.00 90.88 379 ALA A CA 1
ATOM 2706 C C . ALA A 1 379 ? -19.237 8.493 23.091 1.00 90.88 379 ALA A C 1
ATOM 2708 O O . ALA A 1 379 ? -18.665 7.404 23.177 1.00 90.88 379 ALA A O 1
ATOM 2709 N N . SER A 1 380 ? -20.400 8.653 22.455 1.00 91.38 380 SER A N 1
ATOM 2710 C CA . SER A 1 380 ? -21.076 7.613 21.674 1.00 91.38 380 SER A CA 1
ATOM 2711 C C . SER A 1 380 ? -20.968 7.920 20.189 1.00 91.38 380 SER A C 1
ATOM 2713 O O . SER A 1 380 ? -21.306 9.021 19.770 1.00 91.38 380 SER A O 1
ATOM 2715 N N . TYR A 1 381 ? -20.543 6.936 19.408 1.00 91.50 381 TYR A N 1
ATOM 2716 C CA . TYR A 1 381 ? -20.283 7.048 17.980 1.00 91.50 381 TYR A CA 1
ATOM 2717 C C . TYR A 1 381 ? -21.204 6.111 17.218 1.00 91.50 381 TYR A C 1
ATOM 2719 O O . TYR A 1 381 ? -21.273 4.923 17.538 1.00 91.50 381 TYR A O 1
ATOM 2727 N N . VAL A 1 382 ? -21.882 6.624 16.195 1.00 92.94 382 VAL A N 1
ATOM 2728 C CA . VAL A 1 382 ? -22.546 5.765 15.216 1.00 92.94 382 VAL A CA 1
ATOM 2729 C C . VAL A 1 382 ? -21.448 5.208 14.314 1.00 92.94 382 VAL A C 1
ATOM 2731 O O . VAL A 1 382 ? -20.839 5.934 13.539 1.00 92.94 382 VAL A O 1
ATOM 2734 N N . VAL A 1 383 ? -21.121 3.927 14.460 1.00 93.56 383 VAL A N 1
ATOM 2735 C CA . VAL A 1 383 ? -19.969 3.337 13.752 1.00 93.56 383 VAL A CA 1
ATOM 2736 C C . VAL A 1 383 ? -20.380 2.617 12.480 1.00 93.56 383 VAL A C 1
ATOM 2738 O O . VAL A 1 383 ? -19.630 2.592 11.509 1.00 93.56 383 VAL A O 1
ATOM 2741 N N . LEU A 1 384 ? -21.586 2.055 12.459 1.00 96.38 384 LEU A N 1
ATOM 2742 C CA . LEU A 1 384 ? -22.067 1.298 11.316 1.00 96.38 384 LEU A CA 1
ATOM 2743 C C . LEU A 1 384 ? -23.578 1.417 11.195 1.00 96.38 384 LEU A C 1
ATOM 2745 O O . LEU A 1 384 ? -24.292 1.202 12.168 1.00 96.38 384 LEU A O 1
ATOM 2749 N N . GLN A 1 385 ? -24.058 1.692 9.991 1.00 97.56 385 GLN A N 1
ATOM 2750 C CA . GLN A 1 385 ? -25.461 1.568 9.624 1.00 97.56 385 GLN A CA 1
ATOM 2751 C C . GLN A 1 385 ? -25.567 0.707 8.370 1.00 97.56 385 GLN A C 1
ATOM 2753 O O . GLN A 1 385 ? -24.848 0.941 7.404 1.00 97.56 385 GLN A O 1
ATOM 2758 N N . ALA A 1 386 ? -26.466 -0.273 8.371 1.00 98.31 386 ALA A N 1
ATOM 2759 C CA . ALA A 1 386 ? -26.702 -1.149 7.226 1.00 98.31 386 ALA A CA 1
ATOM 2760 C C . ALA A 1 386 ? -28.191 -1.220 6.877 1.00 98.31 386 ALA A C 1
ATOM 2762 O O . ALA A 1 386 ? -29.050 -0.962 7.719 1.00 98.31 386 ALA A O 1
ATOM 2763 N N . ASN A 1 387 ? -28.521 -1.646 5.657 1.00 98.12 387 ASN A N 1
ATOM 2764 C CA . ASN A 1 387 ? -29.905 -1.992 5.325 1.00 98.12 387 ASN A CA 1
ATOM 2765 C C . ASN A 1 387 ? -30.370 -3.252 6.083 1.00 98.12 387 ASN A C 1
ATOM 2767 O O . ASN A 1 387 ? -31.534 -3.362 6.467 1.00 98.12 387 ASN A O 1
ATOM 2771 N N . SER A 1 388 ? -29.452 -4.188 6.341 1.00 98.25 388 SER A N 1
ATOM 2772 C CA . SER A 1 388 ? -29.667 -5.350 7.209 1.00 98.25 388 SER A CA 1
ATOM 2773 C C . SER A 1 388 ? -28.410 -5.633 8.026 1.00 98.25 388 SER A C 1
ATOM 2775 O O . SER A 1 388 ? -27.326 -5.743 7.458 1.00 98.25 388 SER A O 1
ATOM 2777 N N . LEU A 1 389 ? -28.544 -5.771 9.348 1.00 98.12 389 LEU A N 1
ATOM 2778 C CA . LEU A 1 389 ? -27.428 -6.076 10.245 1.00 98.12 389 LEU A CA 1
ATOM 2779 C C . LEU A 1 389 ? -27.629 -7.413 10.965 1.00 98.12 389 LEU A C 1
ATOM 2781 O O . LEU A 1 389 ? -28.432 -7.522 11.905 1.00 98.12 389 LEU A O 1
ATOM 2785 N N . VAL A 1 390 ? -26.821 -8.398 10.582 1.00 98.00 390 VAL A N 1
ATOM 2786 C CA . VAL A 1 390 ? -26.799 -9.747 11.154 1.00 98.00 390 VAL A CA 1
ATOM 2787 C C . VAL A 1 390 ? -25.594 -9.886 12.081 1.00 98.00 390 VAL A C 1
ATOM 2789 O O . VAL A 1 390 ? -24.472 -9.554 11.711 1.00 98.00 390 VAL A O 1
ATOM 2792 N N . ILE A 1 391 ? -25.834 -10.348 13.307 1.00 97.12 391 ILE A N 1
ATOM 2793 C CA . ILE A 1 391 ? -24.789 -10.663 14.287 1.00 97.12 391 ILE A CA 1
ATOM 2794 C C . ILE A 1 391 ? -25.147 -12.032 14.858 1.00 97.12 391 ILE A C 1
ATOM 2796 O O . ILE A 1 391 ? -26.212 -12.165 15.465 1.00 97.12 391 ILE A O 1
ATOM 2800 N N . ASP A 1 392 ? -24.294 -13.028 14.629 1.00 96.25 392 ASP A N 1
ATOM 2801 C CA . ASP A 1 392 ? -24.578 -14.425 14.983 1.00 96.25 392 ASP A CA 1
ATOM 2802 C C . ASP A 1 392 ? -24.473 -14.690 16.493 1.00 96.25 392 ASP A C 1
ATOM 2804 O O . ASP A 1 392 ? -25.155 -15.564 17.031 1.00 96.25 392 ASP A O 1
ATOM 2808 N N . GLU A 1 393 ? -23.639 -13.916 17.192 1.00 93.12 393 GLU A N 1
ATOM 2809 C CA . GLU A 1 393 ? -23.444 -14.000 18.640 1.00 93.12 393 GLU A CA 1
ATOM 2810 C C . GLU A 1 393 ? -24.141 -12.856 19.399 1.00 93.12 393 GLU A C 1
ATOM 2812 O O . GLU A 1 393 ? -24.704 -11.915 18.836 1.00 93.12 393 GLU A O 1
ATOM 2817 N N . ALA A 1 394 ? -24.090 -12.911 20.732 1.00 90.81 394 ALA A N 1
ATOM 2818 C CA . ALA A 1 394 ? -24.456 -11.763 21.551 1.00 90.81 394 ALA A CA 1
ATOM 2819 C C . ALA A 1 394 ? -23.518 -10.575 21.259 1.00 90.81 394 ALA A C 1
ATOM 2821 O O . ALA A 1 394 ? -22.311 -10.762 21.114 1.00 90.81 394 ALA A O 1
ATOM 2822 N N . LEU A 1 395 ? -24.043 -9.341 21.270 1.00 89.81 395 LEU A N 1
ATOM 2823 C CA . LEU A 1 395 ? -23.234 -8.127 21.051 1.00 89.81 395 LEU A CA 1
ATOM 2824 C C . LEU A 1 395 ? -22.027 -8.028 21.998 1.00 89.81 395 LEU A C 1
ATOM 2826 O O . LEU A 1 395 ? -20.979 -7.532 21.604 1.00 89.81 395 LEU A O 1
ATOM 2830 N N . THR A 1 396 ? -22.152 -8.533 23.227 1.00 89.12 396 THR A N 1
ATOM 2831 C CA . THR A 1 396 ? -21.054 -8.558 24.205 1.00 89.12 396 THR A CA 1
ATOM 2832 C C . THR A 1 396 ? -19.890 -9.457 23.789 1.00 89.12 396 THR A C 1
ATOM 2834 O O . THR A 1 396 ? -18.783 -9.246 24.261 1.00 89.12 396 THR A O 1
ATOM 2837 N N . SER A 1 397 ? -20.131 -10.474 22.954 1.00 90.19 397 SER A N 1
ATOM 2838 C CA . SER A 1 397 ? -19.077 -11.330 22.392 1.00 90.19 397 SER A CA 1
ATOM 2839 C C . SER A 1 397 ? -18.410 -10.688 21.176 1.00 90.19 397 SER A C 1
ATOM 2841 O O . SER A 1 397 ? -17.229 -10.923 20.938 1.00 90.19 397 SER A O 1
ATOM 2843 N N . LEU A 1 398 ? -19.161 -9.875 20.422 1.00 90.31 398 LEU A N 1
ATOM 2844 C CA . LEU A 1 398 ? -18.640 -9.107 19.291 1.00 90.31 398 LEU A CA 1
ATOM 2845 C C . LEU A 1 398 ? -17.671 -8.016 19.759 1.00 90.31 398 LEU A C 1
ATOM 2847 O O . LEU A 1 398 ? -16.721 -7.685 19.063 1.00 90.31 398 LEU A O 1
ATOM 2851 N N . GLU A 1 399 ? -17.884 -7.454 20.941 1.00 87.62 399 GLU A N 1
ATOM 2852 C CA . GLU A 1 399 ? -17.001 -6.439 21.498 1.00 87.62 399 GLU A CA 1
ATOM 2853 C C . GLU A 1 399 ? -15.629 -7.008 21.906 1.00 87.62 399 GLU A C 1
ATOM 2855 O O . GLU A 1 399 ? -15.532 -7.924 22.724 1.00 87.62 399 GLU A O 1
ATOM 2860 N N . ASN A 1 400 ? -14.544 -6.443 21.363 1.00 78.50 400 ASN A N 1
ATOM 2861 C CA . ASN A 1 400 ? -13.186 -6.791 21.778 1.00 78.50 400 ASN A CA 1
ATOM 2862 C C . ASN A 1 400 ? -12.743 -5.983 23.007 1.00 78.50 400 ASN A C 1
ATOM 2864 O O . ASN A 1 400 ? -12.895 -4.762 23.054 1.00 78.50 400 ASN A O 1
ATOM 2868 N N . THR A 1 401 ? -12.065 -6.648 23.942 1.00 69.06 401 THR A N 1
ATOM 2869 C CA . THR A 1 401 ? -11.443 -6.032 25.120 1.00 69.06 401 THR A CA 1
ATOM 2870 C C . THR A 1 401 ? -10.175 -5.230 24.820 1.00 69.06 401 THR A C 1
ATOM 2872 O O . THR A 1 401 ? -9.714 -4.513 25.704 1.00 69.06 401 THR A O 1
ATOM 2875 N N . ASP A 1 402 ? -9.632 -5.310 23.601 1.00 80.06 402 ASP A N 1
ATOM 2876 C CA . ASP A 1 402 ? -8.401 -4.612 23.181 1.00 80.06 402 ASP A CA 1
ATOM 2877 C C . ASP A 1 402 ? -8.588 -3.107 22.884 1.00 80.06 402 ASP A C 1
ATOM 2879 O O . ASP A 1 402 ? -7.729 -2.478 22.265 1.00 80.06 402 ASP A O 1
ATOM 2883 N N . ALA A 1 403 ? -9.704 -2.509 23.310 1.00 85.19 403 ALA A N 1
ATOM 2884 C CA . ALA A 1 403 ? -9.911 -1.067 23.217 1.00 85.19 403 ALA A CA 1
ATOM 2885 C C . ALA A 1 403 ? -8.845 -0.294 24.034 1.00 85.19 403 ALA A C 1
ATOM 2887 O O . ALA A 1 403 ? -8.280 -0.839 24.990 1.00 85.19 403 ALA A O 1
ATOM 2888 N N . PRO A 1 404 ? -8.593 0.994 23.723 1.00 91.88 404 PRO A N 1
ATOM 2889 C CA . PRO A 1 404 ? -7.693 1.851 24.489 1.00 91.88 404 PRO A CA 1
ATOM 2890 C C . PRO A 1 404 ? -7.907 1.726 25.995 1.00 91.88 404 PRO A C 1
ATOM 2892 O O . PRO A 1 404 ? -9.005 1.956 26.502 1.00 91.88 404 PRO A O 1
ATOM 2895 N N . TYR A 1 405 ? -6.845 1.385 26.726 1.00 93.75 405 TYR A N 1
ATOM 2896 C CA . TYR A 1 405 ? -6.912 0.924 28.113 1.00 93.75 405 TYR A CA 1
ATOM 2897 C C . TYR A 1 405 ? -7.623 1.916 29.037 1.00 93.75 405 TYR A C 1
ATOM 2899 O O . TYR A 1 405 ? -8.337 1.511 29.958 1.00 93.75 405 TYR A O 1
ATOM 2907 N N . LEU A 1 406 ? -7.449 3.214 28.775 1.00 93.62 406 LEU A N 1
ATOM 2908 C CA . LEU A 1 406 ? -8.055 4.315 29.522 1.00 93.62 406 LEU A CA 1
ATOM 2909 C C . LEU A 1 406 ? -9.579 4.411 29.379 1.00 93.62 406 LEU A C 1
ATOM 2911 O O . LEU A 1 406 ? -10.213 5.092 30.187 1.00 93.62 406 LEU A O 1
ATOM 2915 N N . TYR A 1 407 ? -10.166 3.742 28.393 1.00 93.12 407 TYR A N 1
ATOM 2916 C CA . TYR A 1 407 ? -11.584 3.810 28.081 1.00 93.12 407 TYR A CA 1
ATOM 2917 C C . TYR A 1 407 ? -12.245 2.442 28.265 1.00 93.12 407 TYR A C 1
ATOM 2919 O O . TYR A 1 407 ? -11.714 1.393 27.909 1.00 93.12 407 TYR A O 1
ATOM 2927 N N . ALA A 1 408 ? -13.413 2.443 28.896 1.00 91.94 408 ALA A N 1
ATOM 2928 C CA . ALA A 1 408 ? -14.362 1.352 28.800 1.00 91.94 408 ALA A CA 1
ATOM 2929 C C . ALA A 1 408 ? -15.103 1.515 27.474 1.00 91.94 408 ALA A C 1
ATOM 2931 O O . ALA A 1 408 ? -15.598 2.604 27.179 1.00 91.94 408 ALA A O 1
ATOM 2932 N N . SER A 1 409 ? -15.157 0.444 26.698 1.00 91.69 409 SER A N 1
ATOM 2933 C CA . SER A 1 409 ? -15.970 0.354 25.496 1.00 91.69 409 SER A CA 1
ATOM 2934 C C . SER A 1 409 ? -17.291 -0.334 25.841 1.00 91.69 409 SER A C 1
ATOM 2936 O O . SER A 1 409 ? -17.364 -1.086 26.817 1.00 91.69 409 SER A O 1
ATOM 2938 N N . THR A 1 410 ? -18.332 -0.016 25.076 1.00 92.25 410 THR A N 1
ATOM 2939 C CA . THR A 1 410 ? -19.588 -0.766 25.025 1.00 92.25 410 THR A CA 1
ATOM 2940 C C . THR A 1 410 ? -20.163 -0.695 23.615 1.00 92.25 410 THR A C 1
ATOM 2942 O O . THR A 1 410 ? -20.215 0.391 23.031 1.00 92.25 410 THR A O 1
ATOM 2945 N N . LEU A 1 411 ? -20.632 -1.823 23.080 1.00 93.81 411 LEU A N 1
ATOM 2946 C CA . LEU A 1 411 ? -21.329 -1.876 21.792 1.00 93.81 411 LEU A CA 1
ATOM 2947 C C . LEU A 1 411 ? -22.836 -2.098 21.979 1.00 93.81 411 LEU A C 1
ATOM 2949 O O . LEU A 1 411 ? -23.268 -3.031 22.659 1.00 93.81 411 LEU A O 1
ATOM 2953 N N . THR A 1 412 ? -23.653 -1.266 21.336 1.00 95.00 412 THR A N 1
ATOM 2954 C CA . THR A 1 412 ? -25.120 -1.362 21.383 1.00 95.00 412 THR A CA 1
ATOM 2955 C C . THR A 1 412 ? -25.737 -1.206 20.001 1.00 95.00 412 THR A C 1
ATOM 2957 O O . THR A 1 412 ? -25.157 -0.562 19.131 1.00 95.00 412 THR A O 1
ATOM 2960 N N . ARG A 1 413 ? -26.944 -1.747 19.801 1.00 95.44 413 ARG A N 1
ATOM 2961 C CA . ARG A 1 413 ? -27.789 -1.339 18.670 1.00 95.44 413 ARG A CA 1
ATOM 2962 C C . ARG A 1 413 ? -28.460 -0.008 18.995 1.00 95.44 413 ARG A C 1
ATOM 2964 O O . ARG A 1 413 ? -28.794 0.232 20.158 1.00 95.44 413 ARG A O 1
ATOM 2971 N N . ASP A 1 414 ? -28.653 0.831 17.985 1.00 94.44 414 ASP A N 1
ATOM 2972 C CA . ASP A 1 414 ? -29.427 2.056 18.149 1.00 94.44 414 ASP A CA 1
ATOM 2973 C C . ASP A 1 414 ? -30.883 1.744 18.544 1.00 94.44 414 ASP A C 1
ATOM 2975 O O . ASP A 1 414 ? -31.448 0.696 18.219 1.00 94.44 414 ASP A O 1
ATOM 2979 N N . THR A 1 415 ? -31.487 2.655 19.305 1.00 91.50 415 THR A N 1
ATOM 2980 C CA . THR A 1 415 ? -32.845 2.469 19.838 1.00 91.50 415 THR A CA 1
ATOM 2981 C C . THR A 1 415 ? -33.949 2.727 18.813 1.00 91.50 415 THR A C 1
ATOM 2983 O O . THR A 1 415 ? -35.047 2.191 18.967 1.00 91.50 415 THR A O 1
ATOM 2986 N N . ALA A 1 416 ? -33.681 3.543 17.791 1.00 93.31 416 ALA A N 1
ATOM 2987 C CA . ALA A 1 416 ? -34.611 3.861 16.716 1.00 93.31 416 ALA A CA 1
ATOM 2988 C C . ALA A 1 416 ? -34.405 2.959 15.489 1.00 93.31 416 ALA A C 1
ATOM 2990 O O . ALA A 1 416 ? -35.380 2.668 14.793 1.00 93.31 416 ALA A O 1
ATOM 2991 N N . ASP A 1 417 ? -33.177 2.491 15.250 1.00 94.88 417 ASP A N 1
ATOM 2992 C CA . ASP A 1 417 ? -32.833 1.605 14.137 1.00 94.88 417 ASP A CA 1
ATOM 2993 C C . ASP A 1 417 ? -32.016 0.381 14.600 1.00 94.88 417 ASP A C 1
ATOM 2995 O O . ASP A 1 417 ? -30.822 0.500 14.894 1.00 94.88 417 ASP A O 1
ATOM 2999 N N . PRO A 1 418 ? -32.599 -0.836 14.612 1.00 94.81 418 PRO A N 1
ATOM 3000 C CA . PRO A 1 418 ? -31.862 -2.028 15.007 1.00 94.81 418 PRO A CA 1
ATOM 3001 C C . PRO A 1 418 ? -30.704 -2.355 14.056 1.00 94.81 418 PRO A C 1
ATOM 3003 O O . PRO A 1 418 ? -29.822 -3.106 14.462 1.00 94.81 418 PRO A O 1
ATOM 3006 N N . ASN A 1 419 ? -30.670 -1.833 12.826 1.00 97.31 419 ASN A N 1
ATOM 3007 C CA . ASN A 1 419 ? -29.580 -2.071 11.877 1.00 97.31 419 ASN A CA 1
ATOM 3008 C C . ASN A 1 419 ? -28.422 -1.071 11.995 1.00 97.31 419 ASN A C 1
ATOM 3010 O O . ASN A 1 419 ? -27.522 -1.058 11.153 1.00 97.31 419 ASN A O 1
ATOM 3014 N N . THR A 1 420 ? -28.420 -0.272 13.061 1.00 96.94 420 THR A N 1
ATOM 3015 C CA . THR A 1 420 ? -27.355 0.672 13.380 1.00 96.94 420 THR A CA 1
ATOM 3016 C C . THR A 1 420 ? -26.600 0.231 14.638 1.00 96.94 420 THR A C 1
ATOM 3018 O O . THR A 1 420 ? -27.209 -0.115 15.653 1.00 96.94 420 THR A O 1
ATOM 3021 N N . LEU A 1 421 ? -25.265 0.243 14.579 1.00 95.25 421 LEU A N 1
ATOM 3022 C CA . LEU A 1 421 ? -24.359 0.001 15.702 1.00 95.25 421 LEU A CA 1
ATOM 3023 C C . LEU A 1 421 ? -23.804 1.306 16.255 1.00 95.25 421 LEU A C 1
ATOM 3025 O O . LEU A 1 421 ? -23.282 2.154 15.528 1.00 95.25 421 LEU A O 1
ATOM 3029 N N . VAL A 1 422 ? -23.855 1.400 17.578 1.00 94.38 422 VAL A N 1
ATOM 3030 C CA . VAL A 1 422 ? -23.331 2.511 18.359 1.00 94.38 422 VAL A CA 1
ATOM 3031 C C . VAL A 1 422 ? -22.243 1.990 19.286 1.00 94.38 422 VAL A C 1
ATOM 3033 O O . VAL A 1 422 ? -22.479 1.097 20.102 1.00 94.38 422 VAL A O 1
ATOM 3036 N N . LEU A 1 423 ? -21.057 2.572 19.165 1.00 92.94 423 LEU A N 1
ATOM 3037 C CA . LEU A 1 423 ? -19.911 2.325 20.027 1.00 92.94 423 LEU A CA 1
ATOM 3038 C C . LEU A 1 423 ? -19.817 3.450 21.052 1.00 92.94 423 LEU A C 1
ATOM 3040 O O . LEU A 1 423 ? -19.639 4.609 20.688 1.00 92.94 423 LEU A O 1
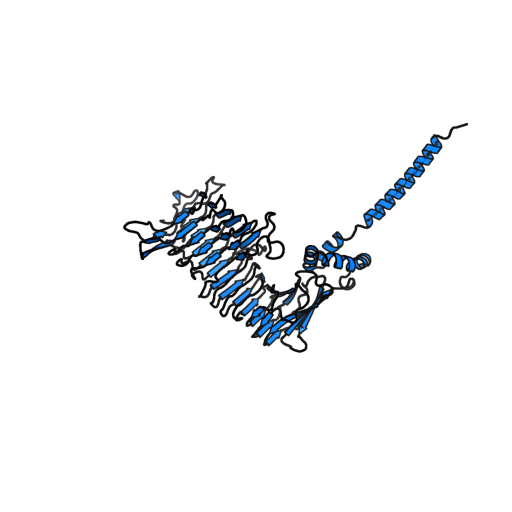ATOM 3044 N N . THR A 1 424 ? -19.923 3.125 22.334 1.00 92.50 424 THR A N 1
ATOM 3045 C CA . THR A 1 424 ? -19.767 4.110 23.407 1.00 92.50 424 THR A CA 1
ATOM 3046 C C . THR A 1 424 ? -18.466 3.884 24.148 1.00 92.50 424 THR A C 1
ATOM 3048 O O . THR A 1 424 ? -18.256 2.832 24.749 1.00 92.50 424 THR A O 1
ATOM 3051 N N . LEU A 1 425 ? -17.617 4.906 24.138 1.00 92.62 425 LEU A N 1
ATOM 3052 C CA . LEU A 1 425 ? -16.384 4.960 24.906 1.00 92.62 425 LEU A CA 1
ATOM 3053 C C . LEU A 1 425 ? -16.589 5.860 26.120 1.00 92.62 425 LEU A C 1
ATOM 3055 O O . LEU A 1 425 ? -17.121 6.960 25.999 1.00 92.62 425 LEU A O 1
ATOM 3059 N N . ARG A 1 426 ? -16.132 5.420 27.291 1.00 93.12 426 ARG A N 1
ATOM 3060 C CA . ARG A 1 426 ? -16.168 6.197 28.536 1.00 93.12 426 ARG A CA 1
ATOM 3061 C C . ARG A 1 426 ? -14.841 6.087 29.256 1.00 93.12 426 ARG A C 1
ATOM 3063 O O . ARG A 1 426 ? -14.347 4.980 29.449 1.00 93.12 426 ARG A O 1
ATOM 3070 N N . ARG A 1 427 ? -14.283 7.203 29.723 1.00 94.31 427 ARG A N 1
ATOM 3071 C CA . ARG A 1 427 ? -13.057 7.164 30.525 1.00 94.31 427 ARG A CA 1
ATOM 3072 C C . ARG A 1 427 ? -13.279 6.312 31.778 1.00 94.31 427 ARG A C 1
ATOM 3074 O O . ARG A 1 427 ? -14.264 6.489 32.503 1.00 94.31 427 ARG A O 1
ATOM 3081 N N . LYS A 1 428 ? -12.359 5.385 32.038 1.00 95.19 428 LYS A N 1
ATOM 3082 C CA . LYS A 1 428 ? -12.350 4.602 33.274 1.00 95.19 428 LYS A CA 1
ATOM 3083 C C . LYS A 1 428 ? -12.010 5.502 34.458 1.00 95.19 428 LYS A C 1
ATOM 3085 O O . LYS A 1 428 ? -11.194 6.419 34.375 1.00 95.19 428 LYS A O 1
ATOM 3090 N N . THR A 1 429 ? -12.656 5.238 35.579 1.00 94.50 429 THR A N 1
ATOM 3091 C CA . THR A 1 429 ? -12.327 5.848 36.867 1.00 94.50 429 THR A CA 1
ATOM 3092 C C . THR A 1 429 ? -11.016 5.282 37.416 1.00 94.50 429 THR A C 1
ATOM 3094 O O . THR A 1 429 ? -10.566 4.212 37.007 1.00 94.50 429 THR A O 1
ATOM 3097 N N . ALA A 1 430 ? -10.406 5.975 38.382 1.00 93.94 430 ALA A N 1
ATOM 3098 C CA . ALA A 1 430 ? -9.205 5.476 39.057 1.00 93.94 430 ALA A CA 1
ATOM 3099 C C . ALA A 1 430 ? -9.434 4.094 39.705 1.00 93.94 430 ALA A C 1
ATOM 3101 O O . ALA A 1 430 ? -8.555 3.234 39.646 1.00 93.94 430 ALA A O 1
ATOM 3102 N N . ASP A 1 431 ? -10.631 3.865 40.252 1.00 93.44 431 ASP A N 1
ATOM 3103 C CA . ASP A 1 431 ? -11.018 2.586 40.851 1.00 93.44 431 ASP A CA 1
ATOM 3104 C C . ASP A 1 431 ? -11.136 1.478 39.792 1.00 93.44 431 ASP A C 1
ATOM 3106 O O . ASP A 1 431 ? -10.597 0.390 39.981 1.00 93.44 431 ASP A O 1
ATOM 3110 N N . GLU A 1 432 ? -11.770 1.758 38.646 1.00 93.81 432 GLU A N 1
ATOM 3111 C CA . GLU A 1 432 ? -11.863 0.816 37.515 1.00 93.81 432 GLU A CA 1
ATOM 3112 C C . GLU A 1 432 ? -10.492 0.491 36.903 1.00 93.81 432 GLU A C 1
ATOM 3114 O O . GLU A 1 432 ? -10.293 -0.603 36.380 1.00 93.81 432 GLU A O 1
ATOM 3119 N N . LEU A 1 433 ? -9.539 1.424 36.976 1.00 93.88 433 LEU A N 1
ATOM 3120 C CA . LEU A 1 433 ? -8.152 1.204 36.560 1.00 93.88 433 LEU A CA 1
ATOM 3121 C C . LEU A 1 433 ? -7.340 0.416 37.602 1.00 93.88 433 LEU A C 1
ATOM 3123 O O . LEU A 1 433 ? -6.229 -0.020 37.294 1.00 93.88 433 LEU A O 1
ATOM 3127 N N . GLY A 1 434 ? -7.866 0.227 38.818 1.00 93.00 434 GLY A N 1
ATOM 3128 C CA . GLY A 1 434 ? -7.178 -0.444 39.921 1.00 93.00 434 GLY A CA 1
ATOM 3129 C C . GLY A 1 434 ? -6.073 0.397 40.567 1.00 93.00 434 GLY A C 1
ATOM 3130 O O . GLY A 1 434 ? -5.113 -0.158 41.102 1.00 93.00 434 GLY A O 1
ATOM 3131 N N . MET A 1 435 ? -6.173 1.727 40.497 1.00 92.31 435 MET A N 1
ATOM 3132 C CA . MET A 1 435 ? -5.155 2.637 41.024 1.00 92.31 435 MET A CA 1
ATOM 3133 C C . MET A 1 435 ? -5.100 2.629 42.553 1.00 92.31 435 MET A C 1
ATOM 3135 O O . MET A 1 435 ? -6.113 2.547 43.246 1.00 92.31 435 MET A O 1
ATOM 3139 N N . HIS A 1 436 ? -3.902 2.807 43.108 1.00 88.19 436 HIS A N 1
ATOM 3140 C CA . HIS A 1 436 ? -3.738 3.072 44.539 1.00 88.19 436 HIS A CA 1
ATOM 3141 C C . HIS A 1 436 ? -3.939 4.559 44.868 1.00 88.19 436 HIS A C 1
ATOM 3143 O O . HIS A 1 436 ? -3.856 5.416 43.990 1.00 88.19 436 HIS A O 1
ATOM 3149 N N . ALA A 1 437 ? -4.133 4.888 46.151 1.00 86.12 437 ALA A N 1
ATOM 3150 C CA . ALA A 1 437 ? -4.491 6.239 46.606 1.00 86.12 437 ALA A CA 1
ATOM 3151 C C . ALA A 1 437 ? -3.605 7.357 46.020 1.00 86.12 437 ALA A C 1
ATOM 3153 O O . ALA A 1 437 ? -4.117 8.351 45.516 1.00 86.12 437 ALA A O 1
ATOM 3154 N N . ASN A 1 438 ? -2.280 7.176 46.016 1.00 82.62 438 ASN A N 1
ATOM 3155 C CA . ASN A 1 438 ? -1.352 8.184 45.491 1.00 82.62 438 ASN A CA 1
ATOM 3156 C C . ASN A 1 438 ? -1.472 8.372 43.968 1.00 82.62 438 ASN A C 1
ATOM 3158 O O . ASN A 1 438 ? -1.331 9.488 43.479 1.00 82.62 438 ASN A O 1
ATOM 3162 N N . GLN A 1 439 ? -1.743 7.297 43.220 1.00 87.19 439 GLN A N 1
ATOM 3163 C CA . GLN A 1 439 ? -1.947 7.359 41.770 1.00 87.19 439 GLN A CA 1
ATOM 3164 C C . GLN A 1 439 ? -3.289 8.020 41.444 1.00 87.19 439 GLN A C 1
ATOM 3166 O O . GLN A 1 439 ? -3.340 8.896 40.584 1.00 87.19 439 GLN A O 1
ATOM 3171 N N . ALA A 1 440 ? -4.344 7.658 42.178 1.00 90.44 440 ALA A N 1
ATOM 3172 C CA . ALA A 1 440 ? -5.689 8.192 41.997 1.00 90.44 440 ALA A CA 1
ATOM 3173 C C . ALA A 1 440 ? -5.757 9.714 42.220 1.00 90.44 440 ALA A C 1
ATOM 3175 O O . ALA A 1 440 ? -6.450 10.411 41.482 1.00 90.44 440 ALA A O 1
ATOM 3176 N N . VAL A 1 441 ? -4.995 10.249 43.187 1.00 88.25 441 VAL A N 1
ATOM 3177 C CA . VAL A 1 441 ? -4.934 11.699 43.470 1.00 88.25 441 VAL A CA 1
ATOM 3178 C C . VAL A 1 441 ? -4.402 12.501 42.277 1.00 88.25 441 VAL A C 1
ATOM 3180 O O . VAL A 1 441 ? -4.874 13.609 42.028 1.00 88.25 441 VAL A O 1
ATOM 3183 N N . ALA A 1 442 ? -3.435 11.956 41.535 1.00 87.50 442 ALA A N 1
ATOM 3184 C CA . ALA A 1 442 ? -2.812 12.644 40.405 1.00 87.50 442 ALA A CA 1
ATOM 3185 C C . ALA A 1 442 ? -3.526 12.401 39.062 1.00 87.50 442 ALA A C 1
ATOM 3187 O O . ALA A 1 442 ? -3.323 13.178 38.130 1.00 87.50 442 ALA A O 1
ATOM 3188 N N . TYR A 1 443 ? -4.379 11.373 38.963 1.00 91.12 443 TYR A N 1
ATOM 3189 C CA . TYR A 1 443 ? -4.911 10.876 37.689 1.00 91.12 443 TYR A CA 1
ATOM 3190 C C . TYR A 1 443 ? -5.653 11.939 36.872 1.00 91.12 443 TYR A C 1
ATOM 3192 O O . TYR A 1 443 ? -5.322 12.152 35.708 1.00 91.12 443 TYR A O 1
ATOM 3200 N N . ASN A 1 444 ? -6.602 12.658 37.480 1.00 90.06 444 ASN A N 1
ATOM 3201 C CA . ASN A 1 444 ? -7.386 13.669 36.760 1.00 90.06 444 ASN A CA 1
ATOM 3202 C C . ASN A 1 444 ? -6.505 14.812 36.233 1.00 90.06 444 ASN A C 1
ATOM 3204 O O . ASN A 1 444 ? -6.663 15.248 35.096 1.00 90.06 444 ASN A O 1
ATOM 3208 N N . THR A 1 445 ? -5.547 15.275 37.039 1.00 89.62 445 THR A N 1
ATOM 3209 C CA . THR A 1 445 ? -4.606 16.336 36.647 1.00 89.62 445 THR A CA 1
ATOM 3210 C C . THR A 1 445 ? -3.661 15.864 35.543 1.00 89.62 445 THR A C 1
ATOM 3212 O O . THR A 1 445 ? -3.388 16.601 34.593 1.00 89.62 445 THR A O 1
ATOM 3215 N N . ALA A 1 446 ? -3.175 14.626 35.643 1.00 90.06 446 ALA A N 1
ATOM 3216 C CA . ALA A 1 446 ? -2.311 14.029 34.637 1.00 90.06 446 ALA A CA 1
ATOM 3217 C C . ALA A 1 446 ? -3.055 13.863 33.304 1.00 90.06 446 ALA A C 1
ATOM 3219 O O . ALA A 1 446 ? -2.541 14.277 32.269 1.00 90.06 446 ALA A O 1
ATOM 3220 N N . PHE A 1 447 ? -4.301 13.384 33.339 1.00 91.81 447 PHE A N 1
ATOM 3221 C CA . PHE A 1 447 ? -5.144 13.237 32.156 1.00 91.81 447 PHE A CA 1
ATOM 3222 C C . PHE A 1 447 ? -5.354 14.559 31.405 1.00 91.81 447 PHE A C 1
ATOM 3224 O O . PHE A 1 447 ? -5.215 14.596 30.182 1.00 91.81 447 PHE A O 1
ATOM 3231 N N . GLN A 1 448 ? -5.631 15.656 32.119 1.00 89.94 448 GLN A N 1
ATOM 3232 C CA . GLN A 1 448 ? -5.726 16.987 31.501 1.00 89.94 448 GLN A CA 1
ATOM 3233 C C . GLN A 1 448 ? -4.398 17.395 30.852 1.00 89.94 448 GLN A C 1
ATOM 3235 O O . GLN A 1 448 ? -4.364 17.814 29.703 1.00 89.94 448 GLN A O 1
ATOM 3240 N N . THR A 1 449 ? -3.281 17.149 31.540 1.00 89.75 449 THR A N 1
ATOM 3241 C CA . THR A 1 449 ? -1.940 17.459 31.020 1.00 89.75 449 THR A CA 1
ATOM 3242 C C . THR A 1 449 ? -1.608 16.693 29.733 1.00 89.75 449 THR A C 1
ATOM 3244 O O . THR A 1 449 ? -0.911 17.228 28.866 1.00 89.75 449 THR A O 1
ATOM 3247 N N . TRP A 1 450 ? -2.061 15.441 29.610 1.00 91.00 450 TRP A N 1
ATOM 3248 C CA . TRP A 1 450 ? -1.907 14.646 28.387 1.00 91.00 450 TRP A CA 1
ATOM 3249 C C . TRP A 1 450 ? -2.816 15.156 27.274 1.00 91.00 450 TRP A C 1
ATOM 3251 O O . TRP A 1 450 ? -2.370 15.268 26.139 1.00 91.00 450 TRP A O 1
ATOM 3261 N N . SER A 1 451 ? -4.056 15.512 27.613 1.00 88.75 451 SER A N 1
ATOM 3262 C CA . SER A 1 451 ? -5.048 16.026 26.662 1.00 88.75 451 SER A CA 1
ATOM 3263 C C . SER A 1 451 ? -4.621 17.367 26.052 1.00 88.75 451 SER A C 1
ATOM 3265 O O . SER A 1 451 ? -4.824 17.595 24.865 1.00 88.75 451 SER A O 1
ATOM 3267 N N . ASP A 1 452 ? -3.938 18.217 26.824 1.00 88.81 452 ASP A N 1
ATOM 3268 C CA . ASP A 1 452 ? -3.404 19.505 26.355 1.00 88.81 452 ASP A CA 1
ATOM 3269 C C . ASP A 1 452 ? -2.225 19.365 25.372 1.00 88.81 452 ASP A C 1
ATOM 3271 O O . ASP A 1 452 ? -1.805 20.340 24.744 1.00 88.81 452 ASP A O 1
ATOM 3275 N N . ARG A 1 453 ? -1.638 18.167 25.248 1.00 88.31 453 ARG A N 1
ATOM 3276 C CA . ARG A 1 453 ? -0.488 17.897 24.377 1.00 88.31 453 ARG A CA 1
ATOM 3277 C C . ARG A 1 453 ? -0.814 16.776 23.408 1.00 88.31 453 ARG A C 1
ATOM 3279 O O . ARG A 1 453 ? -0.669 15.610 23.757 1.00 88.31 453 ARG A O 1
ATOM 3286 N N . ALA A 1 454 ? -1.134 17.129 22.165 1.00 85.75 454 ALA A N 1
ATOM 3287 C CA . ALA A 1 454 ? -1.583 16.178 21.148 1.00 85.75 454 ALA A CA 1
ATOM 3288 C C . ALA A 1 454 ? -0.710 14.912 21.034 1.00 85.75 454 ALA A C 1
ATOM 3290 O O . ALA A 1 454 ? -1.249 13.810 21.029 1.00 85.75 454 ALA A O 1
ATOM 3291 N N . SER A 1 455 ? 0.622 15.047 21.015 1.00 86.00 455 SER A N 1
ATOM 3292 C CA . SER A 1 455 ? 1.543 13.902 20.929 1.00 86.00 455 SER A CA 1
ATOM 3293 C C . SER A 1 455 ? 1.520 13.002 22.167 1.00 86.00 455 SER A C 1
ATOM 3295 O O . SER A 1 455 ? 1.612 11.782 22.048 1.00 86.00 455 SER A O 1
ATOM 3297 N N . LEU A 1 456 ? 1.370 13.586 23.357 1.00 88.44 456 LEU A N 1
ATOM 3298 C CA . LEU A 1 456 ? 1.290 12.842 24.611 1.00 88.44 456 LEU A CA 1
ATOM 3299 C C . LEU A 1 456 ? -0.076 12.169 24.764 1.00 88.44 456 LEU A C 1
ATOM 3301 O O . LEU A 1 456 ? -0.142 11.005 25.148 1.00 88.44 456 LEU A O 1
ATOM 3305 N N . GLY A 1 457 ? -1.152 12.878 24.421 1.00 90.19 457 GLY A N 1
ATOM 3306 C CA . GLY A 1 457 ? -2.500 12.329 24.381 1.00 90.19 457 GLY A CA 1
ATOM 3307 C C . GLY A 1 457 ? -2.604 11.144 23.422 1.00 90.19 457 GLY A C 1
ATOM 3308 O O . GLY A 1 457 ? -3.054 10.080 23.834 1.00 90.19 457 GLY A O 1
ATOM 3309 N N . ALA A 1 458 ? -2.078 11.267 22.198 1.00 89.00 458 ALA A N 1
ATOM 3310 C CA . ALA A 1 458 ? -2.015 10.167 21.234 1.00 89.00 458 ALA A CA 1
ATOM 3311 C C . ALA A 1 458 ? -1.214 8.964 21.768 1.00 89.00 458 ALA A C 1
ATOM 3313 O O . ALA A 1 458 ? -1.649 7.822 21.631 1.00 89.00 458 ALA A O 1
ATOM 3314 N N . ALA A 1 459 ? -0.081 9.207 22.439 1.00 90.31 459 ALA A N 1
ATOM 3315 C CA . ALA A 1 459 ? 0.720 8.140 23.037 1.00 90.31 459 ALA A CA 1
ATOM 3316 C C . ALA A 1 459 ? -0.047 7.368 24.122 1.00 90.31 459 ALA A C 1
ATOM 3318 O O . ALA A 1 459 ? 0.003 6.143 24.139 1.00 90.31 459 ALA A O 1
ATOM 3319 N N . PHE A 1 460 ? -0.785 8.059 25.000 1.00 92.00 460 PHE A N 1
ATOM 3320 C CA . PHE A 1 460 ? -1.627 7.411 26.012 1.00 92.00 460 PHE A CA 1
ATOM 3321 C C . PHE A 1 460 ? -2.878 6.749 25.419 1.00 92.00 460 PHE A C 1
ATOM 3323 O O . PHE A 1 460 ? -3.316 5.719 25.930 1.00 92.00 460 PHE A O 1
ATOM 3330 N N . ALA A 1 461 ? -3.443 7.316 24.353 1.00 91.56 461 ALA A N 1
ATOM 3331 C CA . ALA A 1 461 ? -4.603 6.776 23.651 1.00 91.56 461 ALA A CA 1
ATOM 3332 C C . ALA A 1 461 ? -4.294 5.458 22.916 1.00 91.56 461 ALA A C 1
ATOM 3334 O O . ALA A 1 461 ? -5.182 4.626 22.759 1.00 91.56 461 ALA A O 1
ATOM 3335 N N . ALA A 1 462 ? -3.039 5.248 22.510 1.00 91.56 462 ALA A N 1
ATOM 3336 C CA . ALA A 1 462 ? -2.590 4.028 21.842 1.00 91.56 462 ALA A CA 1
ATOM 3337 C C . ALA A 1 462 ? -2.344 2.838 22.792 1.00 91.56 462 ALA A C 1
ATOM 3339 O O . ALA A 1 462 ? -2.178 1.715 22.323 1.00 91.56 462 ALA A O 1
ATOM 3340 N N . LEU A 1 463 ? -2.289 3.059 24.112 1.00 93.69 463 LEU A N 1
ATOM 3341 C CA . LEU A 1 463 ? -2.005 1.995 25.082 1.00 93.69 463 LEU A CA 1
ATOM 3342 C C . LEU A 1 463 ? -3.256 1.144 25.296 1.00 93.69 463 LEU A C 1
ATOM 3344 O O . LEU A 1 463 ? -4.300 1.670 25.680 1.00 93.69 463 LEU A O 1
ATOM 3348 N N . THR A 1 464 ? -3.149 -0.167 25.107 1.00 93.44 464 THR A N 1
ATOM 3349 C CA . THR A 1 464 ? -4.278 -1.110 25.214 1.00 93.44 464 THR A CA 1
ATOM 3350 C C . THR A 1 464 ? -4.189 -1.982 26.464 1.00 93.44 464 THR A C 1
ATOM 3352 O O . THR A 1 464 ? -5.193 -2.535 26.911 1.00 93.44 464 THR A O 1
ATOM 3355 N N . THR A 1 465 ? -3.021 -2.032 27.120 1.00 92.56 465 THR A N 1
ATOM 3356 C CA . THR A 1 465 ? -2.815 -2.846 28.324 1.00 92.56 465 THR A CA 1
ATOM 3357 C C . THR A 1 465 ? -2.535 -2.030 29.588 1.00 92.56 465 THR A C 1
ATOM 3359 O O . THR A 1 465 ? -1.957 -0.939 29.567 1.00 92.56 465 THR A O 1
ATOM 3362 N N . ALA A 1 466 ? -2.877 -2.618 30.739 1.00 92.50 466 ALA A N 1
ATOM 3363 C CA . ALA A 1 466 ? -2.566 -2.049 32.049 1.00 92.50 466 ALA A CA 1
ATOM 3364 C C . ALA A 1 466 ? -1.059 -1.855 32.258 1.00 92.50 466 ALA A C 1
ATOM 3366 O O . ALA A 1 466 ? -0.632 -0.846 32.815 1.00 92.50 466 ALA A O 1
ATOM 3367 N N . ALA A 1 467 ? -0.249 -2.822 31.819 1.00 93.00 467 ALA A N 1
ATOM 3368 C CA . ALA A 1 467 ? 1.197 -2.799 32.011 1.00 93.00 467 ALA A CA 1
ATOM 3369 C C . ALA A 1 467 ? 1.849 -1.626 31.267 1.00 93.00 467 ALA A C 1
ATOM 3371 O O . ALA A 1 467 ? 2.647 -0.893 31.854 1.00 93.00 467 ALA A O 1
ATOM 3372 N N . GLU A 1 468 ? 1.473 -1.415 30.005 1.00 92.94 468 GLU A N 1
ATOM 3373 C CA . GLU A 1 468 ? 1.955 -0.290 29.200 1.00 92.94 468 GLU A CA 1
ATOM 3374 C C . GLU A 1 468 ? 1.511 1.044 29.796 1.00 92.94 468 GLU A C 1
ATOM 3376 O O . GLU A 1 468 ? 2.335 1.941 29.992 1.00 92.94 468 GLU A O 1
ATOM 3381 N N . PHE A 1 469 ? 0.230 1.145 30.165 1.00 93.75 469 PHE A N 1
ATOM 3382 C CA . PHE A 1 469 ? -0.311 2.336 30.804 1.00 93.75 469 PHE A CA 1
ATOM 3383 C C . PHE A 1 469 ? 0.442 2.693 32.085 1.00 93.75 469 PHE A C 1
ATOM 3385 O O . PHE A 1 469 ? 0.912 3.821 32.226 1.00 93.75 469 PHE A O 1
ATOM 3392 N N . TYR A 1 470 ? 0.602 1.748 33.014 1.00 92.75 470 TYR A N 1
ATOM 3393 C CA . TYR A 1 470 ? 1.280 2.018 34.279 1.00 92.75 470 TYR A CA 1
ATOM 3394 C C . TYR A 1 470 ? 2.776 2.290 34.103 1.00 92.75 470 TYR A C 1
ATOM 3396 O O . TYR A 1 470 ? 3.328 3.101 34.849 1.00 92.75 470 TYR A O 1
ATOM 3404 N N . SER A 1 471 ? 3.426 1.676 33.112 1.00 91.69 471 SER A N 1
ATOM 3405 C CA . SER A 1 471 ? 4.808 2.005 32.750 1.00 91.69 471 SER A CA 1
ATOM 3406 C C . SER A 1 471 ? 4.938 3.473 32.329 1.00 91.69 471 SER A C 1
ATOM 3408 O O . SER A 1 471 ? 5.783 4.188 32.868 1.00 91.69 471 SER A O 1
ATOM 3410 N N . ALA A 1 472 ? 4.064 3.951 31.438 1.00 90.44 472 ALA A N 1
ATOM 3411 C CA . ALA A 1 472 ? 4.056 5.345 30.990 1.00 90.44 472 ALA A CA 1
ATOM 3412 C C . ALA A 1 472 ? 3.631 6.320 32.105 1.00 90.44 472 ALA A C 1
ATOM 3414 O O . ALA A 1 472 ? 4.266 7.352 32.315 1.00 90.44 472 ALA A O 1
ATOM 3415 N N . TYR A 1 473 ? 2.589 5.977 32.865 1.00 90.19 473 TYR A N 1
ATOM 3416 C CA . TYR A 1 473 ? 2.053 6.799 33.950 1.00 90.19 473 TYR A CA 1
ATOM 3417 C C . TYR A 1 473 ? 3.091 7.066 35.045 1.00 90.19 473 TYR A C 1
ATOM 3419 O O . TYR A 1 473 ? 3.294 8.207 35.457 1.00 90.19 473 TYR A O 1
ATOM 3427 N N . ASN A 1 474 ? 3.784 6.017 35.496 1.00 87.50 474 ASN A N 1
ATOM 3428 C CA . ASN A 1 474 ? 4.734 6.124 36.600 1.00 87.50 474 ASN A CA 1
ATOM 3429 C C . ASN A 1 474 ? 5.996 6.919 36.224 1.00 87.50 474 ASN A C 1
ATOM 3431 O O . ASN A 1 474 ? 6.593 7.526 37.105 1.00 87.50 474 ASN A O 1
ATOM 3435 N N . GLN A 1 475 ? 6.379 6.980 34.943 1.00 86.06 475 GLN A N 1
ATOM 3436 C CA . GLN A 1 475 ? 7.508 7.810 34.488 1.00 86.06 475 GLN A CA 1
ATOM 3437 C C . GLN A 1 475 ? 7.237 9.315 34.615 1.00 86.06 475 GLN A C 1
ATOM 3439 O O . GLN A 1 475 ? 8.171 10.106 34.726 1.00 86.06 475 GLN A O 1
ATOM 3444 N N . LEU A 1 476 ? 5.964 9.715 34.591 1.00 79.69 476 LEU A N 1
ATOM 3445 C CA . LEU A 1 476 ? 5.543 11.114 34.687 1.00 79.69 476 LEU A CA 1
ATOM 3446 C C . LEU A 1 476 ? 5.229 11.542 36.123 1.00 79.69 476 LEU A C 1
ATOM 3448 O O . LEU A 1 476 ? 5.047 12.731 36.391 1.00 79.69 476 LEU A O 1
ATOM 3452 N N . MET A 1 477 ? 5.155 10.585 37.047 1.00 77.44 477 MET A N 1
ATOM 3453 C CA . MET A 1 477 ? 4.938 10.865 38.458 1.00 77.44 477 MET A CA 1
ATOM 3454 C C . MET A 1 477 ? 6.214 11.480 39.050 1.00 77.44 477 MET A C 1
ATOM 3456 O O . MET A 1 477 ? 7.294 10.906 38.905 1.00 77.44 477 MET A O 1
ATOM 3460 N N . PRO A 1 478 ? 6.125 12.628 39.747 1.00 68.06 478 PRO A N 1
ATOM 3461 C CA . PRO A 1 478 ? 7.261 13.163 40.479 1.00 68.06 478 PRO A CA 1
ATOM 3462 C C . PRO A 1 478 ? 7.767 12.128 41.488 1.00 68.06 478 PRO A C 1
ATOM 3464 O O . PRO A 1 478 ? 6.999 11.607 42.298 1.00 68.06 478 PRO A O 1
ATOM 3467 N N . GLU A 1 479 ? 9.066 11.844 41.466 1.00 58.56 479 GLU A N 1
ATOM 3468 C CA . GLU A 1 479 ? 9.721 10.983 42.448 1.00 58.56 479 GLU A CA 1
ATOM 3469 C C . GLU A 1 479 ? 9.752 11.713 43.807 1.00 58.56 479 GLU A C 1
ATOM 3471 O O . GLU A 1 479 ? 10.719 12.382 44.177 1.00 58.56 479 GLU A O 1
ATOM 3476 N N . TYR A 1 480 ? 8.662 11.618 44.573 1.00 50.72 480 TYR A N 1
ATOM 3477 C CA . TYR A 1 480 ? 8.535 12.245 45.896 1.00 50.72 480 TYR A CA 1
ATOM 3478 C C . TYR A 1 480 ? 9.534 11.690 46.935 1.00 50.72 480 TYR A C 1
ATOM 3480 O O . TYR A 1 480 ? 9.646 12.232 48.038 1.00 50.72 480 TYR A O 1
ATOM 3488 N N . SER A 1 481 ? 10.305 10.649 46.600 1.00 49.81 481 SER A N 1
ATOM 3489 C CA . SER A 1 481 ? 11.342 10.083 47.466 1.00 49.81 481 SER A CA 1
ATOM 3490 C C . SER A 1 481 ? 12.642 10.906 47.479 1.00 49.81 481 SER A C 1
ATOM 3492 O O . SER A 1 481 ? 13.339 10.918 48.495 1.00 49.81 481 SER A O 1
ATOM 3494 N N . ALA A 1 482 ? 12.938 11.695 46.438 1.00 51.66 482 ALA A N 1
ATOM 3495 C CA . ALA A 1 482 ? 14.157 12.506 46.401 1.00 51.66 482 ALA A CA 1
ATOM 3496 C C . ALA A 1 482 ? 14.112 13.681 47.394 1.00 51.66 482 ALA A C 1
ATOM 3498 O O . ALA A 1 482 ? 15.100 13.947 48.074 1.00 51.66 482 ALA A O 1
ATOM 3499 N N . SER A 1 483 ? 12.969 14.356 47.549 1.00 52.06 483 SER A N 1
ATOM 3500 C CA . SER A 1 483 ? 12.843 15.502 48.466 1.00 52.06 483 SER A CA 1
ATOM 3501 C C . SER A 1 483 ? 12.791 15.091 49.937 1.00 52.06 483 SER A C 1
ATOM 3503 O O . SER A 1 483 ? 13.344 15.797 50.776 1.00 52.06 483 SER A O 1
ATOM 3505 N N . ALA A 1 484 ? 12.191 13.943 50.265 1.00 56.72 484 ALA A N 1
ATOM 3506 C CA . ALA A 1 484 ? 12.196 13.420 51.632 1.00 56.72 484 ALA A CA 1
ATOM 3507 C C . ALA A 1 484 ? 13.598 12.941 52.053 1.00 56.72 484 ALA A C 1
ATOM 3509 O O . ALA A 1 484 ? 14.017 13.187 53.184 1.00 56.72 484 ALA A O 1
ATOM 3510 N N . ILE A 1 485 ? 14.356 12.330 51.132 1.00 57.19 485 ILE A N 1
ATOM 3511 C CA . ILE A 1 485 ? 15.747 11.921 51.369 1.00 57.19 485 ILE A CA 1
ATOM 3512 C C . ILE A 1 485 ? 16.675 13.141 51.425 1.00 57.19 485 ILE A C 1
ATOM 3514 O O . ILE A 1 485 ? 17.498 13.221 52.329 1.00 57.19 485 ILE A O 1
ATOM 3518 N N . GLN A 1 486 ? 16.506 14.133 50.546 1.00 60.00 486 GLN A N 1
ATOM 3519 C CA . GLN A 1 486 ? 17.248 15.402 50.594 1.00 60.00 486 GLN A CA 1
ATOM 3520 C C . GLN A 1 486 ? 16.951 16.190 51.878 1.00 60.00 486 GLN A C 1
ATOM 3522 O O . GLN A 1 486 ? 17.866 16.736 52.486 1.00 60.00 486 GLN A O 1
ATOM 3527 N N . PHE A 1 487 ? 15.700 16.202 52.351 1.00 66.06 487 PHE A N 1
ATOM 3528 C CA . PHE A 1 487 ? 15.332 16.815 53.630 1.00 66.06 487 PHE A CA 1
ATOM 3529 C C . PHE A 1 487 ? 15.917 16.052 54.828 1.00 66.06 487 PHE A C 1
ATOM 3531 O O . PHE A 1 487 ? 16.415 16.671 55.771 1.00 66.06 487 PHE A O 1
ATOM 3538 N N . ALA A 1 488 ? 15.918 14.715 54.790 1.00 60.53 488 ALA A N 1
ATOM 3539 C CA . ALA A 1 488 ? 16.548 13.884 55.816 1.00 60.53 488 ALA A CA 1
ATOM 3540 C C . ALA A 1 488 ? 18.080 14.047 55.835 1.00 60.53 488 ALA A C 1
ATOM 3542 O O . ALA A 1 488 ? 18.668 14.167 56.910 1.00 60.53 488 ALA A O 1
ATOM 3543 N N . MET A 1 489 ? 18.721 14.132 54.666 1.00 65.12 489 MET A N 1
ATOM 3544 C CA . MET A 1 489 ? 20.153 14.409 54.520 1.00 65.12 489 MET A CA 1
ATOM 3545 C C . MET A 1 489 ? 20.509 15.818 55.008 1.00 65.12 489 MET A C 1
ATOM 3547 O O . MET A 1 489 ? 21.407 15.960 55.832 1.00 65.12 489 MET A O 1
ATOM 3551 N N . ALA A 1 490 ? 19.752 16.846 54.612 1.00 70.81 490 ALA A N 1
ATOM 3552 C CA . ALA A 1 490 ? 19.962 18.222 55.069 1.00 70.81 490 ALA A CA 1
ATOM 3553 C C . ALA A 1 490 ? 19.744 18.384 56.587 1.00 70.81 490 ALA A C 1
ATOM 3555 O O . ALA A 1 490 ? 20.459 19.143 57.249 1.00 70.81 490 ALA A O 1
ATOM 3556 N N . SER A 1 491 ? 18.790 17.645 57.163 1.00 67.44 491 SER A N 1
ATOM 3557 C CA . SER A 1 491 ? 18.560 17.610 58.614 1.00 67.44 491 SER A CA 1
ATOM 3558 C C . SER A 1 491 ? 19.704 16.918 59.360 1.00 67.44 491 SER A C 1
ATOM 3560 O O . SER A 1 491 ? 20.130 17.394 60.414 1.00 67.44 491 SER A O 1
ATOM 3562 N N . ASN A 1 492 ? 20.242 15.828 58.805 1.00 74.56 492 ASN A N 1
ATOM 3563 C CA . ASN A 1 492 ? 21.398 15.126 59.358 1.00 74.56 492 ASN A CA 1
ATOM 3564 C C . ASN A 1 492 ? 22.681 15.977 59.290 1.00 74.56 492 ASN A C 1
ATOM 3566 O O . ASN A 1 492 ? 23.393 16.086 60.287 1.00 74.56 492 ASN A O 1
ATOM 3570 N N . ASP A 1 493 ? 22.938 16.653 58.168 1.00 73.75 493 ASP A N 1
ATOM 3571 C CA . ASP A 1 493 ? 24.092 17.548 58.012 1.00 73.75 493 ASP A CA 1
ATOM 3572 C C . ASP A 1 493 ? 24.008 18.766 58.940 1.00 73.75 493 ASP A C 1
ATOM 3574 O O . ASP A 1 493 ? 25.005 19.164 59.547 1.00 73.75 493 ASP A O 1
ATOM 3578 N N . SER A 1 494 ? 22.805 19.311 59.144 1.00 70.19 494 SER A N 1
ATOM 3579 C CA . SER A 1 494 ? 22.572 20.383 60.121 1.00 70.19 494 SER A CA 1
ATOM 3580 C C . SER A 1 494 ? 22.844 19.920 61.560 1.00 70.19 494 SER A C 1
ATOM 3582 O O . SER A 1 494 ? 23.448 20.655 62.347 1.00 70.19 494 SER A O 1
ATOM 3584 N N . ALA A 1 495 ? 22.453 18.689 61.910 1.00 66.69 495 ALA A N 1
ATOM 3585 C CA . ALA A 1 495 ? 22.723 18.107 63.224 1.00 66.69 495 ALA A CA 1
ATOM 3586 C C . ALA A 1 495 ? 24.225 17.841 63.446 1.00 66.69 495 ALA A C 1
ATOM 3588 O O . ALA A 1 495 ? 24.760 18.174 64.507 1.00 66.69 495 ALA A O 1
ATOM 3589 N N . LEU A 1 496 ? 24.930 17.312 62.441 1.00 69.06 496 LEU A N 1
ATOM 3590 C CA . LEU A 1 496 ? 26.377 17.076 62.497 1.00 69.06 496 LEU A CA 1
ATOM 3591 C C . LEU A 1 496 ? 27.176 18.390 62.547 1.00 69.06 496 LEU A C 1
ATOM 3593 O O . LEU A 1 496 ? 28.110 18.512 63.345 1.00 69.06 496 LEU A O 1
ATOM 3597 N N . GLY A 1 497 ? 26.775 19.407 61.779 1.00 69.25 497 GLY A N 1
ATOM 3598 C CA . GLY A 1 497 ? 27.382 20.740 61.805 1.00 69.25 497 GLY A CA 1
ATOM 3599 C C . GLY A 1 497 ? 27.242 21.435 63.165 1.00 69.25 497 GLY A C 1
ATOM 3600 O O . GLY A 1 497 ? 28.210 22.005 63.676 1.00 69.25 497 GLY A O 1
ATOM 3601 N N . ALA A 1 498 ? 26.077 21.320 63.811 1.00 70.31 498 ALA A N 1
ATOM 3602 C CA . ALA A 1 498 ? 25.847 21.864 65.151 1.00 70.31 498 ALA A CA 1
ATOM 3603 C C . ALA A 1 498 ? 26.699 21.169 66.235 1.00 70.31 498 ALA A C 1
ATOM 3605 O O . ALA A 1 498 ? 27.193 21.827 67.157 1.00 70.31 498 ALA A O 1
ATOM 3606 N N . VAL A 1 499 ? 26.918 19.854 66.122 1.00 70.81 499 VAL A N 1
ATOM 3607 C CA . VAL A 1 499 ? 27.800 19.095 67.027 1.00 70.81 499 VAL A CA 1
ATOM 3608 C C . VAL A 1 499 ? 29.269 19.473 66.815 1.00 70.81 499 VAL A C 1
ATOM 3610 O O . VAL A 1 499 ? 29.980 19.715 67.792 1.00 70.81 499 VAL A O 1
ATOM 3613 N N . SER A 1 500 ? 29.714 19.606 65.562 1.00 67.19 500 SER A N 1
ATOM 3614 C CA . SER A 1 500 ? 31.080 20.040 65.242 1.00 67.19 500 SER A CA 1
ATOM 3615 C C . SER A 1 500 ? 31.362 21.458 65.750 1.00 67.19 500 SER A C 1
ATOM 3617 O O . SER A 1 500 ? 32.390 21.690 66.384 1.00 67.19 500 SER A O 1
ATOM 3619 N N . GLY A 1 501 ? 30.422 22.394 65.568 1.00 69.44 501 GLY A N 1
ATOM 3620 C CA . GLY A 1 501 ? 30.541 23.759 66.090 1.00 69.44 501 GLY A CA 1
ATOM 3621 C C . GLY A 1 501 ? 30.614 23.816 67.621 1.00 69.44 501 GLY A C 1
ATOM 3622 O O . GLY A 1 501 ? 31.381 24.603 68.178 1.00 69.44 501 GLY A O 1
ATOM 3623 N N . ARG A 1 502 ? 29.882 22.938 68.323 1.00 68.50 502 ARG A N 1
ATOM 3624 C CA . ARG A 1 502 ? 29.973 22.804 69.787 1.00 68.50 502 ARG A CA 1
ATOM 3625 C C . ARG A 1 502 ? 31.303 22.212 70.253 1.00 68.50 502 ARG A C 1
ATOM 3627 O O . ARG A 1 502 ? 31.836 22.671 71.262 1.00 68.50 502 ARG A O 1
ATOM 3634 N N . LEU A 1 503 ? 31.854 21.234 69.535 1.00 71.19 503 LEU A N 1
ATOM 3635 C CA . LEU A 1 503 ? 33.164 20.651 69.847 1.00 71.19 503 LEU A CA 1
ATOM 3636 C C . LEU A 1 503 ? 34.313 21.636 69.583 1.00 71.19 503 LEU A C 1
ATOM 3638 O O . LEU A 1 503 ? 35.240 21.712 70.390 1.00 71.19 503 LEU A O 1
ATOM 3642 N N . ASP A 1 504 ? 34.228 22.441 68.524 1.00 70.81 504 ASP A N 1
ATOM 3643 C CA . ASP A 1 504 ? 35.202 23.504 68.250 1.00 70.81 504 ASP A CA 1
ATOM 3644 C C . ASP A 1 504 ? 35.110 24.659 69.255 1.00 70.81 504 ASP A C 1
ATOM 3646 O O . ASP A 1 504 ? 36.141 25.161 69.710 1.00 70.81 504 ASP A O 1
ATOM 3650 N N . ALA A 1 505 ? 33.901 25.045 69.676 1.00 65.44 505 ALA A N 1
ATOM 3651 C CA . ALA A 1 505 ? 33.712 26.007 70.761 1.00 65.44 505 ALA A CA 1
ATOM 3652 C C . ALA A 1 505 ? 34.271 25.482 72.098 1.00 65.44 505 ALA A C 1
ATOM 3654 O O . ALA A 1 505 ? 34.944 26.223 72.813 1.00 65.44 505 ALA A O 1
ATOM 3655 N N . ALA A 1 506 ? 34.077 24.195 72.407 1.00 65.06 506 ALA A N 1
ATOM 3656 C CA . ALA A 1 506 ? 34.679 23.559 73.580 1.00 65.06 506 ALA A CA 1
ATOM 3657 C C . ALA A 1 506 ? 36.217 23.504 73.492 1.00 65.06 506 ALA A C 1
ATOM 3659 O O . ALA A 1 506 ? 36.894 23.687 74.502 1.00 65.06 506 ALA A O 1
ATOM 3660 N N . ARG A 1 507 ? 36.786 23.311 72.292 1.00 67.25 507 ARG A N 1
ATOM 3661 C CA . ARG A 1 507 ? 38.242 23.353 72.056 1.00 67.25 507 ARG A CA 1
ATOM 3662 C C . ARG A 1 507 ? 38.847 24.751 72.169 1.00 67.25 507 ARG A C 1
ATOM 3664 O O . ARG A 1 507 ? 39.998 24.866 72.577 1.00 67.25 507 ARG A O 1
ATOM 3671 N N . ARG A 1 508 ? 38.109 25.796 71.784 1.00 62.41 508 ARG A N 1
ATOM 3672 C CA . ARG A 1 508 ? 38.571 27.197 71.815 1.00 62.41 508 ARG A CA 1
ATOM 3673 C C . ARG A 1 508 ? 38.252 27.926 73.120 1.00 62.41 508 ARG A C 1
ATOM 3675 O O . ARG A 1 508 ? 38.650 29.078 73.265 1.00 62.41 508 ARG A O 1
ATOM 3682 N N . SER A 1 509 ? 37.574 27.277 74.067 1.00 50.59 509 SER A N 1
ATOM 3683 C CA . SER A 1 509 ? 37.366 27.832 75.404 1.00 50.59 509 SER A CA 1
ATOM 3684 C C . SER A 1 509 ? 38.712 27.936 76.143 1.00 50.59 509 SER A C 1
ATOM 3686 O O . SER A 1 509 ? 39.355 26.906 76.361 1.00 50.59 509 SER A O 1
ATOM 3688 N N . PRO A 1 510 ? 39.156 29.137 76.557 1.00 58.41 510 PRO A N 1
ATOM 3689 C CA . PRO A 1 510 ? 40.377 29.300 77.341 1.00 58.41 510 PRO A CA 1
ATOM 3690 C C . PRO A 1 510 ? 40.260 28.560 78.680 1.00 58.41 510 PRO A C 1
ATOM 3692 O O . PRO A 1 510 ? 39.241 28.663 79.365 1.00 58.41 510 PRO A O 1
ATOM 3695 N N . ARG A 1 511 ? 41.300 27.815 79.069 1.00 56.31 511 ARG A N 1
ATOM 3696 C CA . ARG A 1 511 ? 41.506 27.431 80.472 1.00 56.31 511 ARG A CA 1
ATOM 3697 C C . ARG A 1 511 ? 42.083 28.658 81.177 1.00 56.31 511 ARG A C 1
ATOM 3699 O O . ARG A 1 511 ? 43.148 29.077 80.746 1.00 56.31 511 ARG A O 1
ATOM 3706 N N . ASN A 1 512 ? 41.354 29.175 82.173 1.00 44.50 512 ASN A N 1
ATOM 3707 C CA . ASN A 1 512 ? 41.722 30.203 83.166 1.00 44.50 512 ASN A CA 1
ATOM 3708 C C . ASN A 1 512 ? 42.933 31.091 82.862 1.00 44.50 512 ASN A C 1
ATOM 3710 O O . ASN A 1 512 ? 44.072 30.580 82.944 1.00 44.50 512 ASN A O 1
#